Protein AF-0000000083614570 (afdb_homodimer)

Organism: NCBI:txid2304605

Radius of gyration: 22.02 Å; Cα contacts (8 Å, |Δi|>4): 978; chains: 2; bounding box: 47×62×54 Å

Nearest PDB structures (foldseek):
  5krv-assembly1_A  TM=2.072E-01  e=3.440E+00  Vibrio vulnificus CMCP6
  4p37-assembly1_B  TM=1.493E-01  e=2.025E+00  Megavirus chiliensis
  8tsl-assembly1_K  TM=1.623E-01  e=8.325E+00  Caldimonas thermodepolymerans
  5krv-assembly1_A  TM=2.072E-01  e=3.643E+00  Vibrio vulnificus CMCP6
  4p37-assembly1_B  TM=1.493E-01  e=2.713E+00  Megavirus chiliensis

Sequence (470 aa):
MANEMNKTFAEQVPGEERLKLAAVAMAENKKLHENGQAEKETNKIINADTVKEIINDWPATAKMAAENTMKFYGPPNEATQSYLVWHNNGPWKRTIAFKDGVPHDFPEPHTDVLEQFIDYHVPADKVGLVAQLEGSLVIDRTKGEVSVHCDNEGANTLSMNMMHEVVTGQRTPQEAREFIKKEIVEYMMNRPAPYAEKFQFQLLQGEHWDPDVTVVEDQELMKAVTQKQKELGLHMANEMNKTFAEQVPGEERLKLAAVAMAENKKLHENGQAEKETNKIINADTVKEIINDWPATAKMAAENTMKFYGPPNEATQSYLVWHNNGPWKRTIAFKDGVPHDFPEPHTDVLEQFIDYHVPADKVGLVAQLEGSLVIDRTKGEVSVHCDNEGANTLSMNMMHEVVTGQRTPQEAREFIKKEIVEYMMNRPAPYAEKFQFQLLQGEHWDPDVTVVEDQELMKAVTQKQKELGLH

pLDDT: mean 94.24, std 10.32, range [26.78, 98.88]

Secondary structure (DSSP, 8-state):
--SGGG--HHHHS-HHHHHHHHHHHHHHHHHHHHH------------HHHHHHHHTTS-HHHHHHHHHHHHHH-S-SEE-SSEEEEEEETTEEEEEEEEEEEEE-SSS-EEEEEEEEEE-PPPHHHHHHHHHH-TTEEEETTTTEEEEEESSHHHHHHHHHHHHHHHTTSS-HHHHHHHHHHHHHHHHTTS--HHHHS-SSPPPPS------------HHHHHHHHHHHHHHT--/--SGGG--HHHHS-HHHHHHHHHHHHHHHHHHHHH------------HHHHHHHHTTS-HHHHHHHHHHHHHH-S-SEE-SSEEEEEEETTEEEEEEEEEEEEE-SSS-EEEEEEEEEE----HHHHHHHHHH-TTEEEETTTTEEEEEESSHHHHHHHHHHHHHHHTTSS-HHHHHHHHHHHHHHHHTTS--HHHHS-SSPPP-S------------HHHHHHHHHHHHHHT--

Structure (mmCIF, N/CA/C/O backbone):
data_AF-0000000083614570-model_v1
#
loop_
_entity.id
_entity.type
_entity.pdbx_description
1 polymer 'Uncharacterized protein'
#
loop_
_atom_site.group_PDB
_atom_site.id
_atom_site.type_symbol
_atom_site.label_atom_id
_atom_site.label_alt_id
_atom_site.label_comp_id
_atom_site.label_asym_id
_atom_site.label_entity_id
_atom_site.label_seq_id
_atom_site.pdbx_PDB_ins_code
_atom_site.Cartn_x
_atom_site.Cartn_y
_atom_site.Cartn_z
_atom_site.occupancy
_atom_site.B_iso_or_equiv
_atom_site.auth_seq_id
_atom_site.auth_comp_id
_atom_site.auth_asym_id
_atom_site.auth_atom_id
_atom_site.pdbx_PDB_model_num
ATOM 1 N N . MET A 1 1 ? -14.523 23.625 -15.828 1 26.78 1 MET A N 1
ATOM 2 C CA . MET A 1 1 ? -14.844 22.328 -15.25 1 26.78 1 MET A CA 1
ATOM 3 C C . MET A 1 1 ? -13.57 21.531 -14.984 1 26.78 1 MET A C 1
ATOM 5 O O . MET A 1 1 ? -13.469 20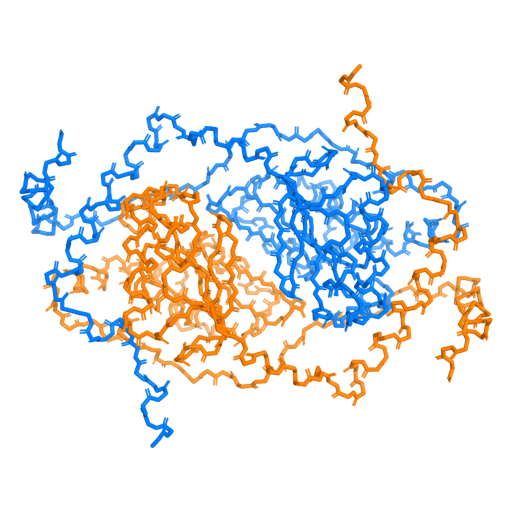.828 -13.977 1 26.78 1 MET A O 1
ATOM 9 N N . ALA A 1 2 ? -12.664 21.422 -15.922 1 38.41 2 ALA A N 1
ATOM 10 C CA . ALA A 1 2 ? -11.289 20.922 -15.945 1 38.41 2 ALA A CA 1
ATOM 11 C C . ALA A 1 2 ? -10.422 21.672 -14.938 1 38.41 2 ALA A C 1
ATOM 13 O O . ALA A 1 2 ? -9.539 21.078 -14.312 1 38.41 2 ALA A O 1
ATOM 14 N N . ASN A 1 3 ? -10.562 22.812 -14.727 1 44.44 3 ASN A N 1
ATOM 15 C CA . ASN A 1 3 ? -9.836 23.766 -13.898 1 44.44 3 ASN A CA 1
ATOM 16 C C . ASN A 1 3 ? -10.062 23.516 -12.406 1 44.44 3 ASN A C 1
ATOM 18 O O . ASN A 1 3 ? -9.203 23.828 -11.578 1 44.44 3 ASN A O 1
ATOM 22 N N . GLU A 1 4 ? -11.219 23.125 -11.984 1 48.72 4 GLU A N 1
ATOM 23 C CA . GLU A 1 4 ? -11.656 22.828 -10.625 1 48.72 4 GLU A CA 1
ATOM 24 C C . GLU A 1 4 ? -11.031 21.547 -10.109 1 48.72 4 GLU A C 1
ATOM 26 O O . GLU A 1 4 ? -10.812 21.391 -8.906 1 48.72 4 GLU A O 1
ATOM 31 N N . MET A 1 5 ? -10.648 20.641 -11.07 1 53.38 5 MET A N 1
ATOM 32 C CA . MET A 1 5 ? -10.023 19.344 -10.82 1 53.38 5 MET A CA 1
ATOM 33 C C . MET A 1 5 ? -8.594 19.516 -10.312 1 53.38 5 MET A C 1
ATOM 35 O O . MET A 1 5 ? -7.984 18.578 -9.812 1 53.38 5 MET A O 1
ATOM 39 N N . ASN A 1 6 ? -8.211 20.719 -10.312 1 63.56 6 ASN A N 1
ATOM 40 C CA . ASN A 1 6 ? -6.816 20.953 -9.961 1 63.56 6 ASN A CA 1
ATOM 41 C C . ASN A 1 6 ? -6.684 21.594 -8.586 1 63.56 6 ASN A C 1
ATOM 43 O O . ASN A 1 6 ? -5.574 21.781 -8.086 1 63.56 6 ASN A O 1
ATOM 47 N N . LYS A 1 7 ? -7.844 21.734 -8.016 1 78.75 7 LYS A N 1
ATOM 48 C CA . LYS A 1 7 ? -7.766 22.344 -6.688 1 78.75 7 LYS A CA 1
ATOM 49 C C . LYS A 1 7 ? -7.523 21.281 -5.617 1 78.75 7 LYS A C 1
ATOM 51 O O . LYS A 1 7 ? -8.102 20.188 -5.672 1 78.75 7 LYS A O 1
ATOM 56 N N . THR A 1 8 ? -6.656 21.609 -4.789 1 90.81 8 THR A N 1
ATOM 57 C CA . THR A 1 8 ? -6.348 20.688 -3.707 1 90.81 8 THR A CA 1
ATOM 58 C C . THR A 1 8 ? -6.93 21.172 -2.387 1 90.81 8 THR A C 1
ATOM 60 O O . THR A 1 8 ? -7.059 22.391 -2.172 1 90.81 8 THR A O 1
ATOM 63 N N . PHE A 1 9 ? -7.406 20.328 -1.598 1 92.88 9 PHE A N 1
ATOM 64 C CA . PHE A 1 9 ? -7.793 20.703 -0.242 1 92.88 9 PHE A CA 1
ATOM 65 C C . PHE A 1 9 ? -6.656 21.406 0.475 1 92.88 9 PHE A C 1
ATOM 67 O O . PHE A 1 9 ? -6.883 22.359 1.224 1 92.88 9 PHE A O 1
ATOM 74 N N . ALA A 1 10 ? -5.457 20.984 0.179 1 94.81 10 ALA A N 1
ATOM 75 C CA . ALA A 1 10 ? -4.266 21.531 0.827 1 94.81 10 ALA A CA 1
ATOM 76 C C . ALA A 1 10 ? -4.145 23.031 0.59 1 94.81 10 ALA A C 1
ATOM 78 O O . ALA A 1 10 ? -3.703 23.766 1.474 1 94.81 10 ALA A O 1
ATOM 79 N N . GLU A 1 11 ? -4.527 23.422 -0.529 1 93.81 11 GLU A N 1
ATOM 80 C CA . GLU A 1 11 ? -4.402 24.844 -0.893 1 93.81 11 GLU A CA 1
ATOM 81 C C . GLU A 1 11 ? -5.492 25.672 -0.234 1 93.81 11 GLU A C 1
ATOM 83 O O . GLU A 1 11 ? -5.309 26.875 -0.013 1 93.81 11 GLU A O 1
ATOM 88 N N . GLN A 1 12 ? -6.566 25.094 0.117 1 94.06 12 GLN A N 1
ATOM 89 C CA . GLN A 1 12 ? -7.746 25.875 0.464 1 94.06 12 GLN A CA 1
ATOM 90 C C . GLN A 1 12 ? -8.047 25.781 1.958 1 94.06 12 GLN A C 1
ATOM 92 O O . GLN A 1 12 ? -8.836 26.578 2.486 1 94.06 12 GLN A O 1
ATOM 97 N N . VAL A 1 13 ? -7.484 24.844 2.637 1 94.88 13 VAL A N 1
ATOM 98 C CA . VAL A 1 13 ? -7.785 24.641 4.051 1 94.88 13 VAL A CA 1
ATOM 99 C C . VAL A 1 13 ? -7.332 25.859 4.852 1 94.88 13 VAL A C 1
ATOM 101 O O . VAL A 1 13 ? -6.195 26.312 4.711 1 94.88 13 VAL A O 1
ATOM 104 N N . PRO A 1 14 ? -8.172 26.438 5.688 1 94.31 14 PRO A N 1
ATOM 105 C CA . PRO A 1 14 ? -7.805 27.594 6.508 1 94.31 14 PRO A CA 1
ATOM 106 C C . PRO A 1 14 ? -6.676 27.297 7.488 1 94.31 14 PRO A C 1
ATOM 108 O O . PRO A 1 14 ? -6.574 26.172 7.988 1 94.31 14 PRO A O 1
ATOM 111 N N . GLY A 1 15 ? -5.977 28.281 7.812 1 94.5 15 GLY A N 1
ATOM 112 C CA . GLY A 1 15 ? -4.836 28.156 8.703 1 94.5 15 GLY A CA 1
ATOM 113 C C . GLY A 1 15 ? -5.203 27.594 10.07 1 94.5 15 GLY A C 1
ATOM 114 O O . GLY A 1 15 ? -4.48 26.766 10.617 1 94.5 15 GLY A O 1
ATOM 115 N N . GLU A 1 16 ? -6.266 28.062 10.523 1 94.75 16 GLU A N 1
ATOM 116 C CA . GLU A 1 16 ? -6.715 27.594 11.836 1 94.75 16 GLU A CA 1
ATOM 117 C C . GLU A 1 16 ? -6.941 26.094 11.844 1 94.75 16 GLU A C 1
ATOM 119 O O . GLU A 1 16 ? -6.625 25.406 12.828 1 94.75 16 GLU A O 1
ATOM 124 N N . GLU A 1 17 ? -7.48 25.562 10.812 1 95.44 17 GLU A N 1
ATOM 125 C CA . GLU A 1 17 ? -7.738 24.125 10.703 1 95.44 17 GLU A CA 1
ATOM 126 C C . GLU A 1 17 ? -6.438 23.344 10.547 1 95.44 17 GLU A C 1
ATOM 128 O O . GLU A 1 17 ? -6.324 22.219 11.047 1 95.44 17 GLU A O 1
ATOM 133 N N . ARG A 1 18 ? -5.457 23.922 9.852 1 96.69 18 ARG A N 1
ATOM 134 C CA . ARG A 1 18 ? -4.137 23.312 9.734 1 96.69 18 ARG A CA 1
ATOM 135 C C . ARG A 1 18 ? -3.504 23.125 11.109 1 96.69 18 ARG A C 1
ATOM 137 O O . ARG A 1 18 ? -3.033 22.031 11.43 1 96.69 18 ARG A O 1
ATOM 144 N N . LEU A 1 19 ? -3.551 24.156 11.852 1 97.06 19 LEU A N 1
ATOM 145 C CA . LEU A 1 19 ? -2.928 24.141 13.172 1 97.06 19 LEU A CA 1
ATOM 146 C C . LEU A 1 19 ? -3.676 23.203 14.117 1 97.06 19 LEU A C 1
ATOM 148 O O . LEU A 1 19 ? -3.059 22.516 14.93 1 97.06 19 LEU A O 1
ATOM 152 N N . LYS A 1 20 ? -4.977 23.234 14.062 1 97.38 20 LYS A N 1
ATOM 153 C CA . LYS A 1 20 ? -5.785 22.359 14.898 1 97.38 20 LYS A CA 1
ATOM 154 C C . LYS A 1 20 ? -5.453 20.891 14.633 1 97.38 20 LYS A C 1
ATOM 156 O O . LYS A 1 20 ? -5.25 20.109 15.57 1 97.38 20 LYS A O 1
ATOM 161 N N . LEU A 1 21 ? -5.414 20.5 13.383 1 97.44 21 LEU A N 1
ATOM 162 C CA . LEU A 1 21 ? -5.098 19.125 13.023 1 97.44 21 LEU A CA 1
ATOM 163 C C . LEU A 1 21 ? -3.693 18.75 13.484 1 97.44 21 LEU A C 1
ATOM 165 O O . LEU A 1 21 ? -3.473 17.656 13.984 1 97.44 21 LEU A O 1
ATOM 169 N N . ALA A 1 22 ? -2.777 19.656 13.281 1 97.19 22 ALA A N 1
ATOM 170 C CA . ALA A 1 22 ? -1.406 19.422 13.719 1 97.19 22 ALA A CA 1
ATOM 171 C C . ALA A 1 22 ? -1.352 19.156 15.227 1 97.19 22 ALA A C 1
ATOM 173 O O . ALA A 1 22 ? -0.672 18.219 15.672 1 97.19 22 ALA A O 1
ATOM 174 N N . ALA A 1 23 ? -2.066 19.938 15.961 1 98.19 23 ALA A N 1
ATOM 175 C CA . ALA A 1 23 ? -2.088 19.797 17.406 1 98.19 23 ALA A CA 1
ATOM 176 C C . ALA A 1 23 ? -2.639 18.438 17.828 1 98.19 23 ALA A C 1
ATOM 178 O O . ALA A 1 23 ? -2.064 17.766 18.688 1 98.19 23 ALA A O 1
ATOM 179 N N . VAL A 1 24 ? -3.709 18.062 17.234 1 98.38 24 VAL A N 1
ATOM 180 C CA . VAL A 1 24 ? -4.363 16.812 17.562 1 98.38 24 VAL A CA 1
ATOM 181 C C . VAL A 1 24 ? -3.467 15.641 17.156 1 98.38 24 VAL A C 1
ATOM 183 O O . VAL A 1 24 ? -3.271 14.695 17.922 1 98.38 24 VAL A O 1
ATOM 186 N N . ALA A 1 25 ? -2.895 15.695 15.938 1 98.44 25 ALA A N 1
ATOM 187 C CA . ALA A 1 25 ? -2.057 14.625 15.398 1 98.44 25 ALA A CA 1
ATOM 188 C C . ALA A 1 25 ? -0.801 14.438 16.25 1 98.44 25 ALA A C 1
ATOM 190 O O . ALA A 1 25 ? -0.365 13.305 16.484 1 98.44 25 ALA A O 1
ATOM 191 N N . MET A 1 26 ? -0.225 15.531 16.688 1 97.94 26 MET A N 1
ATOM 192 C CA . MET A 1 26 ? 0.971 15.445 17.531 1 97.94 26 MET A CA 1
ATOM 193 C C . MET A 1 26 ? 0.649 14.82 18.875 1 97.94 26 MET A C 1
ATOM 195 O O . MET A 1 26 ? 1.423 14.016 19.391 1 97.94 26 MET A O 1
ATOM 199 N N . ALA A 1 27 ? -0.436 15.234 19.469 1 97.88 27 ALA A N 1
ATOM 200 C CA . ALA A 1 27 ? -0.845 14.664 20.75 1 97.88 27 ALA A CA 1
ATOM 201 C C . ALA A 1 27 ? -1.067 13.156 20.641 1 97.88 27 ALA A C 1
ATOM 203 O O . ALA A 1 27 ? -0.654 12.398 21.516 1 97.88 27 ALA A O 1
ATOM 204 N N . GLU A 1 28 ? -1.696 12.727 19.609 1 97.44 28 GLU A N 1
ATOM 205 C CA . GLU A 1 28 ? -1.976 11.312 19.422 1 97.44 28 GLU A CA 1
ATOM 206 C C . GLU A 1 28 ? -0.698 10.531 19.125 1 97.44 28 GLU A C 1
ATOM 208 O O . GLU A 1 28 ? -0.566 9.367 19.516 1 97.44 28 GLU A O 1
ATOM 213 N N . ASN A 1 29 ? 0.179 11.18 18.359 1 98.12 29 ASN A N 1
ATOM 214 C CA . ASN A 1 29 ? 1.479 10.555 18.141 1 98.12 29 ASN A CA 1
ATOM 215 C C . ASN A 1 29 ? 2.16 10.195 19.453 1 98.12 29 ASN A C 1
ATOM 217 O O . ASN A 1 29 ? 2.697 9.094 19.594 1 98.12 29 ASN A O 1
ATOM 221 N N . LYS A 1 30 ? 2.143 11.117 20.375 1 96.88 30 LYS A N 1
ATOM 222 C CA . LYS A 1 30 ? 2.732 10.883 21.688 1 96.88 30 LYS A CA 1
ATOM 223 C C . LYS A 1 30 ? 2.09 9.68 22.375 1 96.88 30 LYS A C 1
ATOM 225 O O . LYS A 1 30 ? 2.787 8.836 22.938 1 96.88 30 LYS A O 1
ATOM 230 N N . LYS A 1 31 ? 0.792 9.57 22.297 1 95.62 31 LYS A N 1
ATOM 231 C CA . LYS A 1 31 ? 0.066 8.461 22.906 1 95.62 31 LYS A CA 1
ATOM 232 C C . LYS A 1 31 ? 0.453 7.133 22.266 1 95.62 31 LYS A C 1
ATOM 234 O O . LYS A 1 31 ? 0.56 6.113 22.953 1 95.62 31 LYS A O 1
ATOM 239 N N . LEU A 1 32 ? 0.601 7.133 20.984 1 95.62 32 LEU A N 1
ATOM 240 C CA . LEU A 1 32 ? 0.98 5.914 20.281 1 95.62 32 LEU A CA 1
ATOM 241 C C . LEU A 1 32 ? 2.365 5.441 20.703 1 95.62 32 LEU A C 1
ATOM 243 O O . LEU A 1 32 ? 2.6 4.242 20.844 1 95.62 32 LEU A O 1
ATOM 247 N N . HIS A 1 33 ? 3.256 6.387 20.875 1 95.38 33 HIS A N 1
ATOM 248 C CA . HIS A 1 33 ? 4.594 6.031 21.344 1 95.38 33 HIS A CA 1
ATOM 249 C C . HIS A 1 33 ? 4.547 5.434 22.734 1 95.38 33 HIS A C 1
ATOM 251 O O . HIS A 1 33 ? 5.285 4.496 23.047 1 95.38 33 HIS A O 1
ATOM 257 N N . GLU A 1 34 ? 3.705 5.918 23.531 1 94 34 GLU A N 1
ATOM 258 C CA . GLU A 1 34 ? 3.639 5.523 24.938 1 94 34 GLU A CA 1
ATOM 259 C C . GLU A 1 34 ? 2.9 4.199 25.109 1 94 34 GLU A C 1
ATOM 261 O O . GLU A 1 34 ? 3.303 3.354 25.906 1 94 34 GLU A O 1
ATOM 266 N N . ASN A 1 35 ? 1.836 4.012 24.312 1 91.31 35 ASN A N 1
ATOM 267 C CA . ASN A 1 35 ? 0.909 2.926 24.609 1 91.31 35 ASN A CA 1
ATOM 268 C C . ASN A 1 35 ? 0.858 1.905 23.484 1 91.31 35 ASN A C 1
ATOM 270 O O . ASN A 1 35 ? 0.257 0.839 23.625 1 91.31 35 ASN A O 1
ATOM 274 N N . GLY A 1 36 ? 1.478 2.215 22.375 1 88.19 36 GLY A N 1
ATOM 275 C CA . GLY A 1 36 ? 1.296 1.379 21.203 1 88.19 36 GLY A CA 1
ATOM 276 C C . GLY A 1 36 ? -0.091 1.489 20.609 1 88.19 36 GLY A C 1
ATOM 277 O O . GLY A 1 36 ? -0.801 2.469 20.844 1 88.19 36 GLY A O 1
ATOM 278 N N . GLN A 1 37 ? -0.262 0.611 19.656 1 83.19 37 GLN A N 1
ATOM 279 C CA . GLN A 1 37 ? -1.586 0.568 19.047 1 83.19 37 GLN A CA 1
ATOM 280 C C . GLN A 1 37 ? -2.576 -0.182 19.938 1 83.19 37 GLN A C 1
ATOM 282 O O . GLN A 1 37 ? -2.287 -1.286 20.391 1 83.19 37 GLN A O 1
ATOM 287 N N . ALA A 1 38 ? -3.574 0.58 20.172 1 65.5 38 ALA A N 1
ATOM 288 C CA . ALA A 1 38 ? -4.605 -0.14 20.906 1 65.5 38 ALA A CA 1
ATOM 289 C C . ALA A 1 38 ? -5.145 -1.315 20.109 1 65.5 38 ALA A C 1
ATOM 291 O O . ALA A 1 38 ? -5.352 -1.2 18.891 1 65.5 38 ALA A O 1
ATOM 292 N N . GLU A 1 39 ? -4.977 -2.391 20.641 1 60.41 39 GLU A N 1
ATOM 293 C CA . GLU A 1 39 ? -5.477 -3.584 19.953 1 60.41 39 GLU A CA 1
ATOM 294 C C . GLU A 1 39 ? -6.973 -3.475 19.672 1 60.41 39 GLU A C 1
ATOM 296 O O . GLU A 1 39 ? -7.773 -3.312 20.594 1 60.41 39 GLU A O 1
ATOM 301 N N . LYS A 1 40 ? -7.301 -2.98 18.547 1 57.22 40 LYS A N 1
ATOM 302 C CA . LYS A 1 40 ? -8.734 -3.107 18.312 1 57.22 40 LYS A CA 1
ATOM 303 C C . LYS A 1 40 ? -9.039 -4.262 17.359 1 57.22 40 LYS A C 1
ATOM 305 O O . LYS A 1 40 ? -8.703 -4.199 16.172 1 57.22 40 LYS A O 1
ATOM 310 N N . GLU A 1 41 ? -9.055 -5.426 17.891 1 56.03 41 GLU A N 1
ATOM 311 C CA . GLU A 1 41 ? -9.453 -6.586 17.094 1 56.03 41 GLU A CA 1
ATOM 312 C C . GLU A 1 41 ? -10.867 -6.418 16.547 1 56.03 41 GLU A C 1
ATOM 314 O O . GLU A 1 41 ? -11.789 -6.07 17.281 1 56.03 41 GLU A O 1
ATOM 319 N N . THR A 1 42 ? -10.891 -6.023 15.281 1 62.88 42 THR A N 1
ATOM 320 C CA . THR A 1 42 ? -12.266 -6.137 14.797 1 62.88 42 THR A CA 1
ATOM 321 C C . THR A 1 42 ? -12.656 -7.602 14.625 1 62.88 42 THR A C 1
ATOM 323 O O . THR A 1 42 ? -11.953 -8.359 13.945 1 62.88 42 THR A O 1
ATOM 326 N N . ASN A 1 43 ? -13.453 -8.062 15.398 1 71.69 43 ASN A N 1
ATOM 327 C CA . ASN A 1 43 ? -13.984 -9.414 15.266 1 71.69 43 ASN A CA 1
ATOM 328 C C . ASN A 1 43 ? -15.148 -9.469 14.289 1 71.69 43 ASN A C 1
ATOM 330 O O . ASN A 1 43 ? -15.852 -10.484 14.211 1 71.69 43 ASN A O 1
ATOM 334 N N . LYS A 1 44 ? -15.188 -8.453 13.586 1 86.06 44 LYS A N 1
ATOM 335 C CA . LYS A 1 44 ? -16.297 -8.453 12.625 1 86.06 44 LYS A CA 1
ATOM 336 C C . LYS A 1 44 ? -15.969 -9.336 11.422 1 86.06 44 LYS A C 1
ATOM 338 O O . LYS A 1 44 ? -14.828 -9.383 10.969 1 86.06 44 LYS A O 1
ATOM 343 N N . ILE A 1 45 ? -16.969 -10.055 11.008 1 93.31 45 ILE A N 1
ATOM 344 C CA . ILE A 1 45 ? -16.875 -10.891 9.82 1 93.31 45 ILE A CA 1
ATOM 345 C C . ILE A 1 45 ? -18.016 -10.555 8.859 1 93.31 45 ILE A C 1
ATOM 347 O O . ILE A 1 45 ? -19.141 -10.297 9.297 1 93.31 45 ILE A O 1
ATOM 351 N N . ILE A 1 46 ? -17.656 -10.523 7.652 1 96 46 ILE A N 1
ATOM 352 C CA . ILE A 1 46 ? -18.656 -10.289 6.625 1 96 46 ILE A CA 1
ATOM 353 C C . ILE A 1 46 ? -19.359 -11.594 6.266 1 96 46 ILE A C 1
ATOM 355 O O . ILE A 1 46 ? -18.703 -12.625 6.082 1 96 46 ILE A O 1
ATOM 359 N N . ASN A 1 47 ? -20.625 -11.539 6.172 1 95.12 47 ASN A N 1
ATOM 360 C CA . ASN A 1 47 ? -21.406 -12.719 5.797 1 95.12 47 ASN A CA 1
ATOM 361 C C . ASN A 1 47 ? -20.953 -13.281 4.449 1 95.12 47 ASN A C 1
ATOM 363 O O . ASN A 1 47 ? -20.734 -12.523 3.502 1 95.12 47 ASN A O 1
ATOM 367 N N . ALA A 1 48 ? -20.906 -14.578 4.402 1 94.5 48 ALA A N 1
ATOM 368 C CA . ALA A 1 48 ? -20.406 -15.258 3.207 1 94.5 48 ALA A CA 1
ATOM 369 C C . ALA A 1 48 ? -21.297 -14.945 1.999 1 94.5 48 ALA A C 1
ATOM 371 O O . ALA A 1 48 ? -20.797 -14.812 0.878 1 94.5 48 ALA A O 1
ATOM 372 N N . ASP A 1 49 ? -22.531 -14.859 2.225 1 95.75 49 ASP A N 1
ATOM 373 C CA . ASP A 1 49 ? -23.453 -14.562 1.13 1 95.75 49 ASP A CA 1
ATOM 374 C C . ASP A 1 49 ? -23.203 -13.164 0.567 1 95.75 49 ASP A C 1
ATOM 376 O O . ASP A 1 49 ? -23.281 -12.953 -0.645 1 95.75 49 ASP A O 1
ATOM 380 N N . THR A 1 50 ? -22.969 -12.281 1.454 1 96.31 50 THR A N 1
ATOM 381 C CA . THR A 1 50 ? -22.641 -10.922 1.042 1 96.31 50 THR A CA 1
ATOM 382 C C . THR A 1 50 ? -21.359 -10.898 0.219 1 96.31 50 THR A C 1
ATOM 384 O O . THR A 1 50 ? -21.281 -10.203 -0.794 1 96.31 50 THR A O 1
ATOM 387 N N . VAL A 1 51 ? -20.359 -11.617 0.65 1 97.38 51 VAL A N 1
ATOM 388 C CA . VAL A 1 51 ? -19.094 -11.703 -0.068 1 97.38 51 VAL A CA 1
ATOM 389 C C . VAL A 1 51 ? -19.344 -12.266 -1.47 1 97.38 51 VAL A C 1
ATOM 391 O O . VAL A 1 51 ? -18.812 -11.734 -2.453 1 97.38 51 VAL A O 1
ATOM 394 N N . LYS A 1 52 ? -20.125 -13.289 -1.546 1 96.75 52 LYS A N 1
ATOM 395 C CA . LYS A 1 52 ? -20.422 -13.906 -2.834 1 96.75 52 LYS A CA 1
ATOM 396 C C . LYS A 1 52 ? -21.094 -12.914 -3.779 1 96.75 52 LYS A C 1
ATOM 398 O O . LYS A 1 52 ? -20.797 -12.898 -4.98 1 96.75 52 LYS A O 1
ATOM 403 N N . GLU A 1 53 ? -21.969 -12.172 -3.258 1 97.19 53 GLU A N 1
ATOM 404 C CA . GLU A 1 53 ? -22.625 -11.141 -4.059 1 97.19 53 GLU A CA 1
ATOM 405 C C . GLU A 1 53 ? -21.625 -10.117 -4.582 1 97.19 53 GLU A C 1
ATOM 407 O O . GLU A 1 53 ? -21.703 -9.695 -5.738 1 97.19 53 GLU A O 1
ATOM 412 N N . ILE A 1 54 ? -20.703 -9.758 -3.77 1 96.12 54 ILE A N 1
ATOM 413 C CA . ILE A 1 54 ? -19.719 -8.75 -4.117 1 96.12 54 ILE A CA 1
ATOM 414 C C . ILE A 1 54 ? -18.812 -9.273 -5.23 1 96.12 54 ILE A C 1
ATOM 416 O O . ILE A 1 54 ? -18.578 -8.586 -6.227 1 96.12 54 ILE A O 1
ATOM 420 N N . ILE A 1 55 ? -18.359 -10.461 -5.074 1 97.56 55 ILE A N 1
ATOM 421 C CA . ILE A 1 55 ? -17.312 -10.914 -5.973 1 97.56 55 ILE A CA 1
ATOM 422 C C . ILE A 1 55 ? -17.922 -11.5 -7.238 1 97.56 55 ILE A C 1
ATOM 424 O O . ILE A 1 55 ? -17.203 -11.883 -8.164 1 97.56 55 ILE A O 1
ATOM 428 N N . ASN A 1 56 ? -19.219 -11.586 -7.25 1 96.31 56 ASN A N 1
ATOM 429 C CA . ASN A 1 56 ? -19.906 -12.172 -8.398 1 96.31 56 ASN A CA 1
ATOM 430 C C . ASN A 1 56 ? -19.516 -11.469 -9.695 1 96.31 56 ASN A C 1
ATOM 432 O O . ASN A 1 56 ? -19.484 -12.094 -10.758 1 96.31 56 ASN A O 1
ATOM 436 N N . ASP A 1 57 ? -19.203 -10.188 -9.594 1 92 57 ASP A N 1
ATOM 437 C CA . ASP A 1 57 ? -18.891 -9.438 -10.812 1 92 57 ASP A CA 1
ATOM 438 C C . ASP A 1 57 ? -17.391 -9.188 -10.938 1 92 57 ASP A C 1
ATOM 440 O O . ASP A 1 57 ? -16.969 -8.398 -11.789 1 92 57 ASP A O 1
ATOM 444 N N . TRP A 1 58 ? -16.625 -9.766 -10.086 1 96.69 58 TRP A N 1
ATOM 445 C CA . TRP A 1 58 ? -15.18 -9.617 -10.18 1 96.69 58 TRP A CA 1
ATOM 446 C C . TRP A 1 58 ? -14.633 -10.398 -11.367 1 96.69 58 TRP A C 1
ATOM 448 O O . TRP A 1 58 ? -15.195 -11.422 -11.766 1 96.69 58 TRP A O 1
ATOM 458 N N . PRO A 1 59 ? -13.539 -9.945 -11.984 1 96.69 59 PRO A N 1
ATOM 459 C CA . PRO A 1 59 ? -12.844 -10.766 -12.977 1 96.69 59 PRO A CA 1
ATOM 460 C C . PRO A 1 59 ? -12.422 -12.125 -12.422 1 96.69 59 PRO A C 1
ATOM 462 O O . PRO A 1 59 ? -12.266 -12.273 -11.211 1 96.69 59 PRO A O 1
ATOM 465 N N . ALA A 1 60 ? -12.195 -13.055 -13.234 1 97.19 60 ALA A N 1
ATOM 466 C CA . ALA A 1 60 ? -12.07 -14.469 -12.891 1 97.19 60 ALA A CA 1
ATOM 467 C C . ALA A 1 60 ? -10.938 -14.695 -11.898 1 97.19 60 ALA A C 1
ATOM 469 O O . ALA A 1 60 ? -11.102 -15.398 -10.898 1 97.19 60 ALA A O 1
ATOM 470 N N . THR A 1 61 ? -9.758 -14.133 -12.164 1 98.06 61 THR A N 1
ATOM 471 C CA . THR A 1 61 ? -8.617 -14.359 -11.281 1 98.06 61 THR A CA 1
ATOM 472 C C . THR A 1 61 ? -8.906 -13.82 -9.883 1 98.06 61 THR A C 1
ATOM 474 O O . THR A 1 61 ? -8.625 -14.492 -8.883 1 98.06 61 THR A O 1
ATOM 477 N N . ALA A 1 62 ? -9.445 -12.602 -9.789 1 98.25 62 ALA A N 1
ATOM 478 C CA . ALA A 1 62 ? -9.781 -11.977 -8.508 1 98.25 62 ALA A CA 1
ATOM 479 C C . ALA A 1 62 ? -10.828 -12.797 -7.762 1 98.25 62 ALA A C 1
ATOM 481 O O . ALA A 1 62 ? -10.711 -13.008 -6.555 1 98.25 62 ALA A O 1
ATOM 482 N N . LYS A 1 63 ? -11.781 -13.227 -8.492 1 98.06 63 LYS A N 1
ATOM 483 C CA . LYS A 1 63 ? -12.844 -14.047 -7.898 1 98.06 63 LYS A CA 1
ATOM 484 C C . LYS A 1 63 ? -12.281 -15.336 -7.32 1 98.06 63 LYS A C 1
ATOM 486 O O . LYS A 1 63 ? -12.602 -15.711 -6.191 1 98.06 63 LYS A O 1
ATOM 491 N N . MET A 1 64 ? -11.461 -16.016 -8.047 1 97.44 64 MET A N 1
ATOM 492 C CA . MET A 1 64 ? -10.867 -17.266 -7.602 1 97.44 64 MET A CA 1
ATOM 493 C C . MET A 1 64 ? -10.008 -17.047 -6.363 1 97.44 64 MET A C 1
ATOM 495 O O . MET A 1 64 ? -10.062 -17.844 -5.414 1 97.44 64 MET A O 1
ATOM 499 N N . ALA A 1 65 ? -9.188 -15.992 -6.41 1 97.69 65 ALA A N 1
ATOM 500 C CA . ALA A 1 65 ? -8.336 -15.688 -5.262 1 97.69 65 ALA A CA 1
ATOM 501 C C . ALA A 1 65 ? -9.18 -15.445 -4.012 1 97.69 65 ALA A C 1
ATOM 503 O O . ALA A 1 65 ? -8.852 -15.938 -2.928 1 97.69 65 ALA A O 1
ATOM 504 N N . ALA A 1 66 ? -10.25 -14.695 -4.172 1 98.19 66 ALA A N 1
ATOM 505 C CA . ALA A 1 66 ? -11.148 -14.391 -3.064 1 98.19 66 ALA A CA 1
ATOM 506 C C . ALA A 1 66 ? -11.797 -15.664 -2.525 1 98.19 66 ALA A C 1
ATOM 508 O O . ALA A 1 66 ? -11.805 -15.898 -1.314 1 98.19 66 ALA A O 1
ATOM 509 N N . GLU A 1 67 ? -12.297 -16.5 -3.371 1 97.06 67 GLU A N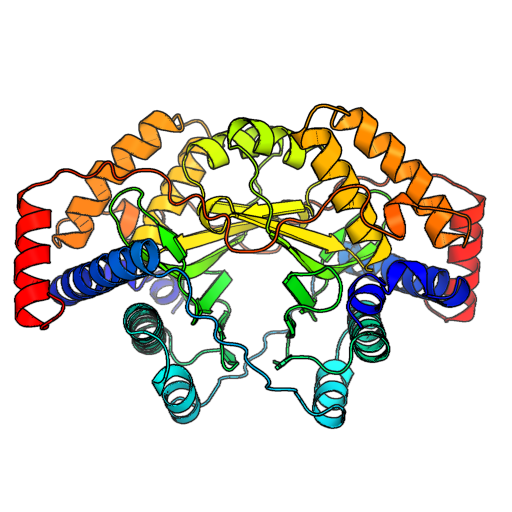 1
ATOM 510 C CA . GLU A 1 67 ? -12.969 -17.734 -2.98 1 97.06 67 GLU A CA 1
ATOM 511 C C . GLU A 1 67 ? -12.008 -18.688 -2.273 1 97.06 67 GLU A C 1
ATOM 513 O O . GLU A 1 67 ? -12.352 -19.281 -1.253 1 97.06 67 GLU A O 1
ATOM 518 N N . ASN A 1 68 ? -10.852 -18.797 -2.869 1 96.38 68 ASN A N 1
ATOM 519 C CA . ASN A 1 68 ? -9.852 -19.672 -2.268 1 96.38 68 ASN A CA 1
ATOM 520 C C . ASN A 1 68 ? -9.461 -19.203 -0.87 1 96.38 68 ASN A C 1
ATOM 522 O O . ASN A 1 68 ? -9.352 -20.016 0.054 1 96.38 68 ASN A O 1
ATOM 526 N N . THR A 1 69 ? -9.258 -17.906 -0.751 1 96.81 69 THR A N 1
ATOM 527 C CA . THR A 1 69 ? -8.891 -17.344 0.545 1 96.81 69 THR A CA 1
ATOM 528 C C . THR A 1 69 ? -10.008 -17.547 1.562 1 96.81 69 THR A C 1
ATOM 530 O O . THR A 1 69 ? -9.758 -17.938 2.703 1 96.81 69 THR A O 1
ATOM 533 N N . MET A 1 70 ? -11.203 -17.328 1.121 1 96.5 70 MET A N 1
ATOM 534 C CA . MET A 1 70 ? -12.359 -17.484 2 1 96.5 70 MET A CA 1
ATOM 535 C C . MET A 1 70 ? -12.539 -18.953 2.41 1 96.5 70 MET A C 1
ATOM 537 O O . MET A 1 70 ? -12.836 -19.234 3.568 1 96.5 70 MET A O 1
ATOM 541 N N . LYS A 1 71 ? -12.398 -19.828 1.48 1 94.44 71 LYS A N 1
ATOM 542 C CA . LYS A 1 71 ? -12.555 -21.25 1.749 1 94.44 71 LYS A CA 1
ATOM 543 C C . LYS A 1 71 ? -11.562 -21.719 2.807 1 94.44 71 LYS A C 1
ATOM 545 O O . LYS A 1 71 ? -11.906 -22.531 3.678 1 94.44 71 LYS A O 1
ATOM 550 N N . PHE A 1 72 ? -10.398 -21.234 2.756 1 95.69 72 PHE A N 1
ATOM 551 C CA . PHE A 1 72 ? -9.359 -21.734 3.641 1 95.69 72 PHE A CA 1
ATOM 552 C C . PHE A 1 72 ? -9.336 -20.953 4.949 1 95.69 72 PHE A C 1
ATOM 554 O O . PHE A 1 72 ? -9.219 -21.531 6.027 1 95.69 72 PHE A O 1
ATOM 561 N N . TYR A 1 73 ? -9.477 -19.594 4.887 1 95.19 73 TYR A N 1
ATOM 56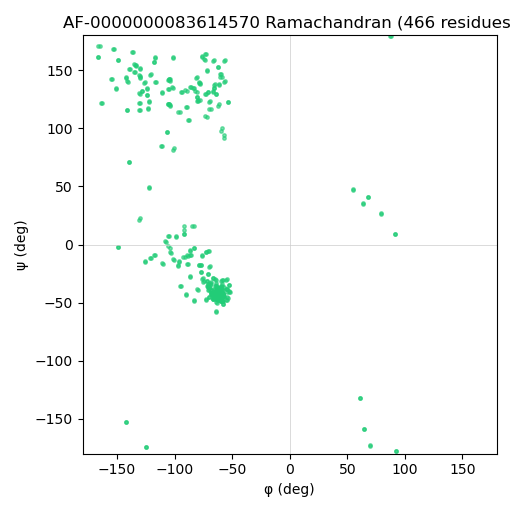2 C CA . TYR A 1 73 ? -9.273 -18.766 6.066 1 95.19 73 TYR A CA 1
ATOM 563 C C . TYR A 1 73 ? -10.609 -18.266 6.625 1 95.19 73 TYR A C 1
ATOM 565 O O . TYR A 1 73 ? -10.648 -17.609 7.664 1 95.19 73 TYR A O 1
ATOM 573 N N . GLY A 1 74 ? -11.68 -18.594 6.008 1 95.12 74 GLY A N 1
ATOM 574 C CA . GLY A 1 74 ? -12.969 -18.062 6.41 1 95.12 74 GLY A CA 1
ATOM 575 C C . GLY A 1 74 ? -13.297 -16.734 5.75 1 95.12 74 GLY A C 1
ATOM 576 O O . GLY A 1 74 ? -12.547 -16.266 4.898 1 95.12 74 GLY A O 1
ATOM 577 N N . PRO A 1 75 ? -14.461 -16.203 6.074 1 96.31 75 PRO A N 1
ATOM 578 C CA . PRO A 1 75 ? -14.883 -14.953 5.445 1 96.31 75 PRO A CA 1
ATOM 579 C C . PRO A 1 75 ? -14 -13.773 5.844 1 96.31 75 PRO A C 1
ATOM 581 O O . PRO A 1 75 ? -13.312 -13.82 6.871 1 96.31 75 PRO A O 1
ATOM 584 N N . PRO A 1 76 ? -13.984 -12.742 5.047 1 97.69 76 PRO A N 1
ATOM 585 C CA . PRO A 1 76 ? -13.172 -11.57 5.363 1 97.69 76 PRO A CA 1
ATOM 586 C C . PRO A 1 76 ? -13.75 -10.742 6.512 1 97.69 76 PRO A C 1
ATOM 588 O O . PRO A 1 76 ? -14.914 -10.922 6.879 1 97.69 76 PRO A O 1
ATOM 591 N N . ASN A 1 77 ? -12.938 -9.93 7.02 1 96.94 77 ASN A N 1
ATOM 592 C CA . ASN A 1 77 ? -13.32 -9.031 8.109 1 96.94 77 ASN A CA 1
ATOM 593 C C . ASN A 1 77 ? -13.938 -7.742 7.582 1 96.94 77 ASN A C 1
ATOM 595 O O . ASN A 1 77 ? -14.703 -7.082 8.289 1 96.94 77 ASN A O 1
ATOM 599 N N . GLU A 1 78 ? -13.555 -7.355 6.414 1 96.69 78 GLU A N 1
ATOM 600 C CA . GLU A 1 78 ? -14.07 -6.16 5.75 1 96.69 78 GLU A CA 1
ATOM 601 C C . GLU A 1 78 ? -14.305 -6.414 4.262 1 96.69 78 GLU A C 1
ATOM 603 O O . GLU A 1 78 ? -13.625 -7.242 3.654 1 96.69 78 GLU A O 1
ATOM 608 N N . ALA A 1 79 ? -15.273 -5.68 3.715 1 96.19 79 ALA A N 1
ATOM 609 C CA . ALA A 1 79 ? -15.602 -5.867 2.303 1 96.19 79 ALA A CA 1
ATOM 610 C C . ALA A 1 79 ? -16.141 -4.578 1.688 1 96.19 79 ALA A C 1
ATOM 612 O O . ALA A 1 79 ? -16.891 -3.846 2.326 1 96.19 79 ALA A O 1
ATOM 613 N N . THR A 1 80 ? -15.656 -4.281 0.587 1 95 80 THR A N 1
ATOM 614 C CA . THR A 1 80 ? -16.219 -3.281 -0.312 1 95 80 THR A CA 1
ATOM 615 C C . THR A 1 80 ? -16.484 -3.883 -1.69 1 95 80 THR A C 1
ATOM 617 O O . THR A 1 80 ? -16.297 -5.082 -1.898 1 95 80 THR A O 1
ATOM 620 N N . GLN A 1 81 ? -16.875 -3.029 -2.549 1 93.31 81 GLN A N 1
ATOM 621 C CA . GLN A 1 81 ? -17.141 -3.516 -3.898 1 93.31 81 GLN A CA 1
ATOM 622 C C . GLN A 1 81 ? -15.852 -3.916 -4.605 1 93.31 81 GLN A C 1
ATOM 624 O O . GLN A 1 81 ? -15.875 -4.711 -5.547 1 93.31 81 GLN A O 1
ATOM 629 N N . SER A 1 82 ? -14.711 -3.408 -4.062 1 95.12 82 SER A N 1
ATOM 630 C CA . SER A 1 82 ? -13.492 -3.609 -4.832 1 95.12 82 SER A CA 1
ATOM 631 C C . SER A 1 82 ? -12.453 -4.383 -4.023 1 95.12 82 SER A C 1
ATOM 633 O O . SER A 1 82 ? -11.453 -4.848 -4.574 1 95.12 82 SER A O 1
ATOM 635 N N . TYR A 1 83 ? -12.758 -4.516 -2.695 1 96.31 83 TYR A N 1
ATOM 636 C CA . TYR A 1 83 ? -11.742 -5.137 -1.853 1 96.31 83 TYR A CA 1
ATOM 637 C C . TYR A 1 83 ? -12.375 -6.043 -0.805 1 96.31 83 TYR A C 1
ATOM 639 O O . TYR A 1 83 ? -13.438 -5.727 -0.266 1 96.31 83 TYR A O 1
ATOM 647 N N . LEU A 1 84 ? -11.711 -7.086 -0.536 1 97.81 84 LEU A N 1
ATOM 648 C CA . LEU A 1 84 ? -11.914 -7.895 0.659 1 97.81 84 LEU A CA 1
ATOM 649 C C . LEU A 1 84 ? -10.672 -7.891 1.542 1 97.81 84 LEU A C 1
ATOM 651 O O . LEU A 1 84 ? -9.547 -7.953 1.04 1 97.81 84 LEU A O 1
ATOM 655 N N . VAL A 1 85 ? -10.898 -7.82 2.865 1 97.56 85 VAL A N 1
ATOM 656 C CA . VAL A 1 85 ? -9.766 -7.707 3.771 1 97.56 85 VAL A CA 1
ATOM 657 C C . VAL A 1 85 ? -9.898 -8.734 4.895 1 97.56 85 VAL A C 1
ATOM 659 O O . VAL A 1 85 ? -10.922 -8.797 5.574 1 97.56 85 VAL A O 1
ATOM 662 N N . TRP A 1 86 ? -8.898 -9.578 5.008 1 96 86 TRP A N 1
ATOM 663 C CA . TRP A 1 86 ? -8.727 -10.453 6.168 1 96 86 TRP A CA 1
ATOM 664 C C . TRP A 1 86 ? -7.652 -9.906 7.102 1 96 86 TRP A C 1
ATOM 666 O O . TRP A 1 86 ? -6.609 -9.43 6.645 1 96 86 TRP A O 1
ATOM 676 N N . HIS A 1 87 ? -7.926 -9.914 8.367 1 94.06 87 HIS A N 1
ATOM 677 C CA . HIS A 1 87 ? -6.922 -9.57 9.367 1 94.06 87 HIS A CA 1
ATOM 678 C C . HIS A 1 87 ? -6.422 -10.82 10.094 1 94.06 87 HIS A C 1
ATOM 680 O O . HIS A 1 87 ? -7.215 -11.688 10.453 1 94.06 87 HIS A O 1
ATOM 686 N N . ASN A 1 88 ? -5.094 -10.914 10.234 1 91.56 88 ASN A N 1
ATOM 687 C CA . ASN A 1 88 ? -4.441 -11.961 11.016 1 91.56 88 ASN A CA 1
ATOM 688 C C . ASN A 1 88 ? -4.871 -13.352 10.555 1 91.56 88 ASN A C 1
ATOM 690 O O . ASN A 1 88 ? -5.281 -14.18 11.367 1 91.56 88 ASN A O 1
ATOM 694 N N . ASN A 1 89 ? -4.832 -13.555 9.281 1 92.94 89 ASN A N 1
ATOM 695 C CA . ASN A 1 89 ? -5.16 -14.875 8.75 1 92.94 89 ASN A CA 1
ATOM 696 C C . ASN A 1 89 ? -3.904 -15.703 8.492 1 92.94 89 ASN A C 1
ATOM 698 O O . ASN A 1 89 ? -3.109 -15.367 7.609 1 92.94 89 ASN A O 1
ATOM 702 N N . GLY A 1 90 ? -3.781 -16.766 9.266 1 93.12 90 GLY A N 1
ATOM 703 C CA . GLY A 1 90 ? -2.547 -17.531 9.172 1 93.12 90 GLY A CA 1
ATOM 704 C C . GLY A 1 90 ? -1.317 -16.719 9.539 1 93.12 90 GLY A C 1
ATOM 705 O O . GLY A 1 90 ? -1.277 -16.078 10.586 1 93.12 90 GLY A O 1
ATOM 706 N N . PRO A 1 91 ? -0.336 -16.828 8.672 1 94.38 91 PRO A N 1
ATOM 707 C CA . PRO A 1 91 ? 0.883 -16.078 8.992 1 94.38 91 PRO A CA 1
ATOM 708 C C . PRO A 1 91 ? 0.812 -14.617 8.562 1 94.38 91 PRO A C 1
ATOM 710 O O . PRO A 1 91 ? 1.725 -13.836 8.852 1 94.38 91 PRO A O 1
ATOM 713 N N . TRP A 1 92 ? -0.251 -14.242 7.938 1 95.5 92 TRP A N 1
ATOM 714 C CA . TRP A 1 92 ? -0.345 -12.922 7.332 1 95.5 92 TRP A CA 1
ATOM 715 C C . TRP A 1 92 ? -1.006 -11.93 8.281 1 95.5 92 TRP A C 1
ATOM 717 O O . TRP A 1 92 ? -2.074 -12.211 8.836 1 95.5 92 TRP A O 1
ATOM 727 N N . LYS A 1 93 ? -0.402 -10.789 8.445 1 93.94 93 LYS A N 1
ATOM 728 C CA . LYS A 1 93 ? -0.991 -9.688 9.203 1 93.94 93 LYS A CA 1
ATOM 729 C C . LYS A 1 93 ? -2.299 -9.219 8.57 1 93.94 93 LYS A C 1
ATOM 731 O O . LYS A 1 93 ? -3.242 -8.859 9.281 1 93.94 93 LYS A O 1
ATOM 736 N N . ARG A 1 94 ? -2.25 -9.195 7.293 1 95.75 94 ARG A N 1
ATOM 737 C CA . ARG A 1 94 ? -3.373 -8.727 6.488 1 95.75 94 ARG A CA 1
ATOM 738 C C . ARG A 1 94 ? -3.338 -9.336 5.094 1 95.75 94 ARG A C 1
ATOM 740 O O . ARG A 1 94 ? -2.264 -9.523 4.516 1 95.75 94 ARG A O 1
ATOM 747 N N . THR A 1 95 ? -4.461 -9.648 4.586 1 97.81 95 THR A N 1
ATOM 748 C CA . THR A 1 95 ? -4.641 -10.078 3.203 1 97.81 95 THR A CA 1
ATOM 749 C C . THR A 1 95 ? -5.723 -9.258 2.514 1 97.81 95 THR A C 1
ATOM 751 O O . THR A 1 95 ? -6.789 -9.016 3.09 1 97.81 95 THR A O 1
ATOM 754 N N . ILE A 1 96 ? -5.418 -8.805 1.367 1 98.56 96 ILE A N 1
ATOM 755 C CA . ILE A 1 96 ? -6.387 -8.055 0.568 1 98.56 96 ILE A CA 1
ATOM 756 C C . ILE A 1 96 ? -6.562 -8.734 -0.79 1 98.56 96 ILE A C 1
ATOM 758 O O . ILE A 1 96 ? -5.602 -8.859 -1.555 1 98.56 96 ILE A O 1
ATOM 762 N N . ALA A 1 97 ? -7.727 -9.188 -1.068 1 98.69 97 ALA A N 1
ATOM 763 C CA . ALA A 1 97 ? -8.109 -9.5 -2.441 1 98.69 97 ALA A CA 1
ATOM 764 C C . ALA A 1 97 ? -8.75 -8.289 -3.121 1 98.69 97 ALA A C 1
ATOM 766 O O . ALA A 1 97 ? -9.594 -7.613 -2.531 1 98.69 97 ALA A O 1
ATOM 767 N N . PHE A 1 98 ? -8.328 -7.992 -4.305 1 97.69 98 PHE A N 1
ATOM 768 C CA . PHE A 1 98 ? -8.852 -6.789 -4.938 1 97.69 98 PHE A CA 1
ATOM 769 C C . PHE A 1 98 ? -9.344 -7.09 -6.348 1 97.69 98 PHE A C 1
ATOM 771 O O . PHE A 1 98 ? -8.797 -7.965 -7.027 1 97.69 98 PHE A O 1
ATOM 778 N N . LYS A 1 99 ? -10.266 -6.348 -6.758 1 96.5 99 LYS A N 1
ATOM 779 C CA . LYS A 1 99 ? -11.047 -6.578 -7.973 1 96.5 99 LYS A CA 1
ATOM 780 C C . LYS A 1 99 ? -10.211 -6.281 -9.219 1 96.5 99 LYS A C 1
ATOM 782 O O . LYS A 1 99 ? -10.188 -7.082 -10.156 1 96.5 99 LYS A O 1
ATOM 787 N N . ASP A 1 100 ? -9.539 -5.129 -9.195 1 94.44 100 ASP A N 1
ATOM 788 C CA . ASP A 1 100 ? -8.859 -4.645 -10.391 1 94.44 100 ASP A CA 1
ATOM 789 C C . ASP A 1 100 ? -7.441 -5.203 -10.477 1 94.44 100 ASP A C 1
ATOM 791 O O . ASP A 1 100 ? -6.531 -4.711 -9.805 1 94.44 100 ASP A O 1
ATOM 795 N N . GLY A 1 101 ? -7.266 -6.094 -11.367 1 96.56 101 GLY A N 1
ATOM 796 C CA . GLY A 1 101 ? -6 -6.793 -11.508 1 96.56 101 GLY A CA 1
ATOM 797 C C . GLY A 1 101 ? -4.914 -5.938 -12.133 1 96.56 101 GLY A C 1
ATOM 798 O O . GLY A 1 101 ? -5.207 -4.953 -12.82 1 96.56 101 GLY A O 1
ATOM 799 N N . VAL A 1 102 ? -3.676 -6.344 -11.906 1 97.31 102 VAL A N 1
ATOM 800 C CA . VAL A 1 102 ? -2.488 -5.684 -12.438 1 97.31 102 VAL A CA 1
ATOM 801 C C . VAL A 1 102 ? -1.651 -6.688 -13.227 1 97.31 102 VAL A C 1
ATOM 803 O O . VAL A 1 102 ? -1.374 -7.789 -12.75 1 97.31 102 VAL A O 1
ATOM 806 N N . PRO A 1 103 ? -1.288 -6.336 -14.445 1 97.94 103 PRO A N 1
ATOM 807 C CA . PRO A 1 103 ? -0.417 -7.262 -15.172 1 97.94 103 PRO A CA 1
ATOM 808 C C . PRO A 1 103 ? 0.962 -7.402 -14.531 1 97.94 103 PRO A C 1
ATOM 810 O O . PRO A 1 103 ? 1.558 -6.406 -14.117 1 97.94 103 PRO A O 1
ATOM 813 N N . HIS A 1 104 ? 1.457 -8.609 -14.398 1 98.62 104 HIS A N 1
ATOM 814 C CA . HIS A 1 104 ? 2.73 -8.953 -13.781 1 98.62 104 HIS A CA 1
ATOM 815 C C . HIS A 1 104 ? 3.43 -10.07 -14.539 1 98.62 104 HIS A C 1
ATOM 817 O O . HIS A 1 104 ? 2.963 -11.211 -14.539 1 98.62 104 HIS A O 1
ATOM 823 N N . ASP A 1 105 ? 4.574 -9.789 -15.109 1 98.5 105 ASP A N 1
ATOM 824 C CA . ASP A 1 105 ? 5.16 -10.734 -16.062 1 98.5 105 ASP A CA 1
ATOM 825 C C . ASP A 1 105 ? 6.309 -11.508 -15.422 1 98.5 105 ASP A C 1
ATOM 827 O O . ASP A 1 105 ? 6.828 -12.461 -16.016 1 98.5 105 ASP A O 1
ATOM 831 N N . PHE A 1 106 ? 6.695 -11.125 -14.211 1 98.44 106 PHE A N 1
ATOM 832 C CA . PHE A 1 106 ? 7.73 -11.844 -13.477 1 98.44 106 PHE A CA 1
ATOM 833 C C . PHE A 1 106 ? 7.113 -12.703 -12.383 1 98.44 106 PHE A C 1
ATOM 835 O O . PHE A 1 106 ? 6.281 -12.234 -11.602 1 98.44 106 PHE A O 1
ATOM 842 N N . PRO A 1 107 ? 7.602 -13.883 -12.164 1 98.25 107 PRO A N 1
ATOM 843 C CA . PRO A 1 107 ? 8.562 -14.57 -13.023 1 98.25 107 PRO A CA 1
ATOM 844 C C . PRO A 1 107 ? 7.926 -15.133 -14.297 1 98.25 107 PRO A C 1
ATOM 846 O O . PRO A 1 107 ? 8.617 -15.352 -15.289 1 98.25 107 PRO A O 1
ATOM 849 N N . GLU A 1 108 ? 6.691 -15.539 -14.234 1 98 108 GLU A N 1
ATOM 850 C CA . GLU A 1 108 ? 5.836 -15.867 -15.375 1 98 108 GLU A CA 1
ATOM 851 C C . GLU A 1 108 ? 4.625 -14.938 -15.438 1 98 108 GLU A C 1
ATOM 853 O O . GLU A 1 108 ? 4.227 -14.359 -14.422 1 98 108 GLU A O 1
ATOM 858 N N . PRO A 1 109 ? 4.016 -14.789 -16.672 1 98.06 109 PRO A N 1
ATOM 859 C CA . PRO A 1 109 ? 2.889 -13.859 -16.75 1 98.06 109 PRO A CA 1
ATOM 860 C C . PRO A 1 109 ? 1.724 -14.258 -15.852 1 98.06 109 PRO A C 1
ATOM 862 O O . PRO A 1 109 ? 1.368 -15.438 -15.789 1 98.06 109 PRO A O 1
ATOM 865 N N . HIS A 1 110 ? 1.123 -13.328 -15.164 1 98.56 110 HIS A N 1
ATOM 866 C CA . HIS A 1 110 ? -0.079 -13.508 -14.359 1 98.56 110 HIS A CA 1
ATOM 867 C C . HIS A 1 110 ? -0.703 -12.164 -14 1 98.56 110 HIS A C 1
ATOM 869 O O . HIS A 1 110 ? -0.118 -11.109 -14.258 1 98.56 110 HIS A O 1
ATOM 875 N N . THR A 1 111 ? -1.853 -12.18 -13.445 1 98.38 111 THR A N 1
ATOM 876 C CA . THR A 1 111 ? -2.555 -11 -12.953 1 98.38 111 THR A CA 1
ATOM 877 C C . THR A 1 111 ? -2.506 -10.938 -11.43 1 98.38 111 THR A C 1
ATOM 879 O O . THR A 1 111 ? -2.949 -11.875 -10.75 1 98.38 111 THR A O 1
ATOM 882 N N . ASP A 1 112 ? -1.935 -9.836 -10.93 1 98.69 112 ASP A N 1
ATOM 883 C CA . ASP A 1 112 ? -1.941 -9.641 -9.484 1 98.69 112 ASP A CA 1
ATOM 884 C C . ASP A 1 112 ? -3.346 -9.312 -8.977 1 98.69 112 ASP A C 1
ATOM 886 O O . ASP A 1 112 ? -3.994 -8.398 -9.484 1 98.69 112 ASP A O 1
ATOM 890 N N . VAL A 1 113 ? -3.773 -10.047 -7.891 1 98.75 113 VAL A N 1
ATOM 891 C CA . VAL A 1 113 ? -5.109 -9.773 -7.367 1 98.75 113 VAL A CA 1
ATOM 892 C C . VAL A 1 113 ? -5.137 -10.039 -5.863 1 98.75 113 VAL A C 1
ATOM 894 O O . VAL A 1 113 ? -6.176 -9.875 -5.219 1 98.75 113 VAL A O 1
ATOM 897 N N . LEU A 1 114 ? -4.059 -10.484 -5.312 1 98.88 114 LEU A N 1
ATOM 898 C CA . LEU A 1 114 ? -3.957 -10.836 -3.9 1 98.88 114 LEU A CA 1
ATOM 899 C C . LEU A 1 114 ? -2.729 -10.195 -3.266 1 98.88 114 LEU A C 1
ATOM 901 O O . LEU A 1 114 ? -1.597 -10.484 -3.66 1 98.88 114 LEU A O 1
ATOM 905 N N . GLU A 1 115 ? -2.975 -9.32 -2.338 1 98.88 115 GLU A N 1
ATOM 906 C CA . GLU A 1 115 ? -1.9 -8.656 -1.607 1 98.88 115 GLU A CA 1
ATOM 907 C C . GLU A 1 115 ? -1.848 -9.117 -0.156 1 98.88 115 GLU A C 1
ATOM 909 O O . GLU A 1 115 ? -2.871 -9.148 0.529 1 98.88 115 GLU A O 1
ATOM 914 N N . GLN A 1 116 ? -0.679 -9.469 0.305 1 98.69 116 GLN A N 1
ATOM 915 C CA . GLN A 1 116 ? -0.541 -9.953 1.675 1 98.69 116 GLN A CA 1
ATOM 916 C C . GLN A 1 116 ? 0.593 -9.234 2.4 1 98.69 116 GLN A C 1
ATOM 918 O O . GLN A 1 116 ? 1.599 -8.867 1.786 1 98.69 116 GLN A O 1
ATOM 923 N N . PHE A 1 117 ? 0.396 -9.031 3.68 1 97.44 117 PHE A N 1
ATOM 924 C CA . PHE A 1 117 ? 1.259 -8.172 4.48 1 97.44 117 PHE A CA 1
ATOM 925 C C . PHE A 1 117 ? 1.873 -8.945 5.641 1 97.44 117 PHE A C 1
ATOM 927 O O . PHE A 1 117 ? 1.21 -9.789 6.254 1 97.44 117 PHE A O 1
ATOM 934 N N . ILE A 1 118 ? 3.07 -8.594 5.98 1 96.62 118 ILE A N 1
ATOM 935 C CA . ILE A 1 118 ? 3.684 -9 7.238 1 96.62 118 ILE A CA 1
ATOM 936 C C . ILE A 1 118 ? 4.34 -7.801 7.91 1 96.62 118 ILE A C 1
ATOM 938 O O . ILE A 1 118 ? 4.637 -6.801 7.25 1 96.62 118 ILE A O 1
ATOM 942 N N . ASP A 1 119 ? 4.445 -7.875 9.227 1 95.75 119 ASP A N 1
ATOM 943 C CA . ASP A 1 119 ? 5.34 -6.949 9.914 1 95.75 119 ASP A CA 1
ATOM 944 C C . ASP A 1 119 ? 6.801 -7.27 9.602 1 95.75 119 ASP A C 1
ATOM 946 O O . ASP A 1 119 ? 7.25 -8.406 9.789 1 95.75 119 ASP A O 1
ATOM 950 N N . TYR A 1 120 ? 7.48 -6.293 9.094 1 96.19 120 TYR A N 1
ATOM 951 C CA . TYR A 1 120 ? 8.875 -6.469 8.711 1 96.19 120 TYR A CA 1
ATOM 952 C C . TYR A 1 120 ? 9.562 -5.125 8.523 1 96.19 120 TYR A C 1
ATOM 954 O O . TYR A 1 120 ? 9.125 -4.301 7.715 1 96.19 120 TYR A O 1
ATOM 962 N N . HIS A 1 121 ? 10.555 -4.91 9.234 1 95.62 121 HIS A N 1
ATOM 963 C CA . HIS A 1 121 ? 11.328 -3.678 9.078 1 95.62 121 HIS A CA 1
ATOM 964 C C . HIS A 1 121 ? 12.43 -3.846 8.047 1 95.62 121 HIS A C 1
ATOM 966 O O . HIS A 1 121 ? 13.328 -4.68 8.219 1 95.62 121 HIS A O 1
ATOM 972 N N . VAL A 1 122 ? 12.383 -3.113 7.02 1 97.44 122 VAL A N 1
ATOM 973 C CA . VAL A 1 122 ? 13.445 -3.07 6.023 1 97.44 122 VAL A CA 1
ATOM 974 C C . VAL A 1 122 ? 14.266 -1.793 6.195 1 97.44 122 VAL A C 1
ATOM 976 O O . VAL A 1 122 ? 13.734 -0.687 6.066 1 97.44 122 VAL A O 1
ATOM 979 N N . PRO A 1 123 ? 15.539 -1.921 6.453 1 97 123 PRO A N 1
ATOM 980 C CA . PRO A 1 123 ? 16.359 -0.715 6.52 1 97 123 PRO A CA 1
ATOM 981 C C . PRO A 1 123 ? 16.375 0.065 5.207 1 97 123 PRO A C 1
ATOM 983 O O . PRO A 1 123 ? 16.344 -0.533 4.129 1 97 123 PRO A O 1
ATOM 986 N N . ALA A 1 124 ? 16.469 1.364 5.336 1 96.88 124 ALA A N 1
ATOM 987 C CA . ALA A 1 124 ? 16.375 2.252 4.18 1 96.88 124 ALA A CA 1
ATOM 988 C C . ALA A 1 124 ? 17.391 1.869 3.111 1 96.88 124 ALA A C 1
ATOM 990 O O . ALA A 1 124 ? 17.109 1.942 1.915 1 96.88 124 ALA A O 1
ATOM 991 N N . ASP A 1 125 ? 18.562 1.471 3.506 1 96.62 125 ASP A N 1
ATOM 992 C CA . ASP A 1 125 ? 19.641 1.202 2.559 1 96.62 125 ASP A CA 1
ATOM 993 C C . ASP A 1 125 ? 19.422 -0.131 1.846 1 96.62 125 ASP A C 1
ATOM 995 O O . ASP A 1 125 ? 20.141 -0.453 0.892 1 96.62 125 ASP A O 1
ATOM 999 N N . LYS A 1 126 ? 18.484 -0.918 2.275 1 98.44 126 LYS A N 1
ATOM 1000 C CA . LYS A 1 126 ? 18.203 -2.213 1.659 1 98.44 126 LYS A CA 1
ATOM 1001 C C . LYS A 1 126 ? 17 -2.133 0.734 1 98.44 126 LYS A C 1
ATOM 1003 O O . LYS A 1 126 ? 16.766 -3.041 -0.067 1 98.44 126 LYS A O 1
ATOM 1008 N N . VAL A 1 127 ? 16.266 -1.064 0.822 1 98.69 127 VAL A N 1
ATOM 1009 C CA . VAL A 1 127 ? 15.023 -0.932 0.071 1 98.69 127 VAL A CA 1
ATOM 1010 C C . VAL A 1 127 ? 15.305 -1.026 -1.426 1 98.69 127 VAL A C 1
ATOM 1012 O O . VAL A 1 127 ? 14.547 -1.645 -2.174 1 98.69 127 VAL A O 1
ATOM 1015 N N . GLY A 1 128 ? 16.312 -0.414 -1.851 1 98.44 128 GLY A N 1
ATOM 1016 C CA . GLY A 1 128 ? 16.672 -0.461 -3.26 1 98.44 128 GLY A CA 1
ATOM 1017 C C . GLY A 1 128 ? 16.953 -1.867 -3.756 1 98.44 128 GLY A C 1
ATOM 1018 O O . GLY A 1 128 ? 16.641 -2.201 -4.898 1 98.44 128 GLY A O 1
ATOM 1019 N N . LEU A 1 129 ? 17.578 -2.729 -2.936 1 98.62 129 LEU A N 1
ATOM 1020 C CA . LEU A 1 129 ? 17.844 -4.117 -3.299 1 98.62 129 LEU A CA 1
ATOM 1021 C C . LEU A 1 129 ? 16.547 -4.887 -3.512 1 98.62 129 LEU A C 1
ATOM 1023 O O . LEU A 1 129 ? 16.438 -5.672 -4.457 1 98.62 129 LEU A O 1
ATOM 1027 N N . VAL A 1 130 ? 15.625 -4.625 -2.656 1 98.81 130 VAL A N 1
ATOM 1028 C CA . VAL A 1 130 ? 14.336 -5.297 -2.779 1 98.81 130 VAL A CA 1
ATOM 1029 C C . VAL A 1 130 ? 13.641 -4.855 -4.066 1 98.81 130 VAL A C 1
ATOM 1031 O O . VAL A 1 130 ? 13.023 -5.668 -4.758 1 98.81 130 VAL A O 1
ATOM 1034 N N . ALA A 1 131 ? 13.773 -3.592 -4.371 1 98.44 131 ALA A N 1
ATOM 1035 C CA . ALA A 1 131 ? 13.172 -3.059 -5.59 1 98.44 131 ALA A CA 1
ATOM 1036 C C . ALA A 1 131 ? 13.797 -3.695 -6.832 1 98.44 131 ALA A C 1
ATOM 1038 O O . ALA A 1 131 ? 13.133 -3.832 -7.863 1 98.44 131 ALA A O 1
ATOM 1039 N N . GLN A 1 132 ? 15.016 -4.055 -6.75 1 98.12 132 GLN A N 1
ATOM 1040 C CA . GLN A 1 132 ? 15.695 -4.727 -7.852 1 98.12 132 GLN A CA 1
ATOM 1041 C C . GLN A 1 132 ? 15.266 -6.188 -7.961 1 98.12 132 GLN A C 1
ATOM 1043 O O . GLN A 1 132 ? 15.289 -6.77 -9.047 1 98.12 132 GLN A O 1
ATOM 1048 N N . LEU A 1 133 ? 14.922 -6.727 -6.887 1 98.56 133 LEU A N 1
ATOM 1049 C CA . LEU A 1 133 ? 14.422 -8.102 -6.875 1 98.56 133 LEU A CA 1
ATOM 1050 C C . LEU A 1 133 ? 13.117 -8.211 -7.656 1 98.56 133 LEU A C 1
ATOM 1052 O O . LEU A 1 133 ? 13.039 -8.953 -8.641 1 98.56 133 LEU A O 1
ATOM 1056 N N . GLU A 1 134 ? 12.141 -7.426 -7.238 1 97.06 134 GLU A N 1
ATOM 1057 C CA . GLU A 1 134 ? 10.883 -7.402 -7.988 1 97.06 134 GLU A CA 1
ATOM 1058 C C . GLU A 1 134 ? 10.008 -6.23 -7.566 1 97.06 134 GLU A C 1
ATOM 1060 O O . GLU A 1 134 ? 10.172 -5.688 -6.469 1 97.06 134 GLU A O 1
ATOM 1065 N N . GLY A 1 135 ? 9.109 -5.918 -8.391 1 97.75 135 GLY A N 1
ATOM 1066 C CA . GLY A 1 135 ? 8.32 -4.703 -8.219 1 97.75 135 GLY A CA 1
ATOM 1067 C C . GLY A 1 135 ? 7.09 -4.902 -7.363 1 97.75 135 GLY A C 1
ATOM 1068 O O . GLY A 1 135 ? 6.496 -3.934 -6.887 1 97.75 135 GLY A O 1
ATOM 1069 N N . SER A 1 136 ? 6.645 -6.117 -7.137 1 98.38 136 SER A N 1
ATOM 1070 C CA . SER A 1 136 ? 5.398 -6.391 -6.426 1 98.38 136 SER A CA 1
ATOM 1071 C C . SER A 1 136 ? 5.629 -6.445 -4.918 1 98.38 136 SER A C 1
ATOM 1073 O O . SER A 1 136 ? 4.676 -6.582 -4.145 1 98.38 136 SER A O 1
ATOM 1075 N N . LEU A 1 137 ? 6.879 -6.434 -4.523 1 98.88 137 LEU A N 1
ATOM 1076 C CA . LEU A 1 137 ? 7.207 -6.223 -3.117 1 98.88 137 LEU A CA 1
ATOM 1077 C C . LEU A 1 137 ? 7.148 -4.742 -2.758 1 98.88 137 LEU A C 1
ATOM 1079 O O . LEU A 1 137 ? 7.832 -3.924 -3.375 1 98.88 137 LEU A O 1
ATOM 1083 N N . VAL A 1 138 ? 6.355 -4.414 -1.792 1 98.81 138 VAL A N 1
ATOM 1084 C CA . VAL A 1 138 ? 6.094 -3.025 -1.428 1 98.81 138 VAL A CA 1
ATOM 1085 C C . VAL A 1 138 ? 6.469 -2.795 0.034 1 98.81 138 VAL A C 1
ATOM 1087 O O . VAL A 1 138 ? 5.949 -3.467 0.929 1 98.81 138 VAL A O 1
ATOM 1090 N N . ILE A 1 139 ? 7.352 -1.846 0.231 1 98.69 139 ILE A N 1
ATOM 1091 C CA . ILE A 1 139 ? 7.887 -1.594 1.565 1 98.69 139 ILE A CA 1
ATOM 1092 C C . ILE A 1 139 ? 7.277 -0.313 2.131 1 98.69 139 ILE A C 1
ATOM 1094 O O . ILE A 1 139 ? 7.344 0.745 1.503 1 98.69 139 ILE A O 1
ATOM 1098 N N . ASP A 1 140 ? 6.648 -0.383 3.195 1 98.5 140 ASP A N 1
ATOM 1099 C CA . ASP A 1 140 ? 6.242 0.76 4.008 1 98.5 140 ASP A CA 1
ATOM 1100 C C . ASP A 1 140 ? 7.098 0.863 5.27 1 98.5 140 ASP A C 1
ATOM 1102 O O . ASP A 1 140 ? 6.805 0.214 6.277 1 98.5 140 ASP A O 1
ATOM 1106 N N . ARG A 1 141 ? 8.086 1.661 5.238 1 98.06 141 ARG A N 1
ATOM 1107 C CA . ARG A 1 141 ? 9.047 1.718 6.336 1 98.06 141 ARG A CA 1
ATOM 1108 C C . ARG A 1 141 ? 8.406 2.289 7.598 1 98.06 141 ARG A C 1
ATOM 1110 O O . ARG A 1 141 ? 8.633 1.786 8.695 1 98.06 141 ARG A O 1
ATOM 1117 N N . THR A 1 142 ? 7.633 3.295 7.414 1 98.19 142 THR A N 1
ATOM 1118 C CA . THR A 1 142 ? 7.035 3.957 8.57 1 98.19 142 THR A CA 1
ATOM 1119 C C . THR A 1 142 ? 6.125 2.998 9.328 1 98.19 142 THR A C 1
ATOM 1121 O O . THR A 1 142 ? 6.176 2.928 10.562 1 98.19 142 THR A O 1
ATOM 1124 N N . LYS A 1 143 ? 5.375 2.199 8.602 1 96.56 143 LYS A N 1
ATOM 1125 C CA . LYS A 1 143 ? 4.488 1.227 9.234 1 96.56 143 LYS A CA 1
ATOM 1126 C C . LYS A 1 143 ? 5.262 -0 9.703 1 96.56 143 LYS A C 1
ATOM 1128 O O . LYS A 1 143 ? 4.75 -0.802 10.492 1 96.56 143 LYS A O 1
ATOM 1133 N N . GLY A 1 144 ? 6.461 -0.162 9.156 1 96.5 144 GLY A N 1
ATOM 1134 C CA . GLY A 1 144 ? 7.215 -1.369 9.453 1 96.5 144 GLY A CA 1
ATOM 1135 C C . GLY A 1 144 ? 6.59 -2.623 8.875 1 96.5 144 GLY A C 1
ATOM 1136 O O . GLY A 1 144 ? 6.531 -3.66 9.539 1 96.5 144 GLY A O 1
ATOM 1137 N N . GLU A 1 145 ? 6.113 -2.5 7.676 1 96.75 145 GLU A N 1
ATOM 1138 C CA . GLU A 1 145 ? 5.488 -3.65 7.035 1 96.75 145 GLU A CA 1
ATOM 1139 C C . GLU A 1 145 ? 5.961 -3.803 5.59 1 96.75 145 GLU A C 1
ATOM 1141 O O . GLU A 1 145 ? 6.422 -2.84 4.977 1 96.75 145 GLU A O 1
ATOM 1146 N N . VAL A 1 146 ? 5.891 -4.977 5.121 1 98.06 146 VAL A N 1
ATOM 1147 C CA . VAL A 1 146 ? 6.102 -5.309 3.717 1 98.06 146 VAL A CA 1
ATOM 1148 C C . VAL A 1 146 ? 4.883 -6.051 3.172 1 98.06 146 VAL A C 1
ATOM 1150 O O . VAL A 1 146 ? 4.305 -6.895 3.857 1 98.06 146 VAL A O 1
ATOM 1153 N N . SER A 1 147 ? 4.461 -5.637 2.025 1 98.75 147 SER A N 1
ATOM 1154 C CA . SER A 1 147 ? 3.439 -6.398 1.315 1 98.75 147 SER A CA 1
ATOM 1155 C C . SER A 1 147 ? 3.971 -6.938 -0.008 1 98.75 147 SER A C 1
ATOM 1157 O O . SER A 1 147 ? 5.023 -6.508 -0.484 1 98.75 147 SER A O 1
ATOM 1159 N N . VAL A 1 148 ? 3.281 -7.902 -0.497 1 98.88 148 VAL A N 1
ATOM 1160 C CA . VAL A 1 148 ? 3.529 -8.477 -1.816 1 98.88 148 VAL A CA 1
ATOM 1161 C C . VAL A 1 148 ? 2.203 -8.812 -2.49 1 98.88 148 VAL A C 1
ATOM 1163 O O . VAL A 1 148 ? 1.242 -9.203 -1.82 1 98.88 148 VAL A O 1
ATOM 1166 N N . HIS A 1 149 ? 2.143 -8.57 -3.746 1 98.88 149 HIS A N 1
ATOM 1167 C CA . HIS A 1 149 ? 0.916 -8.938 -4.441 1 98.88 149 HIS A CA 1
ATOM 1168 C C . HIS A 1 149 ? 1.219 -9.734 -5.707 1 98.88 149 HIS A C 1
ATOM 1170 O O . HIS A 1 149 ? 2.074 -9.344 -6.504 1 98.88 149 HIS A O 1
ATOM 1176 N N . CYS A 1 150 ? 0.577 -10.82 -5.887 1 98.62 150 CYS A N 1
ATOM 1177 C CA . CYS A 1 150 ? 0.581 -11.727 -7.031 1 98.62 150 CYS A CA 1
ATOM 1178 C C . CYS A 1 150 ? -0.812 -12.289 -7.285 1 98.62 150 CYS A C 1
ATOM 1180 O O . CYS A 1 150 ? -1.812 -11.594 -7.098 1 98.62 150 CYS A O 1
ATOM 1182 N N . ASP A 1 151 ? -0.822 -13.484 -7.871 1 98.31 151 ASP A N 1
ATOM 1183 C CA . ASP A 1 151 ? -2.117 -14.102 -8.148 1 98.31 151 ASP A CA 1
ATOM 1184 C C . ASP A 1 151 ? -2.504 -15.094 -7.059 1 98.31 151 ASP A C 1
ATOM 1186 O O . ASP A 1 151 ? -3.674 -15.461 -6.938 1 98.31 151 ASP A O 1
ATOM 1190 N N . ASN A 1 152 ? -1.512 -15.531 -6.242 1 97.88 152 ASN A N 1
ATOM 1191 C CA . ASN A 1 152 ? -1.81 -16.547 -5.242 1 97.88 152 ASN A CA 1
ATOM 1192 C C . ASN A 1 152 ? -0.858 -16.469 -4.055 1 97.88 152 ASN A C 1
ATOM 1194 O O . ASN A 1 152 ? 0.19 -15.82 -4.137 1 97.88 152 ASN A O 1
ATOM 1198 N N . GLU A 1 153 ? -1.186 -17.188 -2.984 1 98.38 153 GLU A N 1
ATOM 1199 C CA . GLU A 1 153 ? -0.457 -17.109 -1.722 1 98.38 153 GLU A CA 1
ATOM 1200 C C . GLU A 1 153 ? 0.919 -17.766 -1.843 1 98.38 153 GLU A C 1
ATOM 1202 O O . GLU A 1 153 ? 1.877 -17.328 -1.202 1 98.38 153 GLU A O 1
ATOM 1207 N N . GLY A 1 154 ? 1.011 -18.828 -2.598 1 98.44 154 GLY A N 1
ATOM 1208 C CA . GLY A 1 154 ? 2.299 -19.469 -2.783 1 98.44 154 GLY A CA 1
ATOM 1209 C C . GLY A 1 154 ? 3.346 -18.562 -3.396 1 98.44 154 GLY A C 1
ATOM 1210 O O . GLY A 1 154 ? 4.48 -18.516 -2.92 1 98.44 154 GLY A O 1
ATOM 1211 N N . ALA A 1 155 ? 2.947 -17.906 -4.469 1 98.69 155 ALA A N 1
ATOM 1212 C CA . ALA A 1 155 ? 3.84 -16.938 -5.098 1 98.69 155 ALA A CA 1
ATOM 1213 C C . ALA A 1 155 ? 4.234 -15.836 -4.113 1 98.69 155 ALA A C 1
ATOM 1215 O O . ALA A 1 155 ? 5.398 -15.43 -4.055 1 98.69 155 ALA A O 1
ATOM 1216 N N . ASN A 1 156 ? 3.275 -15.344 -3.338 1 98.81 156 ASN A N 1
ATOM 1217 C CA . ASN A 1 156 ? 3.547 -14.32 -2.338 1 98.81 156 ASN A CA 1
ATOM 1218 C C . ASN A 1 156 ? 4.531 -14.812 -1.281 1 98.81 156 ASN A C 1
ATOM 1220 O O . ASN A 1 156 ? 5.453 -14.094 -0.9 1 98.81 156 ASN A O 1
ATOM 1224 N N . THR A 1 157 ? 4.324 -16.016 -0.841 1 98.69 157 THR A N 1
ATOM 1225 C CA . THR A 1 157 ? 5.211 -16.609 0.155 1 98.69 157 THR A CA 1
ATOM 1226 C C . THR A 1 157 ? 6.637 -16.719 -0.381 1 98.69 157 THR A C 1
ATOM 1228 O O . THR A 1 157 ? 7.594 -16.359 0.315 1 98.69 157 THR A O 1
ATOM 1231 N N . LEU A 1 158 ? 6.723 -17.172 -1.56 1 98.88 158 LEU A N 1
ATOM 1232 C CA . LEU A 1 158 ? 8.023 -17.297 -2.213 1 98.88 158 LEU A CA 1
ATOM 1233 C C . LEU A 1 158 ? 8.734 -15.953 -2.285 1 98.88 158 LEU A C 1
ATOM 1235 O O . LEU A 1 158 ? 9.906 -15.844 -1.902 1 98.88 158 LEU A O 1
ATOM 1239 N N . SER A 1 159 ? 8.055 -14.969 -2.768 1 98.88 159 SER A N 1
ATOM 1240 C CA . SER A 1 159 ? 8.633 -13.641 -2.9 1 98.88 159 SER A CA 1
ATOM 1241 C C . SER A 1 159 ? 9.062 -13.086 -1.545 1 98.88 159 SER A C 1
ATOM 1243 O O . SER A 1 159 ? 10.125 -12.461 -1.429 1 98.88 159 SER A O 1
ATOM 1245 N N . MET A 1 160 ? 8.281 -13.297 -0.531 1 98.75 160 MET A N 1
ATOM 1246 C CA . MET A 1 160 ? 8.609 -12.828 0.812 1 98.75 160 MET A CA 1
ATOM 1247 C C . MET A 1 160 ? 9.875 -13.5 1.331 1 98.75 160 MET A C 1
ATOM 1249 O O . MET A 1 160 ? 10.727 -12.844 1.93 1 98.75 160 MET A O 1
ATOM 1253 N N . ASN A 1 161 ? 9.906 -14.773 1.132 1 98.81 161 ASN A N 1
ATOM 1254 C CA . ASN A 1 161 ? 11.109 -15.484 1.54 1 98.81 161 ASN A CA 1
ATOM 1255 C C . ASN A 1 161 ? 12.352 -14.93 0.845 1 98.81 161 ASN A C 1
ATOM 1257 O O . ASN A 1 161 ? 13.398 -14.758 1.475 1 98.81 161 ASN A O 1
ATOM 1261 N N . MET A 1 162 ? 12.258 -14.664 -0.42 1 98.88 162 MET A N 1
ATOM 1262 C CA . MET A 1 162 ? 13.398 -14.133 -1.164 1 98.88 162 MET A CA 1
ATOM 1263 C C . MET A 1 162 ? 13.727 -12.711 -0.711 1 98.88 162 MET A C 1
ATOM 1265 O O . MET A 1 162 ? 14.898 -12.336 -0.638 1 98.88 162 MET A O 1
ATOM 1269 N N . MET A 1 163 ? 12.695 -11.93 -0.448 1 98.88 163 MET A N 1
ATOM 1270 C CA . MET A 1 163 ? 12.922 -10.602 0.105 1 98.88 163 MET A CA 1
ATOM 1271 C C . MET A 1 163 ? 13.75 -10.68 1.383 1 98.88 163 MET A C 1
ATOM 1273 O O . MET A 1 163 ? 14.727 -9.945 1.538 1 98.88 163 MET A O 1
ATOM 1277 N N . HIS A 1 164 ? 13.398 -11.547 2.275 1 98.75 164 HIS A N 1
ATOM 1278 C CA . HIS A 1 164 ? 14.125 -11.711 3.527 1 98.75 164 HIS A CA 1
ATOM 1279 C C . HIS A 1 164 ? 15.594 -12.031 3.271 1 98.75 164 HIS A C 1
ATOM 1281 O O . HIS A 1 164 ? 16.484 -11.453 3.902 1 98.75 164 HIS A O 1
ATOM 1287 N N . GLU A 1 165 ? 15.797 -12.945 2.34 1 98.88 165 GLU A N 1
ATOM 1288 C CA . GLU A 1 165 ? 17.172 -13.359 2.07 1 98.88 165 GLU A CA 1
ATOM 1289 C C . GLU A 1 165 ? 17.969 -12.234 1.416 1 98.88 165 GLU A C 1
ATOM 1291 O O . GLU A 1 165 ? 19.172 -12.117 1.64 1 98.88 165 GLU A O 1
ATOM 1296 N N . VAL A 1 166 ? 17.328 -11.414 0.627 1 98.88 166 VAL A N 1
ATOM 1297 C CA . VAL A 1 166 ? 18 -10.273 0.023 1 98.88 166 VAL A CA 1
ATOM 1298 C C . VAL A 1 166 ? 18.312 -9.234 1.096 1 98.88 166 VAL A C 1
ATOM 1300 O O . VAL A 1 166 ? 19.438 -8.727 1.17 1 98.88 166 VAL A O 1
ATOM 1303 N N . VAL A 1 167 ? 17.391 -8.914 1.974 1 98.75 167 VAL A N 1
ATOM 1304 C CA . VAL A 1 167 ? 17.547 -7.902 3.008 1 98.75 167 VAL A CA 1
ATOM 1305 C C . VAL A 1 167 ? 18.656 -8.32 3.986 1 98.75 167 VAL A C 1
ATOM 1307 O O . VAL A 1 167 ? 19.422 -7.488 4.457 1 98.75 167 VAL A O 1
ATOM 1310 N N . THR A 1 168 ? 18.734 -9.609 4.234 1 98.5 168 THR A N 1
ATOM 1311 C CA . THR A 1 168 ? 19.703 -10.117 5.211 1 98.5 168 THR A CA 1
ATOM 1312 C C . THR A 1 168 ? 21.047 -10.414 4.543 1 98.5 168 THR A C 1
ATOM 1314 O O . THR A 1 168 ? 22 -10.805 5.215 1 98.5 168 THR A O 1
ATOM 1317 N N . GLY A 1 169 ? 21.094 -10.375 3.26 1 98.38 169 GLY A N 1
ATOM 1318 C CA . GLY A 1 169 ? 22.344 -10.523 2.537 1 98.38 169 GLY A CA 1
ATOM 1319 C C . GLY A 1 169 ? 22.656 -11.961 2.166 1 98.38 169 GLY A C 1
ATOM 1320 O O . GLY A 1 169 ? 23.766 -12.258 1.701 1 98.38 169 GLY A O 1
ATOM 1321 N N . GLN A 1 170 ? 21.766 -12.836 2.346 1 98.62 170 GLN A N 1
ATOM 1322 C CA . GLN A 1 170 ? 21.984 -14.234 1.996 1 98.62 170 GLN A CA 1
ATOM 1323 C C . GLN A 1 170 ? 22 -14.43 0.483 1 98.62 170 GLN A C 1
ATOM 1325 O O . GLN A 1 170 ? 22.641 -15.344 -0.024 1 98.62 170 GLN A O 1
ATOM 1330 N N . ARG A 1 171 ? 21.234 -13.602 -0.274 1 98.69 171 ARG A N 1
ATOM 1331 C CA . ARG A 1 171 ? 21.203 -13.594 -1.733 1 98.69 171 ARG A CA 1
ATOM 1332 C C . ARG A 1 171 ? 21.25 -12.172 -2.275 1 98.69 171 ARG A C 1
ATOM 1334 O O . ARG A 1 171 ? 20.75 -11.242 -1.633 1 98.69 171 ARG A O 1
ATOM 1341 N N . THR A 1 172 ? 21.844 -12.078 -3.396 1 98.69 172 THR A N 1
ATOM 1342 C CA . THR A 1 172 ? 21.672 -10.859 -4.168 1 98.69 172 THR A CA 1
ATOM 1343 C C . THR A 1 172 ? 20.297 -10.844 -4.848 1 98.69 172 THR A C 1
ATOM 1345 O O . THR A 1 172 ? 19.641 -11.875 -4.961 1 98.69 172 THR A O 1
ATOM 1348 N N . PRO A 1 173 ? 19.859 -9.695 -5.242 1 98.75 173 PRO A N 1
ATOM 1349 C CA . PRO A 1 173 ? 18.609 -9.656 -5.996 1 98.75 173 PRO A CA 1
ATOM 1350 C C . PRO A 1 173 ? 18.609 -10.594 -7.199 1 98.75 173 PRO A C 1
ATOM 1352 O O . PRO A 1 173 ? 17.625 -11.297 -7.441 1 98.75 173 PRO A O 1
ATOM 1355 N N . GLN A 1 174 ? 19.688 -10.664 -7.914 1 98.44 174 GLN A N 1
ATOM 1356 C CA . GLN A 1 174 ? 19.766 -11.5 -9.102 1 98.44 174 GLN A CA 1
ATOM 1357 C C . GLN A 1 174 ? 19.688 -12.984 -8.734 1 98.44 174 GLN A C 1
ATOM 1359 O O . GLN A 1 174 ? 19 -13.758 -9.406 1 98.44 174 GLN A O 1
ATOM 1364 N N . GLU A 1 175 ? 20.391 -13.352 -7.676 1 98.81 175 GLU A N 1
ATOM 1365 C CA . GLU A 1 175 ? 20.312 -14.734 -7.211 1 98.81 175 GLU A CA 1
ATOM 1366 C C . GLU A 1 175 ? 18.891 -15.102 -6.781 1 98.81 175 GLU A C 1
ATOM 1368 O O . GLU A 1 175 ? 18.438 -16.219 -7.031 1 98.81 175 GLU A O 1
ATOM 1373 N N . ALA A 1 176 ? 18.25 -14.219 -6.125 1 98.88 176 ALA A N 1
ATOM 1374 C CA . ALA A 1 176 ? 16.875 -14.43 -5.676 1 98.88 176 ALA A CA 1
ATOM 1375 C C . ALA A 1 176 ? 15.938 -14.594 -6.859 1 98.88 176 ALA A C 1
ATOM 1377 O O . ALA A 1 176 ? 15.055 -15.461 -6.84 1 98.88 176 ALA A O 1
ATOM 1378 N N . ARG A 1 177 ? 16.109 -13.797 -7.867 1 98.75 177 ARG A N 1
ATOM 1379 C CA . ARG A 1 177 ? 15.289 -13.906 -9.07 1 98.75 177 ARG A CA 1
ATOM 1380 C C . ARG A 1 177 ? 15.453 -15.273 -9.727 1 98.75 177 ARG A C 1
ATOM 1382 O O . ARG A 1 177 ? 14.469 -15.875 -10.172 1 98.75 177 ARG A O 1
ATOM 1389 N N . GLU A 1 178 ? 16.656 -15.75 -9.797 1 98.62 178 GLU A N 1
ATOM 1390 C CA . GLU A 1 178 ? 16.906 -17.062 -10.367 1 98.62 178 GLU A CA 1
ATOM 1391 C C . GLU A 1 178 ? 16.25 -18.172 -9.539 1 98.62 178 GLU A C 1
ATOM 1393 O O . GLU A 1 178 ? 15.734 -19.141 -10.094 1 98.62 178 GLU A O 1
ATOM 1398 N N . PHE A 1 179 ? 16.359 -17.969 -8.273 1 98.81 179 PHE A N 1
ATOM 1399 C CA . PHE A 1 179 ? 15.727 -18.953 -7.398 1 98.81 179 PHE A CA 1
ATOM 1400 C C . PHE A 1 179 ? 14.219 -18.969 -7.598 1 98.81 179 PHE A C 1
ATOM 1402 O O . PHE A 1 179 ? 13.609 -20.031 -7.688 1 98.81 179 PHE A O 1
ATOM 1409 N N . ILE A 1 180 ? 13.586 -17.797 -7.68 1 98.81 180 ILE A N 1
ATOM 1410 C CA . ILE A 1 180 ? 12.141 -17.672 -7.867 1 98.81 180 ILE A CA 1
ATOM 1411 C C . ILE A 1 180 ? 11.727 -18.344 -9.172 1 98.81 180 ILE A C 1
ATOM 1413 O O . ILE A 1 180 ? 10.727 -19.062 -9.211 1 98.81 180 ILE A O 1
ATOM 1417 N N . LYS A 1 181 ? 12.5 -18.109 -10.18 1 98.38 181 LYS A N 1
ATOM 1418 C CA . LYS A 1 181 ? 12.25 -18.672 -11.5 1 98.38 181 LYS A CA 1
ATOM 1419 C C . LYS A 1 181 ? 12.086 -20.188 -11.422 1 98.38 181 LYS A C 1
ATOM 1421 O O . LYS A 1 181 ? 11.195 -20.766 -12.047 1 98.38 181 LYS A O 1
ATOM 1426 N N . LYS A 1 182 ? 12.875 -20.797 -10.633 1 98.31 182 LYS A N 1
ATOM 1427 C CA . LYS A 1 182 ? 12.867 -22.266 -10.531 1 98.31 182 LYS A CA 1
ATOM 1428 C C . LYS A 1 182 ? 11.773 -22.734 -9.578 1 98.31 182 LYS A C 1
ATOM 1430 O O . LYS A 1 182 ? 11.023 -23.656 -9.898 1 98.31 182 LYS A O 1
ATOM 1435 N N . GLU A 1 183 ? 11.711 -22.141 -8.422 1 98.69 183 GLU A N 1
ATOM 1436 C CA . GLU A 1 183 ? 10.82 -22.594 -7.352 1 98.69 183 GLU A CA 1
ATOM 1437 C C . GLU A 1 183 ? 9.359 -22.453 -7.758 1 98.69 183 GLU A C 1
ATOM 1439 O O . GLU A 1 183 ? 8.523 -23.281 -7.375 1 98.69 183 GLU A O 1
ATOM 1444 N N . ILE A 1 184 ? 9.008 -21.469 -8.531 1 98.62 184 ILE A N 1
ATOM 1445 C CA . ILE A 1 184 ? 7.617 -21.234 -8.891 1 98.62 184 ILE A CA 1
ATOM 1446 C C . ILE A 1 184 ? 7.129 -22.359 -9.812 1 98.62 184 ILE A C 1
ATOM 1448 O O . ILE A 1 184 ? 5.965 -22.75 -9.758 1 98.62 184 ILE A O 1
ATOM 1452 N N . VAL A 1 185 ? 7.988 -22.844 -10.641 1 98.38 185 VAL A N 1
ATOM 1453 C CA . VAL A 1 185 ? 7.652 -23.953 -11.531 1 98.38 185 VAL A CA 1
ATOM 1454 C C . VAL A 1 185 ? 7.324 -25.188 -10.703 1 98.38 185 VAL A C 1
ATOM 1456 O O . VAL A 1 185 ? 6.305 -25.844 -10.938 1 98.38 185 VAL A O 1
ATOM 1459 N N . GLU A 1 186 ? 8.195 -25.438 -9.727 1 98.31 186 GLU A N 1
ATOM 1460 C CA . GLU A 1 186 ? 7.953 -26.578 -8.852 1 98.31 186 GLU A CA 1
ATOM 1461 C C . GLU A 1 186 ? 6.605 -26.469 -8.148 1 98.31 186 GLU A C 1
ATOM 1463 O O . GLU A 1 186 ? 5.848 -27.438 -8.086 1 98.31 186 GLU A O 1
ATOM 1468 N N . TYR A 1 187 ? 6.262 -25.359 -7.676 1 98.25 187 TYR A N 1
ATOM 1469 C CA . TYR A 1 187 ? 5.02 -25.125 -6.949 1 98.25 187 TYR A CA 1
ATOM 1470 C C . TYR A 1 187 ? 3.811 -25.344 -7.852 1 98.25 187 TYR A C 1
ATOM 1472 O O . TYR A 1 187 ? 2.887 -26.078 -7.488 1 98.25 187 TYR A O 1
ATOM 1480 N N . MET A 1 188 ? 3.838 -24.734 -9.047 1 97.19 188 MET A N 1
ATOM 1481 C CA . MET A 1 188 ? 2.701 -24.797 -9.961 1 97.19 188 MET A CA 1
ATOM 1482 C C . MET A 1 188 ? 2.492 -26.219 -10.469 1 97.19 188 MET A C 1
ATOM 1484 O O . MET A 1 188 ? 1.36 -26.641 -10.727 1 97.19 188 MET A O 1
ATOM 1488 N N . MET A 1 189 ? 3.605 -26.969 -10.531 1 96.56 189 MET A N 1
ATOM 1489 C CA . MET A 1 189 ? 3.543 -28.344 -11.047 1 96.56 189 MET A CA 1
ATOM 1490 C C . MET A 1 189 ? 3.316 -29.344 -9.914 1 96.56 189 MET A C 1
ATOM 1492 O O . MET A 1 189 ? 3.475 -30.547 -10.109 1 96.56 189 MET A O 1
ATOM 1496 N N . ASN A 1 190 ? 3.041 -28.812 -8.75 1 96.25 190 ASN A N 1
ATOM 1497 C CA . ASN A 1 190 ? 2.719 -29.625 -7.582 1 96.25 190 ASN A CA 1
ATOM 1498 C C . ASN A 1 190 ? 3.895 -30.5 -7.164 1 96.25 190 ASN A C 1
ATOM 1500 O O . ASN A 1 190 ? 3.707 -31.672 -6.793 1 96.25 190 ASN A O 1
ATOM 1504 N N . ARG A 1 191 ? 5.023 -30.031 -7.305 1 97.19 191 ARG A N 1
ATOM 1505 C CA . ARG A 1 191 ? 6.242 -30.625 -6.77 1 97.19 191 ARG A CA 1
ATOM 1506 C C . ARG A 1 191 ? 6.691 -29.906 -5.504 1 97.19 191 ARG A C 1
ATOM 1508 O O . ARG A 1 191 ? 6.195 -28.828 -5.191 1 97.19 191 ARG A O 1
ATOM 1515 N N . PRO A 1 192 ? 7.527 -30.578 -4.715 1 97 192 PRO A N 1
ATOM 1516 C CA . PRO A 1 192 ? 7.973 -29.906 -3.49 1 97 192 PRO A CA 1
ATOM 1517 C C . PRO A 1 192 ? 8.57 -28.531 -3.752 1 97 192 PRO A C 1
ATOM 1519 O O . PRO A 1 192 ? 9.492 -28.406 -4.559 1 97 192 PRO A O 1
ATOM 1522 N N . ALA A 1 193 ? 8.016 -27.547 -3.145 1 98.06 193 ALA A N 1
ATOM 1523 C CA . ALA A 1 193 ? 8.445 -26.156 -3.252 1 98.06 193 ALA A CA 1
ATOM 1524 C C . ALA A 1 193 ? 8.383 -25.453 -1.897 1 98.06 193 ALA A C 1
ATOM 1526 O O . ALA A 1 193 ? 7.559 -24.562 -1.692 1 98.06 193 ALA A O 1
ATOM 1527 N N . PRO A 1 194 ? 9.258 -25.781 -0.962 1 98.12 194 PRO A N 1
ATOM 1528 C CA . PRO A 1 194 ? 9.148 -25.328 0.428 1 98.12 194 PRO A CA 1
ATOM 1529 C C . PRO A 1 194 ? 9.125 -23.812 0.557 1 98.12 194 PRO A C 1
ATOM 1531 O O . PRO A 1 194 ? 8.469 -23.281 1.459 1 98.12 194 PRO A O 1
ATOM 1534 N N . TYR A 1 195 ? 9.773 -23.047 -0.316 1 98.56 195 TYR A N 1
ATOM 1535 C CA . TYR A 1 195 ? 9.844 -21.594 -0.212 1 98.56 195 TYR A CA 1
ATOM 1536 C C . TYR A 1 195 ? 8.539 -20.953 -0.667 1 98.56 195 TYR A C 1
ATOM 1538 O O . TYR A 1 195 ? 8.289 -19.781 -0.387 1 98.56 195 TYR A O 1
ATOM 1546 N N . ALA A 1 196 ? 7.711 -21.688 -1.401 1 98.56 196 ALA A N 1
ATOM 1547 C CA . ALA A 1 196 ? 6.398 -21.188 -1.802 1 98.56 196 ALA A CA 1
ATOM 1548 C C . ALA A 1 196 ? 5.312 -21.672 -0.844 1 98.56 196 ALA A C 1
ATOM 1550 O O . ALA A 1 196 ? 4.199 -21.141 -0.84 1 98.56 196 ALA A O 1
ATOM 1551 N N . GLU A 1 197 ? 5.652 -22.641 -0.054 1 97.62 197 GLU A N 1
ATOM 1552 C CA . GLU A 1 197 ? 4.645 -23.312 0.76 1 97.62 197 GLU A CA 1
ATOM 1553 C C . GLU A 1 197 ? 4.574 -22.703 2.162 1 97.62 197 GLU A C 1
ATOM 1555 O O . GLU A 1 197 ? 3.51 -22.688 2.781 1 97.62 197 GLU A O 1
ATOM 1560 N N . LYS A 1 198 ? 5.781 -22.312 2.648 1 96.62 198 LYS A N 1
ATOM 1561 C CA . LYS A 1 198 ? 5.844 -21.734 3.992 1 96.62 198 LYS A CA 1
ATOM 1562 C C . LYS A 1 198 ? 6.965 -20.719 4.105 1 96.62 198 LYS A C 1
ATOM 1564 O O . LYS A 1 198 ? 7.898 -20.719 3.297 1 96.62 198 LYS A O 1
ATOM 1569 N N . PHE A 1 199 ? 6.82 -19.875 5.09 1 97.69 199 PHE A N 1
ATOM 1570 C CA . PHE A 1 199 ? 7.902 -18.938 5.387 1 97.69 199 PHE A CA 1
ATOM 1571 C C . PHE A 1 199 ? 9.141 -19.688 5.867 1 97.69 199 PHE A C 1
ATOM 1573 O O . PHE A 1 199 ? 9.039 -20.625 6.656 1 97.69 199 PHE A O 1
ATOM 1580 N N . GLN A 1 200 ? 10.289 -19.297 5.402 1 97.62 200 GLN A N 1
ATOM 1581 C CA . GLN A 1 200 ? 11.547 -19.922 5.762 1 97.62 200 GLN A CA 1
ATOM 1582 C C . GLN A 1 200 ? 12.273 -19.125 6.844 1 97.62 200 GLN A C 1
ATOM 1584 O O . GLN A 1 200 ? 13.461 -19.359 7.105 1 97.62 200 GLN A O 1
ATOM 1589 N N . PHE A 1 201 ? 11.641 -18.125 7.387 1 97.19 201 PHE A N 1
ATOM 1590 C CA . PHE A 1 201 ? 12.156 -17.297 8.477 1 97.19 201 PHE A CA 1
ATOM 1591 C C . PHE A 1 201 ? 11.062 -17.031 9.508 1 97.19 201 PHE A C 1
ATOM 1593 O O . PHE A 1 201 ? 9.883 -17.266 9.25 1 97.19 201 PHE A O 1
ATOM 1600 N N . GLN A 1 202 ? 11.492 -16.562 10.641 1 94.12 202 GLN A N 1
ATOM 1601 C CA . GLN A 1 202 ? 10.555 -16.297 11.719 1 94.12 202 GLN A CA 1
ATOM 1602 C C . GLN A 1 202 ? 9.852 -14.953 11.508 1 94.12 202 GLN A C 1
ATOM 1604 O O . GLN A 1 202 ? 10.508 -13.93 11.305 1 94.12 202 GLN A O 1
ATOM 1609 N N . LEU A 1 203 ? 8.594 -15.008 11.547 1 93.38 203 LEU A N 1
ATOM 1610 C CA . LEU A 1 203 ? 7.801 -13.789 11.422 1 93.38 203 LEU A CA 1
ATOM 1611 C C . LEU A 1 203 ? 7.773 -13.023 12.742 1 93.38 203 LEU A C 1
ATOM 1613 O O . LEU A 1 203 ? 7.695 -13.633 13.812 1 93.38 203 LEU A O 1
ATOM 1617 N N . LEU A 1 204 ? 7.891 -11.758 12.594 1 83.88 204 LEU A N 1
ATOM 1618 C CA . LEU A 1 204 ? 7.863 -10.898 13.781 1 83.88 204 LEU A CA 1
ATOM 1619 C C . LEU A 1 204 ? 6.426 -10.633 14.227 1 83.88 204 LEU A C 1
ATOM 1621 O O . LEU A 1 204 ? 5.508 -10.641 13.398 1 83.88 204 LEU A O 1
ATOM 1625 N N . GLN A 1 205 ? 6.332 -10.594 15.539 1 77.88 205 GLN A N 1
ATOM 1626 C CA . GLN A 1 205 ? 5.039 -10.234 16.109 1 77.88 205 GLN A CA 1
ATOM 1627 C C . GLN A 1 205 ? 5.043 -8.797 16.625 1 77.88 205 GLN A C 1
ATOM 1629 O O . GLN A 1 205 ? 6.066 -8.305 17.109 1 77.88 205 GLN A O 1
ATOM 1634 N N . GLY A 1 206 ? 4.012 -8.141 16.469 1 78.38 206 GLY A N 1
ATOM 1635 C CA . GLY A 1 206 ? 3.848 -6.805 17 1 78.38 206 GLY A CA 1
ATOM 1636 C C . GLY A 1 206 ? 4.25 -5.715 16.031 1 78.38 206 GLY A C 1
ATOM 1637 O O . GLY A 1 206 ? 4.602 -5.996 14.883 1 78.38 206 GLY A O 1
ATOM 1638 N N . GLU A 1 207 ? 4.148 -4.477 16.547 1 80.56 207 GLU A N 1
ATOM 1639 C CA . GLU A 1 207 ? 4.426 -3.32 15.695 1 80.56 207 GLU A CA 1
ATOM 1640 C C . GLU A 1 207 ? 5.926 -3.051 15.602 1 80.56 207 GLU A C 1
ATOM 1642 O O . GLU A 1 207 ? 6.637 -3.129 16.609 1 80.56 207 GLU A O 1
ATOM 1647 N N . HIS A 1 208 ? 6.43 -2.857 14.43 1 87.25 208 HIS A N 1
ATOM 1648 C CA . HIS A 1 208 ? 7.824 -2.541 14.141 1 87.25 208 HIS A CA 1
ATOM 1649 C C . HIS A 1 208 ? 7.945 -1.23 13.375 1 87.25 208 HIS A C 1
ATOM 1651 O O . HIS A 1 208 ? 8.648 -1.162 12.359 1 87.25 208 HIS A O 1
ATOM 1657 N N . TRP A 1 209 ? 7.254 -0.247 13.922 1 93.56 209 TRP A N 1
ATOM 1658 C CA . TRP A 1 209 ? 7.215 1.051 13.258 1 93.56 209 TRP A CA 1
ATOM 1659 C C . TRP A 1 209 ? 8.617 1.629 13.102 1 93.56 209 TRP A C 1
ATOM 1661 O O . TRP A 1 209 ? 9.492 1.385 13.938 1 93.56 209 TRP A O 1
ATOM 1671 N N . ASP A 1 210 ? 8.859 2.289 12.062 1 96.62 210 ASP A N 1
ATOM 1672 C CA . ASP A 1 210 ? 9.992 3.193 11.867 1 96.62 210 ASP A CA 1
ATOM 1673 C C . ASP A 1 210 ? 9.523 4.645 11.773 1 96.62 210 ASP A C 1
ATOM 1675 O O . ASP A 1 210 ? 9.344 5.172 10.68 1 96.62 210 ASP A O 1
ATOM 1679 N N . PRO A 1 211 ? 9.344 5.289 12.875 1 97.31 211 PRO A N 1
ATOM 1680 C CA . PRO A 1 211 ? 8.742 6.625 12.875 1 97.31 211 PRO A CA 1
ATOM 1681 C C . PRO A 1 211 ? 9.68 7.699 12.344 1 97.31 211 PRO A C 1
ATOM 1683 O O . PRO A 1 211 ? 9.266 8.836 12.117 1 97.31 211 PRO A O 1
ATOM 1686 N N . ASP A 1 212 ? 10.961 7.312 12.07 1 97.62 212 ASP A N 1
ATOM 1687 C CA . ASP A 1 212 ? 11.977 8.289 11.68 1 97.62 212 ASP A CA 1
ATOM 1688 C C . ASP A 1 212 ? 12.25 9.273 12.82 1 97.62 212 ASP A C 1
ATOM 1690 O O . ASP A 1 212 ? 12.125 8.922 13.992 1 97.62 212 ASP A O 1
ATOM 1694 N N . VAL A 1 213 ? 12.82 10.484 12.523 1 97.19 213 VAL A N 1
ATOM 1695 C CA . VAL A 1 213 ? 13.219 11.383 13.602 1 97.19 213 VAL A CA 1
ATOM 1696 C C . VAL A 1 213 ? 12.664 12.781 13.336 1 97.19 213 VAL A C 1
ATOM 1698 O O . VAL A 1 213 ? 12.555 13.203 12.188 1 97.19 213 VAL A O 1
ATOM 1701 N N . THR A 1 214 ? 12.289 13.445 14.398 1 97.88 214 THR A N 1
ATOM 1702 C CA . THR A 1 214 ? 11.852 14.836 14.336 1 97.88 214 THR A CA 1
ATOM 1703 C C . THR A 1 214 ? 13.008 15.75 13.938 1 97.88 214 THR A C 1
ATOM 1705 O O . THR A 1 214 ? 14.078 15.703 14.547 1 97.88 214 THR A O 1
ATOM 1708 N N . VAL A 1 215 ? 12.742 16.641 12.938 1 97.44 215 VAL A N 1
ATOM 1709 C CA . VAL A 1 215 ? 13.812 17.531 12.523 1 97.44 215 VAL A CA 1
ATOM 1710 C C . VAL A 1 215 ? 13.336 18.984 12.594 1 97.44 215 VAL A C 1
ATOM 1712 O O . VAL A 1 215 ? 14.141 19.922 12.492 1 97.44 215 VAL A O 1
ATOM 1715 N N . VAL A 1 216 ? 12.047 19.219 12.703 1 97.12 216 VAL A N 1
ATOM 1716 C CA . VAL A 1 216 ? 11.5 20.562 12.883 1 97.12 216 VAL A CA 1
ATOM 1717 C C . VAL A 1 216 ? 11.789 21.047 14.297 1 97.12 216 VAL A C 1
ATOM 1719 O O . VAL A 1 216 ? 11.43 20.391 15.273 1 97.12 216 VAL A O 1
ATOM 1722 N N . GLU A 1 217 ? 12.352 22.25 14.406 1 93.62 217 GLU A N 1
ATOM 1723 C CA . GLU A 1 217 ? 12.648 22.875 15.688 1 93.62 217 GLU A CA 1
ATOM 1724 C C . GLU A 1 217 ? 12.125 24.312 15.75 1 93.62 217 GLU A C 1
ATOM 1726 O O . GLU A 1 217 ? 12.617 25.125 16.531 1 93.62 217 GLU A O 1
ATOM 1731 N N . ASP A 1 218 ? 11.234 24.609 15.023 1 96.5 218 ASP A N 1
ATOM 1732 C CA . ASP A 1 218 ? 10.695 25.969 14.953 1 96.5 218 ASP A CA 1
ATOM 1733 C C . ASP A 1 218 ? 9.93 26.312 16.234 1 96.5 218 ASP A C 1
ATOM 1735 O O . ASP A 1 218 ? 8.852 25.781 16.484 1 96.5 218 ASP A O 1
ATOM 1739 N N . GLN A 1 219 ? 10.391 27.25 16.922 1 96.81 219 GLN A N 1
ATOM 1740 C CA . GLN A 1 219 ? 9.852 27.578 18.234 1 96.81 219 GLN A CA 1
ATOM 1741 C C . GLN A 1 219 ? 8.453 28.203 18.109 1 96.81 219 GLN A C 1
ATOM 1743 O O . GLN A 1 219 ? 7.59 27.953 18.953 1 96.81 219 GLN A O 1
ATOM 1748 N N . GLU A 1 220 ? 8.328 29 17.141 1 96.94 220 GLU A N 1
ATOM 1749 C CA . GLU A 1 220 ? 7.023 29.625 16.938 1 96.94 220 GLU A CA 1
ATOM 1750 C C . GLU A 1 220 ? 5.941 28.578 16.672 1 96.94 220 GLU A C 1
ATOM 1752 O O . GLU A 1 220 ? 4.852 28.656 17.234 1 96.94 220 GLU A O 1
ATOM 1757 N N . LEU A 1 221 ? 6.25 27.656 15.828 1 96.81 221 LEU A N 1
ATOM 1758 C CA . LEU A 1 221 ? 5.305 26.594 15.531 1 96.81 221 LEU A CA 1
ATOM 1759 C C . LEU A 1 221 ? 5 25.766 16.781 1 96.81 221 LEU A C 1
ATOM 1761 O O . LEU A 1 221 ? 3.84 25.469 17.062 1 96.81 221 LEU A O 1
ATOM 1765 N N . MET A 1 222 ? 6.027 25.391 17.5 1 96.5 222 MET A N 1
ATOM 1766 C CA . MET A 1 222 ? 5.836 24.547 18.688 1 96.5 222 MET A CA 1
ATOM 1767 C C . MET A 1 222 ? 4.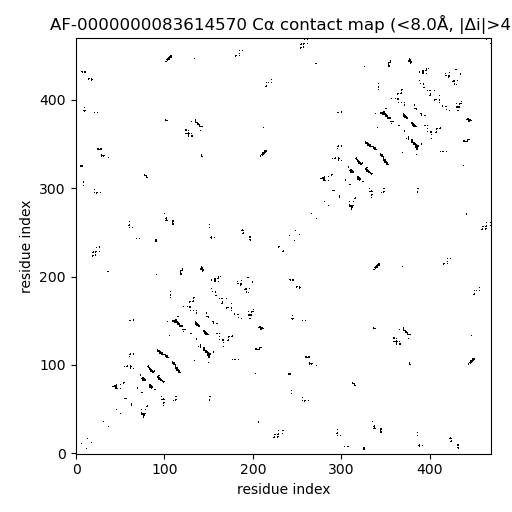992 25.266 19.734 1 96.5 222 MET A C 1
ATOM 1769 O O . MET A 1 222 ? 4.168 24.656 20.406 1 96.5 222 MET A O 1
ATOM 1773 N N . LYS A 1 223 ? 5.207 26.547 19.859 1 97.56 223 LYS A N 1
ATOM 1774 C CA . LYS A 1 223 ? 4.398 27.344 20.766 1 97.56 223 LYS A CA 1
ATOM 1775 C C . LYS A 1 223 ? 2.938 27.375 20.328 1 97.56 223 LYS A C 1
ATOM 1777 O O . LYS A 1 223 ? 2.033 27.234 21.156 1 97.56 223 LYS A O 1
ATOM 1782 N N . ALA A 1 224 ? 2.732 27.609 19.078 1 97.62 224 ALA A N 1
ATOM 1783 C CA . ALA A 1 224 ? 1.377 27.656 18.531 1 97.62 224 ALA A CA 1
ATOM 1784 C C . ALA A 1 224 ? 0.658 26.328 18.75 1 97.62 224 ALA A C 1
ATOM 1786 O O . ALA A 1 224 ? -0.519 26.297 19.109 1 97.62 224 ALA A O 1
ATOM 1787 N N . VAL A 1 225 ? 1.345 25.219 18.547 1 97.38 225 VAL A N 1
ATOM 1788 C CA . VAL A 1 225 ? 0.778 23.891 18.703 1 97.38 225 VAL A CA 1
ATOM 1789 C C . VAL A 1 225 ? 0.43 23.641 20.156 1 97.38 225 VAL A C 1
ATOM 1791 O O . VAL A 1 225 ? -0.656 23.141 20.469 1 97.38 225 VAL A O 1
ATOM 1794 N N . THR A 1 226 ? 1.337 23.984 21.016 1 97 226 THR A N 1
ATOM 1795 C CA . THR A 1 226 ? 1.116 23.781 22.438 1 97 226 THR A CA 1
ATOM 1796 C C . THR A 1 226 ? -0.102 24.578 22.922 1 97 226 THR A C 1
ATOM 1798 O O . THR A 1 226 ? -0.923 24.062 23.672 1 97 226 THR A O 1
ATOM 1801 N N . GLN A 1 227 ? -0.147 25.812 22.516 1 97.62 227 GLN A N 1
ATOM 1802 C CA . GLN A 1 227 ? -1.289 26.641 22.875 1 97.62 227 GLN A CA 1
ATOM 1803 C C . GLN A 1 227 ? -2.594 26.047 22.359 1 97.62 227 GLN A C 1
ATOM 1805 O O . GLN A 1 227 ? -3.6 26.031 23.078 1 97.62 227 GLN A O 1
ATOM 1810 N N . LYS A 1 228 ? -2.596 25.594 21.141 1 97.81 228 LYS A N 1
ATOM 1811 C CA . LYS A 1 228 ? -3.793 24.984 20.562 1 97.81 228 LYS A CA 1
ATOM 1812 C C . LYS A 1 228 ? -4.184 23.719 21.312 1 97.81 228 LYS A C 1
ATOM 1814 O O . LYS A 1 228 ? -5.371 23.453 21.516 1 97.81 228 LYS A O 1
ATOM 1819 N N . GLN A 1 229 ? -3.229 22.891 21.734 1 97.69 229 GLN A N 1
ATOM 1820 C CA . GLN A 1 229 ? -3.492 21.688 22.5 1 97.69 229 GLN A CA 1
ATOM 1821 C C . GLN A 1 229 ? -4.156 22.016 23.844 1 97.69 229 GLN A C 1
ATOM 1823 O O . GLN A 1 229 ? -5.062 21.312 24.281 1 97.69 229 GLN A O 1
ATOM 1828 N N . LYS A 1 230 ? -3.676 23.062 24.422 1 97.5 230 LYS A N 1
ATOM 1829 C CA . LYS A 1 230 ? -4.289 23.516 25.672 1 97.5 230 LYS A CA 1
ATOM 1830 C C . LYS A 1 230 ? -5.742 23.922 25.453 1 97.5 230 LYS A C 1
ATOM 1832 O O . LYS A 1 230 ? -6.617 23.562 26.234 1 97.5 230 LYS A O 1
ATOM 1837 N N . GLU A 1 231 ? -5.957 24.656 24.422 1 97.56 231 GLU A N 1
ATOM 1838 C CA . GLU A 1 231 ? -7.309 25.094 24.094 1 97.56 231 GLU A CA 1
ATOM 1839 C C . GLU A 1 231 ? -8.242 23.922 23.859 1 97.56 231 GLU A C 1
ATOM 1841 O O . GLU A 1 231 ? -9.438 23.984 24.141 1 97.56 231 GLU A O 1
ATOM 1846 N N . LEU A 1 232 ? -7.66 22.797 23.328 1 96.75 232 LEU A N 1
ATOM 1847 C CA . LEU A 1 232 ? -8.453 21.625 22.953 1 96.75 232 LEU A CA 1
ATOM 1848 C C . LEU A 1 232 ? -8.523 20.625 24.109 1 96.75 232 LEU A C 1
ATOM 1850 O O . LEU A 1 232 ? -9.172 19.578 23.984 1 96.75 232 LEU A O 1
ATOM 1854 N N . GLY A 1 233 ? -7.727 20.812 25.141 1 95.94 233 GLY A N 1
ATOM 1855 C CA . GLY A 1 233 ? -7.711 19.922 26.281 1 95.94 233 GLY A CA 1
ATOM 1856 C C . GLY A 1 233 ? -6.922 18.641 26.047 1 95.94 233 GLY A C 1
ATOM 1857 O O . GLY A 1 233 ? -7.273 17.578 26.562 1 95.94 233 GLY A O 1
ATOM 1858 N N . LEU A 1 234 ? -5.965 18.656 25.172 1 92.25 234 LEU A N 1
ATOM 1859 C CA . LEU A 1 234 ? -5.203 17.469 24.781 1 92.25 234 LEU A CA 1
ATOM 1860 C C . LEU A 1 234 ? -3.957 17.328 25.656 1 92.25 234 LEU A C 1
ATOM 1862 O O . LEU A 1 234 ? -3.133 16.438 25.406 1 92.25 234 LEU A O 1
ATOM 1866 N N . HIS A 1 235 ? -3.764 18.062 26.828 1 76 235 HIS A N 1
ATOM 1867 C CA . HIS A 1 235 ? -2.586 17.969 27.672 1 76 235 HIS A CA 1
ATOM 1868 C C . HIS A 1 235 ? -2.805 16.969 28.812 1 76 235 HIS A C 1
ATOM 1870 O O . HIS A 1 235 ? -3.938 16.766 29.25 1 76 235 HIS A O 1
ATOM 1876 N N . MET B 1 1 ? -3.605 -25.812 18.938 1 27.03 1 MET B N 1
ATOM 1877 C CA . MET B 1 1 ? -4.352 -24.609 18.531 1 27.03 1 MET B CA 1
ATOM 1878 C C . MET B 1 1 ? -3.428 -23.594 17.875 1 27.03 1 MET B C 1
ATOM 1880 O O . MET B 1 1 ? -3.816 -22.922 16.922 1 27.03 1 MET B O 1
ATOM 1884 N N . ALA B 1 2 ? -2.295 -23.25 18.469 1 37.91 2 ALA B N 1
ATOM 1885 C CA . ALA B 1 2 ? -1.126 -22.5 18.031 1 37.91 2 ALA B CA 1
ATOM 1886 C C . ALA B 1 2 ? -0.523 -23.078 16.766 1 37.91 2 ALA B C 1
ATOM 1888 O O . ALA B 1 2 ? -0.05 -22.344 15.898 1 37.91 2 ALA B O 1
ATOM 1889 N N . ASN B 1 3 ? -0.482 -24.25 16.594 1 44.25 3 ASN B N 1
ATOM 1890 C CA . ASN B 1 3 ? 0.107 -25.062 15.523 1 44.25 3 ASN B CA 1
ATOM 1891 C C . ASN B 1 3 ? -0.664 -24.906 14.211 1 44.25 3 ASN B C 1
ATOM 1893 O O . ASN B 1 3 ? -0.088 -25.031 13.133 1 44.25 3 ASN B O 1
ATOM 1897 N N . GLU B 1 4 ? -1.937 -24.781 14.203 1 49.03 4 GLU B N 1
ATOM 1898 C CA . GLU B 1 4 ? -2.857 -24.625 13.078 1 49.03 4 GLU B CA 1
ATOM 1899 C C . GLU B 1 4 ? -2.725 -23.25 12.43 1 49.03 4 GLU B C 1
ATOM 1901 O O . GLU B 1 4 ? -2.943 -23.094 11.227 1 49.03 4 GLU B O 1
ATOM 1906 N N . MET B 1 5 ? -2.254 -22.281 13.242 1 54.19 5 MET B N 1
ATOM 1907 C CA . MET B 1 5 ? -2.029 -20.891 12.836 1 54.19 5 MET B CA 1
ATOM 1908 C C . MET B 1 5 ? -0.837 -20.781 11.898 1 54.19 5 MET B C 1
ATOM 1910 O O . MET B 1 5 ? -0.646 -19.75 11.25 1 54.19 5 MET B O 1
ATOM 1914 N N . ASN B 1 6 ? -0.237 -21.875 11.758 1 63.22 6 ASN B N 1
ATOM 1915 C CA . ASN B 1 6 ? 0.984 -21.828 10.961 1 63.22 6 ASN B CA 1
ATOM 1916 C C . ASN B 1 6 ? 0.795 -22.484 9.594 1 63.22 6 ASN B C 1
ATOM 1918 O O . ASN B 1 6 ? 1.7 -22.469 8.758 1 63.22 6 ASN B O 1
ATOM 1922 N N . LYS B 1 7 ? -0.432 -22.891 9.445 1 79.06 7 LYS B N 1
ATOM 1923 C CA . LYS B 1 7 ? -0.656 -23.5 8.148 1 79.06 7 LYS B CA 1
ATOM 1924 C C . LYS B 1 7 ? -1.005 -22.469 7.09 1 79.06 7 LYS B C 1
ATOM 1926 O O . LYS B 1 7 ? -1.75 -21.516 7.363 1 79.06 7 LYS B O 1
ATOM 1931 N N . THR B 1 8 ? -0.401 -22.641 6 1 90.75 8 THR B N 1
ATOM 1932 C CA . THR B 1 8 ? -0.661 -21.703 4.906 1 90.75 8 THR B CA 1
ATOM 1933 C C . THR B 1 8 ? -1.547 -22.344 3.846 1 90.75 8 THR B C 1
ATOM 1935 O O . THR B 1 8 ? -1.504 -23.562 3.65 1 90.75 8 THR B O 1
ATOM 1938 N N . PHE B 1 9 ? -2.41 -21.625 3.293 1 93.19 9 PHE B N 1
ATOM 1939 C CA . PHE B 1 9 ? -3.154 -22.109 2.137 1 93.19 9 PHE B CA 1
ATOM 1940 C C . PHE B 1 9 ? -2.205 -22.609 1.054 1 93.19 9 PHE B C 1
ATOM 1942 O O . PHE B 1 9 ? -2.482 -23.609 0.393 1 93.19 9 PHE B O 1
ATOM 1949 N N . ALA B 1 10 ? -1.087 -21.953 0.938 1 94.88 10 ALA B N 1
ATOM 1950 C CA . ALA B 1 10 ? -0.099 -22.281 -0.087 1 94.88 10 ALA B CA 1
ATOM 1951 C C . ALA B 1 10 ? 0.379 -23.719 0.044 1 94.88 10 ALA B C 1
ATOM 1953 O O . ALA B 1 10 ? 0.626 -24.391 -0.959 1 94.88 10 ALA B O 1
ATOM 1954 N N . GLU B 1 11 ? 0.477 -24.141 1.218 1 93.88 11 GLU B N 1
ATOM 1955 C CA . GLU B 1 11 ? 0.983 -25.5 1.471 1 93.88 11 GLU B CA 1
ATOM 1956 C C . GLU B 1 11 ? -0.086 -26.547 1.19 1 93.88 11 GLU B C 1
ATOM 1958 O O . GLU B 1 11 ? 0.234 -27.688 0.876 1 93.88 11 GLU B O 1
ATOM 1963 N N . GLN B 1 12 ? -1.307 -26.188 1.242 1 94 12 GLN B N 1
ATOM 1964 C CA . GLN B 1 12 ? -2.365 -27.188 1.289 1 94 12 GLN B CA 1
ATOM 1965 C C . GLN B 1 12 ? -3.158 -27.219 -0.015 1 94 12 GLN B C 1
ATOM 1967 O O . GLN B 1 12 ? -3.916 -28.156 -0.27 1 94 12 GLN B O 1
ATOM 1972 N N . VAL B 1 13 ? -3.045 -26.203 -0.81 1 94.75 13 VAL B N 1
ATOM 1973 C CA . VAL B 1 13 ? -3.836 -26.125 -2.033 1 94.75 13 VAL B CA 1
ATOM 1974 C C . VAL B 1 13 ? -3.455 -27.25 -2.977 1 94.75 13 VAL B C 1
ATOM 1976 O O . VAL B 1 13 ? -2.273 -27.484 -3.238 1 94.75 13 VAL B O 1
ATOM 1979 N N . PRO B 1 14 ? -4.398 -28.016 -3.508 1 94.25 14 PRO B N 1
ATOM 1980 C CA . PRO B 1 14 ? -4.117 -29.109 -4.438 1 94.25 14 PRO B CA 1
ATOM 1981 C C . PRO B 1 14 ? -3.461 -28.625 -5.73 1 94.25 14 PRO B C 1
ATOM 1983 O O . PRO B 1 14 ? -3.75 -27.531 -6.203 1 94.25 14 PRO B O 1
ATOM 1986 N N . GLY B 1 15 ? -2.736 -29.469 -6.305 1 94.31 15 GLY B N 1
ATOM 1987 C CA . GLY B 1 15 ? -2.01 -29.172 -7.527 1 94.31 15 GLY B CA 1
ATOM 1988 C C . GLY B 1 15 ? -2.912 -28.734 -8.664 1 94.31 15 GLY B C 1
ATOM 1989 O O . GLY B 1 15 ? -2.588 -27.797 -9.398 1 94.31 15 GLY B O 1
ATOM 1990 N N . GLU B 1 16 ? -3.957 -29.406 -8.75 1 94.62 16 GLU B N 1
ATOM 1991 C CA . GLU B 1 16 ? -4.898 -29.094 -9.82 1 94.62 16 GLU B CA 1
ATOM 1992 C C . GLU B 1 16 ? -5.395 -27.656 -9.703 1 94.62 16 GLU B C 1
ATOM 1994 O O . GLU B 1 16 ? -5.562 -26.969 -10.711 1 94.62 16 GLU B O 1
ATOM 1999 N N . GLU B 1 17 ? -5.641 -27.203 -8.523 1 95.38 17 GLU B N 1
ATOM 2000 C CA . GLU B 1 17 ? -6.113 -25.844 -8.297 1 95.38 17 GLU B CA 1
ATOM 2001 C C . GLU B 1 17 ? -5.012 -24.812 -8.562 1 95.38 17 GLU B C 1
ATOM 2003 O O . GLU B 1 17 ? -5.285 -23.719 -9.031 1 95.38 17 GLU B O 1
ATOM 2008 N N . ARG B 1 18 ? -3.76 -25.172 -8.258 1 96.62 18 ARG B N 1
ATOM 2009 C CA . ARG B 1 18 ? -2.621 -24.328 -8.578 1 96.62 18 ARG B CA 1
ATOM 2010 C C . ARG B 1 18 ? -2.535 -24.062 -10.078 1 96.62 18 ARG B C 1
ATOM 2012 O O . ARG B 1 18 ? -2.418 -22.906 -10.5 1 96.62 18 ARG B O 1
ATOM 2019 N N . LEU B 1 19 ? -2.633 -25.109 -10.789 1 97 19 LEU B N 1
ATOM 2020 C CA . LEU B 1 19 ? -2.502 -25.031 -12.242 1 97 19 LEU B CA 1
ATOM 2021 C C . LEU B 1 19 ? -3.688 -24.281 -12.852 1 97 19 LEU B C 1
ATOM 2023 O O . LEU B 1 19 ? -3.523 -23.516 -13.805 1 97 19 LEU B O 1
ATOM 2027 N N . LYS B 1 20 ? -4.863 -24.562 -12.367 1 97.31 20 LYS B N 1
ATOM 2028 C CA . LYS B 1 20 ? -6.059 -23.875 -12.852 1 97.31 20 LYS B CA 1
ATOM 2029 C C . LYS B 1 20 ? -5.945 -22.375 -12.672 1 97.31 20 LYS B C 1
ATOM 2031 O O . LYS B 1 20 ? -6.219 -21.609 -13.602 1 97.31 20 LYS B O 1
ATOM 2036 N N . LEU B 1 21 ? -5.562 -21.953 -11.492 1 97.38 21 LEU B N 1
ATOM 2037 C CA . LEU B 1 21 ? -5.414 -20.531 -11.219 1 97.38 21 LEU B CA 1
ATOM 2038 C C . LEU B 1 21 ? -4.344 -19.906 -12.102 1 97.38 21 LEU B C 1
ATOM 2040 O O . LEU B 1 21 ? -4.52 -18.797 -12.617 1 97.38 21 LEU B O 1
ATOM 2044 N N . ALA B 1 22 ? -3.258 -20.609 -12.25 1 97.19 22 ALA B N 1
ATOM 2045 C CA . ALA B 1 22 ? -2.188 -20.125 -13.117 1 97.19 22 ALA B CA 1
ATOM 2046 C C . ALA B 1 22 ? -2.691 -19.906 -14.539 1 97.19 22 ALA B C 1
ATOM 2048 O O . ALA B 1 22 ? -2.393 -18.875 -15.156 1 97.19 22 ALA B O 1
ATOM 2049 N N . ALA B 1 23 ? -3.443 -20.828 -15.016 1 98.12 23 ALA B N 1
ATOM 2050 C CA . ALA B 1 23 ? -3.979 -20.75 -16.375 1 98.12 23 ALA B CA 1
ATOM 2051 C C . ALA B 1 23 ? -4.883 -19.531 -16.531 1 98.12 23 ALA B C 1
ATOM 2053 O O . ALA B 1 23 ? -4.77 -18.797 -17.5 1 98.12 23 ALA B O 1
ATOM 2054 N N . VAL B 1 24 ? -5.754 -19.344 -15.609 1 98.38 24 VAL B N 1
ATOM 2055 C CA . VAL B 1 24 ? -6.707 -18.25 -15.656 1 98.38 24 VAL B CA 1
ATOM 2056 C C . VAL B 1 24 ? -5.965 -16.922 -15.531 1 98.38 24 VAL B C 1
ATOM 2058 O O . VAL B 1 24 ? -6.223 -15.984 -16.297 1 98.38 24 VAL B O 1
ATOM 2061 N N . ALA B 1 25 ? -5.008 -16.828 -14.578 1 98.44 25 ALA B N 1
ATOM 2062 C CA . ALA B 1 25 ? -4.262 -15.602 -14.32 1 98.44 25 ALA B CA 1
ATOM 2063 C C . ALA B 1 25 ? -3.42 -15.203 -15.531 1 98.44 25 ALA B C 1
ATOM 2065 O O . ALA B 1 25 ? -3.309 -14.023 -15.859 1 98.44 25 ALA B O 1
ATOM 2066 N N . MET B 1 26 ? -2.828 -16.172 -16.188 1 98 26 MET B N 1
ATOM 2067 C CA . MET B 1 26 ? -2.018 -15.891 -17.359 1 98 26 MET B CA 1
ATOM 2068 C C . MET B 1 26 ? -2.885 -15.383 -18.516 1 98 26 MET B C 1
ATOM 2070 O O . MET B 1 26 ? -2.496 -14.453 -19.219 1 98 26 MET B O 1
ATOM 2074 N N . ALA B 1 27 ? -4.004 -16.016 -18.719 1 97.88 27 ALA B N 1
ATOM 2075 C CA . ALA B 1 27 ? -4.918 -15.578 -19.766 1 97.88 27 ALA B CA 1
ATOM 2076 C C . ALA B 1 27 ? -5.375 -14.141 -19.531 1 97.88 27 ALA B C 1
ATOM 2078 O O . ALA B 1 27 ? -5.43 -13.344 -20.484 1 97.88 27 ALA B O 1
ATOM 2079 N N . GLU B 1 28 ? -5.699 -13.82 -18.344 1 97.44 28 GLU B N 1
ATOM 2080 C CA . GLU B 1 28 ? -6.164 -12.469 -18.016 1 97.44 28 GLU B CA 1
ATOM 2081 C C . GLU B 1 28 ? -5.035 -11.453 -18.141 1 97.44 28 GLU B C 1
ATOM 2083 O O . GLU B 1 28 ? -5.266 -10.305 -18.531 1 97.44 28 GLU B O 1
ATOM 2088 N N . ASN B 1 29 ? -3.842 -11.891 -17.75 1 98.19 29 ASN B N 1
ATOM 2089 C CA . ASN B 1 29 ? -2.688 -11.023 -17.953 1 98.19 29 ASN B CA 1
ATOM 2090 C C . ASN B 1 29 ? -2.562 -10.586 -19.406 1 98.19 29 ASN B C 1
ATOM 2092 O O . ASN B 1 29 ? -2.324 -9.414 -19.688 1 98.19 29 ASN B O 1
ATOM 2096 N N . LYS B 1 30 ? -2.713 -11.523 -20.297 1 96.88 30 LYS B N 1
ATOM 2097 C CA . LYS B 1 30 ? -2.652 -11.227 -21.719 1 96.88 30 LYS B CA 1
ATOM 2098 C C . LYS B 1 30 ? -3.703 -10.188 -22.109 1 96.88 30 LYS B C 1
ATOM 2100 O O . LYS B 1 30 ? -3.408 -9.25 -22.859 1 96.88 30 LYS B O 1
ATOM 2105 N N . LYS B 1 31 ? -4.898 -10.336 -21.625 1 95.69 31 LYS B N 1
ATOM 2106 C CA . LYS B 1 31 ? -5.98 -9.406 -21.922 1 95.69 31 LYS B CA 1
ATOM 2107 C C . LYS B 1 31 ? -5.664 -8.008 -21.391 1 95.69 31 LYS B C 1
ATOM 2109 O O . LYS B 1 31 ? -5.988 -7.012 -22.047 1 95.69 31 LYS B O 1
ATOM 2114 N N . LEU B 1 32 ? -5.102 -7.93 -20.234 1 95.62 32 LEU B N 1
ATOM 2115 C CA . LEU B 1 32 ? -4.746 -6.641 -19.656 1 95.62 32 LEU B CA 1
ATOM 2116 C C . LEU B 1 32 ? -3.703 -5.93 -20.516 1 95.62 32 LEU B C 1
ATOM 2118 O O . LEU B 1 32 ? -3.756 -4.711 -20.688 1 95.62 32 LEU B O 1
ATOM 2122 N N . HIS B 1 33 ? -2.756 -6.688 -21 1 95.38 33 HIS B N 1
ATOM 2123 C CA . HIS B 1 33 ? -1.745 -6.102 -21.875 1 95.38 33 HIS B CA 1
ATOM 2124 C C . HIS B 1 33 ? -2.371 -5.578 -23.156 1 95.38 33 HIS B C 1
ATOM 2126 O O . HIS B 1 33 ? -1.966 -4.527 -23.672 1 95.38 33 HIS B O 1
ATOM 2132 N N . GLU B 1 34 ? -3.32 -6.238 -23.641 1 94 34 GLU B N 1
ATOM 2133 C CA . GLU B 1 34 ? -3.928 -5.914 -24.922 1 94 34 GLU B CA 1
ATOM 2134 C C . GLU B 1 34 ? -4.914 -4.758 -24.797 1 94 34 GLU B C 1
ATOM 2136 O O . GLU B 1 34 ? -4.973 -3.881 -25.656 1 94 34 GLU B O 1
ATOM 2141 N N . ASN B 1 35 ? -5.672 -4.742 -23.688 1 91.38 35 ASN B N 1
ATOM 2142 C CA . ASN B 1 35 ? -6.828 -3.855 -23.609 1 91.38 35 ASN B CA 1
ATOM 2143 C C . ASN B 1 35 ? -6.684 -2.822 -22.5 1 91.38 35 ASN B C 1
ATOM 2145 O O . ASN B 1 35 ? -7.484 -1.89 -22.406 1 91.38 35 ASN B O 1
ATOM 2149 N N . GLY B 1 36 ? -5.684 -2.979 -21.688 1 88.25 36 GLY B N 1
ATOM 2150 C CA . GLY B 1 36 ? -5.609 -2.152 -20.5 1 88.25 36 GLY B CA 1
ATOM 2151 C C . GLY B 1 36 ? -6.672 -2.498 -19.469 1 88.25 36 GLY B C 1
ATOM 2152 O O . GLY B 1 36 ? -7.23 -3.596 -19.5 1 88.25 36 GLY B O 1
ATOM 2153 N N . GLN B 1 37 ? -6.664 -1.654 -18.5 1 83.31 37 GLN B N 1
ATOM 2154 C CA . GLN B 1 37 ? -7.695 -1.831 -17.484 1 83.31 37 GLN B CA 1
ATOM 2155 C C . GLN B 1 37 ? -9.031 -1.25 -17.953 1 83.31 37 GLN B C 1
ATOM 2157 O O . GLN B 1 37 ? -9.086 -0.111 -18.422 1 83.31 37 GLN B O 1
ATOM 2162 N N . ALA B 1 38 ? -9.945 -2.16 -17.891 1 66.38 38 ALA B N 1
ATOM 2163 C CA . ALA B 1 38 ? -11.266 -1.625 -18.203 1 66.38 38 ALA B CA 1
ATOM 2164 C C . ALA B 1 38 ? -11.672 -0.542 -17.219 1 66.38 38 ALA B C 1
ATOM 2166 O O . ALA B 1 38 ? -11.445 -0.677 -16.016 1 66.38 38 ALA B O 1
ATOM 2167 N N . GLU B 1 39 ? -11.906 0.545 -17.75 1 60.44 39 GLU B N 1
ATOM 2168 C CA . GLU B 1 39 ? -12.344 1.636 -16.875 1 60.44 39 GLU B CA 1
ATOM 2169 C C . GLU B 1 39 ? -13.602 1.254 -16.109 1 60.44 39 GLU B C 1
ATOM 2171 O O . GLU B 1 39 ? -14.625 0.912 -16.703 1 60.44 39 GLU B O 1
ATOM 2176 N N . LYS B 1 40 ? -13.406 0.766 -14.938 1 57.59 40 LYS B N 1
ATOM 2177 C CA . LYS B 1 40 ? -14.664 0.593 -14.227 1 57.59 40 LYS B CA 1
ATOM 2178 C C . LYS B 1 40 ? -14.891 1.724 -13.227 1 57.59 40 LYS B C 1
ATOM 2180 O O . LYS B 1 40 ? -14.172 1.827 -12.227 1 57.59 40 LYS B O 1
ATOM 2185 N N . GLU B 1 41 ? -15.383 2.783 -13.711 1 56.44 41 GLU B N 1
ATOM 2186 C CA . GLU B 1 41 ? -15.758 3.893 -12.836 1 56.44 41 GLU B CA 1
ATOM 2187 C C . GLU B 1 41 ? -16.812 3.463 -11.828 1 56.44 41 GLU B C 1
ATOM 2189 O O . GLU B 1 41 ? -17.828 2.869 -12.195 1 56.44 41 GLU B O 1
ATOM 2194 N N . THR B 1 42 ? -16.297 3.152 -10.625 1 63.59 42 THR B N 1
ATOM 2195 C CA . THR B 1 42 ? -17.406 3.006 -9.695 1 63.59 42 THR B CA 1
ATOM 2196 C C . THR B 1 42 ? -18 4.367 -9.328 1 63.59 42 THR B C 1
ATOM 2198 O O . THR B 1 42 ? -17.266 5.266 -8.906 1 63.59 42 THR B O 1
ATOM 2201 N N . ASN B 1 43 ? -19.094 4.625 -9.742 1 71.62 43 ASN B N 1
ATOM 2202 C CA . ASN B 1 43 ? -19.797 5.852 -9.383 1 71.62 43 ASN B CA 1
ATOM 2203 C C . ASN B 1 43 ? -20.547 5.695 -8.062 1 71.62 43 ASN B C 1
ATOM 2205 O O . ASN B 1 43 ? -21.359 6.547 -7.703 1 71.62 43 ASN B O 1
ATOM 2209 N N . LYS B 1 44 ? -20.141 4.707 -7.465 1 86.31 44 LYS B N 1
ATOM 2210 C CA . LYS B 1 44 ? -20.828 4.512 -6.195 1 86.31 44 LYS B CA 1
ATOM 2211 C C . LYS B 1 44 ? -20.297 5.465 -5.129 1 86.31 44 LYS B C 1
ATOM 2213 O O . LYS B 1 44 ? -19.109 5.75 -5.082 1 86.31 44 LYS B O 1
ATOM 2218 N N . ILE B 1 45 ? -21.219 5.996 -4.387 1 93.38 45 ILE B N 1
ATOM 2219 C CA . ILE B 1 45 ? -20.891 6.867 -3.264 1 93.38 45 ILE B CA 1
ATOM 2220 C C . ILE B 1 45 ? -21.562 6.348 -1.993 1 93.38 45 ILE B C 1
ATOM 2222 O O . ILE B 1 45 ? -22.688 5.863 -2.035 1 93.38 45 ILE B O 1
ATOM 2226 N N . ILE B 1 46 ? -20.812 6.43 -0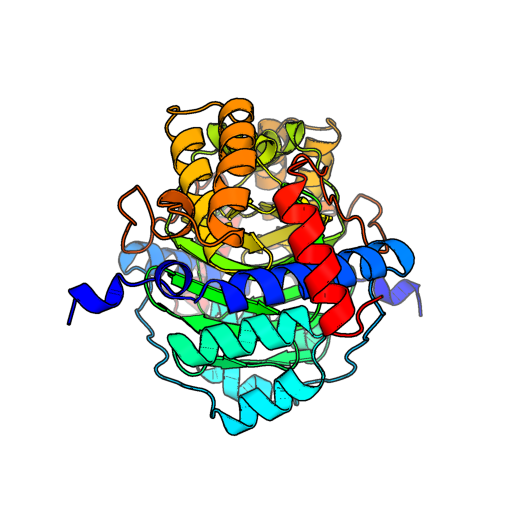.973 1 95.94 46 ILE B N 1
ATOM 2227 C CA . ILE B 1 46 ? -21.359 6.031 0.324 1 95.94 46 ILE B CA 1
ATOM 2228 C C . ILE B 1 46 ? -22.125 7.191 0.941 1 95.94 46 ILE B C 1
ATOM 2230 O O . ILE B 1 46 ? -21.656 8.336 0.937 1 95.94 46 ILE B O 1
ATOM 2234 N N . ASN B 1 47 ? -23.266 6.895 1.441 1 95.19 47 ASN B N 1
ATOM 2235 C CA . ASN B 1 47 ? -24.078 7.91 2.096 1 95.19 47 ASN B CA 1
ATOM 2236 C C . ASN B 1 47 ? -23.312 8.586 3.238 1 95.19 47 ASN B C 1
ATOM 2238 O O . ASN B 1 47 ? -22.641 7.914 4.023 1 95.19 47 ASN B O 1
ATOM 2242 N N . ALA B 1 48 ? -23.516 9.859 3.322 1 94.56 48 ALA B N 1
ATOM 2243 C CA . ALA B 1 48 ? -22.797 10.656 4.312 1 94.56 48 ALA B CA 1
ATOM 2244 C C . ALA B 1 48 ? -23.141 10.219 5.73 1 94.56 48 ALA B C 1
ATOM 2246 O O . ALA B 1 48 ? -22.266 10.219 6.613 1 94.56 48 ALA B O 1
ATOM 2247 N N . ASP B 1 49 ? -24.344 9.883 5.934 1 95.75 49 ASP B N 1
ATOM 2248 C CA . ASP B 1 49 ? -24.766 9.438 7.262 1 95.75 49 ASP B CA 1
ATOM 2249 C C . ASP B 1 49 ? -24.062 8.133 7.652 1 95.75 49 ASP B C 1
ATOM 2251 O O . ASP B 1 49 ? -23.688 7.949 8.812 1 95.75 49 ASP B O 1
ATOM 2255 N N . THR B 1 50 ? -23.984 7.297 6.703 1 96.31 50 THR B N 1
ATOM 2256 C CA . THR B 1 50 ? -23.281 6.039 6.93 1 96.31 50 THR B CA 1
ATOM 2257 C C . THR B 1 50 ? -21.812 6.297 7.273 1 96.31 50 THR B C 1
ATOM 2259 O O . THR B 1 50 ? -21.266 5.66 8.172 1 96.31 50 THR B O 1
ATOM 2262 N N . VAL B 1 51 ? -21.188 7.18 6.555 1 97.38 51 VAL B N 1
ATOM 2263 C CA . VAL B 1 51 ? -19.797 7.535 6.809 1 97.38 51 VAL B CA 1
ATOM 2264 C C . VAL B 1 51 ? -19.641 8.078 8.227 1 97.38 51 VAL B C 1
ATOM 2266 O O . VAL B 1 51 ? -18.734 7.691 8.961 1 97.38 51 VAL B O 1
ATOM 2269 N N . LYS B 1 52 ? -20.547 8.945 8.602 1 96.75 52 LYS B N 1
ATOM 2270 C CA . LYS B 1 52 ? -20.5 9.539 9.938 1 96.75 52 LYS B CA 1
ATOM 2271 C C . LYS B 1 52 ? -20.609 8.461 11.016 1 96.75 52 LYS B C 1
ATOM 2273 O O . LYS B 1 52 ? -19.938 8.539 12.047 1 96.75 52 LYS B O 1
ATOM 2278 N N . GLU B 1 53 ? -21.453 7.543 10.789 1 97.19 53 GLU B N 1
ATOM 2279 C CA . GLU B 1 53 ? -21.594 6.434 11.734 1 97.19 53 GLU B CA 1
ATOM 2280 C C . GLU B 1 53 ? -20.297 5.641 11.852 1 97.19 53 GLU B C 1
ATOM 2282 O O . GLU B 1 53 ? -19.906 5.246 12.945 1 97.19 53 GLU B O 1
ATOM 2287 N N . ILE B 1 54 ? -19.656 5.438 10.781 1 96.06 54 ILE B N 1
ATOM 2288 C CA . ILE B 1 54 ? -18.438 4.648 10.742 1 96.06 54 ILE B CA 1
ATOM 2289 C C . ILE B 1 54 ? -17.328 5.371 11.5 1 96.06 54 ILE B C 1
ATOM 2291 O O . ILE B 1 54 ? -16.641 4.777 12.336 1 96.06 54 ILE B O 1
ATOM 2295 N N . ILE B 1 55 ? -17.188 6.621 11.234 1 97.56 55 ILE B N 1
ATOM 2296 C CA . ILE B 1 55 ? -16 7.297 11.734 1 97.56 55 ILE B CA 1
ATOM 2297 C C . ILE B 1 55 ? -16.25 7.801 13.156 1 97.56 55 ILE B C 1
ATOM 2299 O O . ILE B 1 55 ? -15.352 8.336 13.805 1 97.56 55 ILE B O 1
ATOM 2303 N N . ASN B 1 56 ? -17.453 7.652 13.609 1 96.31 56 ASN B N 1
ATOM 2304 C CA . ASN B 1 56 ? -17.812 8.125 14.938 1 96.31 56 ASN B CA 1
ATOM 2305 C C . ASN B 1 56 ? -16.891 7.547 16.016 1 96.31 56 ASN B C 1
ATOM 2307 O O . ASN B 1 56 ? -16.609 8.203 17.016 1 96.31 56 ASN B O 1
ATOM 2311 N N . ASP B 1 57 ? -16.391 6.352 15.766 1 91.88 57 ASP B N 1
ATOM 2312 C CA . ASP B 1 57 ? -15.57 5.703 16.781 1 91.88 57 ASP B CA 1
ATOM 2313 C C . ASP B 1 57 ? -14.094 5.742 16.391 1 91.88 57 ASP B C 1
ATOM 2315 O O . ASP B 1 57 ? -13.266 5.082 17.031 1 91.88 57 ASP B O 1
ATOM 2319 N N . TRP B 1 58 ? -13.773 6.426 15.359 1 96.56 58 TRP B N 1
ATOM 2320 C CA . TRP B 1 58 ? -12.375 6.551 14.961 1 96.56 58 TRP B CA 1
ATOM 2321 C C . TRP B 1 58 ? -11.617 7.457 15.922 1 96.56 58 TRP B C 1
ATOM 2323 O O . TRP B 1 58 ? -12.195 8.367 16.516 1 96.56 58 TRP B O 1
ATOM 2333 N N . PRO B 1 59 ? -10.32 7.25 16.125 1 96.62 59 PRO B N 1
ATOM 2334 C CA . PRO B 1 59 ? -9.508 8.219 16.859 1 96.62 59 PRO B CA 1
ATOM 2335 C C . PRO B 1 59 ? -9.555 9.617 16.234 1 96.62 59 PRO B C 1
ATOM 2337 O O . PRO B 1 59 ? -9.852 9.758 15.047 1 96.62 59 PRO B O 1
ATOM 2340 N N . ALA B 1 60 ? -9.266 10.602 16.953 1 97.19 60 ALA B N 1
ATOM 2341 C CA . ALA B 1 60 ? -9.531 12 16.625 1 97.19 60 ALA B CA 1
ATOM 2342 C C . ALA B 1 60 ? -8.859 12.406 15.32 1 97.19 60 ALA B C 1
ATOM 2344 O O . ALA B 1 60 ? -9.484 13.031 14.469 1 97.19 60 ALA B O 1
ATOM 2345 N N . THR B 1 61 ? -7.574 12.086 15.164 1 98.06 61 THR B N 1
ATOM 2346 C CA . THR B 1 61 ? -6.863 12.492 13.953 1 98.06 61 THR B CA 1
ATOM 2347 C C . THR B 1 61 ? -7.496 11.859 12.719 1 98.06 61 THR B C 1
ATOM 2349 O O . THR B 1 61 ? -7.699 12.539 11.703 1 98.06 61 THR B O 1
ATOM 2352 N N . ALA B 1 62 ? -7.789 10.555 12.781 1 98.25 62 ALA B N 1
ATOM 2353 C CA . ALA B 1 62 ? -8.406 9.844 11.664 1 98.25 62 ALA B CA 1
ATOM 2354 C C . ALA B 1 62 ? -9.781 10.422 11.336 1 98.25 62 ALA B C 1
ATOM 2356 O O . ALA B 1 62 ? -10.117 10.609 10.164 1 98.25 62 ALA B O 1
ATOM 2357 N N . LYS B 1 63 ? -10.508 10.688 12.352 1 98.06 63 LYS B N 1
ATOM 2358 C CA . LYS B 1 63 ? -11.836 11.266 12.172 1 98.06 63 LYS B CA 1
ATOM 2359 C C . LYS B 1 63 ? -11.758 12.625 11.484 1 98.06 63 LYS B C 1
ATOM 2361 O O . LYS B 1 63 ? -12.5 12.891 10.539 1 98.06 63 LYS B O 1
ATOM 2366 N N . MET B 1 64 ? -10.891 13.461 11.93 1 97.5 64 MET B N 1
ATOM 2367 C CA . MET B 1 64 ? -10.727 14.789 11.352 1 97.5 64 MET B CA 1
ATOM 2368 C C . MET B 1 64 ? -10.305 14.703 9.891 1 97.5 64 MET B C 1
ATOM 2370 O O . MET B 1 64 ? -10.828 15.43 9.039 1 97.5 64 MET B O 1
ATOM 2374 N N . ALA B 1 65 ? -9.336 13.812 9.625 1 97.75 65 ALA B N 1
ATOM 2375 C CA . ALA B 1 65 ? -8.875 13.648 8.242 1 97.75 65 ALA B CA 1
ATOM 2376 C C . ALA B 1 65 ? -10.023 13.203 7.34 1 97.75 65 ALA B C 1
ATOM 2378 O O . ALA B 1 65 ? -10.172 13.711 6.227 1 97.75 65 ALA B O 1
ATOM 2379 N N . ALA B 1 66 ? -10.805 12.273 7.82 1 98.19 66 ALA B N 1
ATOM 2380 C CA . ALA B 1 66 ? -11.953 11.773 7.066 1 98.19 66 ALA B CA 1
ATOM 2381 C C . ALA B 1 66 ? -12.969 12.883 6.816 1 98.19 66 ALA B C 1
ATOM 2383 O O . ALA B 1 66 ? -13.43 13.07 5.688 1 98.19 66 ALA B O 1
ATOM 2384 N N . GLU B 1 67 ? -13.305 13.625 7.812 1 97.12 67 GLU B N 1
ATOM 2385 C CA . GLU B 1 67 ? -14.289 14.703 7.711 1 97.12 67 GLU B CA 1
ATOM 2386 C C . GLU B 1 67 ? -13.812 15.797 6.754 1 97.12 67 GLU B C 1
ATOM 2388 O O . GLU B 1 67 ? -14.586 16.281 5.93 1 97.12 67 GLU B O 1
ATOM 2393 N N . ASN B 1 68 ? -12.578 16.156 6.938 1 96.38 68 ASN B N 1
ATOM 2394 C CA . ASN B 1 68 ? -12.016 17.172 6.066 1 96.38 68 ASN B CA 1
ATOM 2395 C C . ASN B 1 68 ? -12.031 16.75 4.602 1 96.38 68 ASN B C 1
ATOM 2397 O O . ASN B 1 68 ? -12.383 17.531 3.723 1 96.38 68 ASN B O 1
ATOM 2401 N N . THR B 1 69 ? -11.648 15.492 4.379 1 96.88 69 THR B N 1
ATOM 2402 C CA . THR B 1 69 ? -11.641 14.977 3.018 1 96.88 69 THR B CA 1
ATOM 2403 C C . THR B 1 69 ? -13.055 14.93 2.441 1 96.88 69 THR B C 1
ATOM 2405 O O . THR B 1 69 ? -13.273 15.328 1.296 1 96.88 69 THR B O 1
ATOM 2408 N N . MET B 1 70 ? -13.961 14.508 3.238 1 96.56 70 MET B N 1
ATOM 2409 C CA . MET B 1 70 ? -15.352 14.414 2.803 1 96.56 70 MET B CA 1
ATOM 2410 C C . MET B 1 70 ? -15.93 15.805 2.531 1 96.56 70 MET B C 1
ATOM 2412 O O . MET B 1 70 ? -16.656 15.992 1.553 1 96.56 70 MET B O 1
ATOM 2416 N N . LYS B 1 71 ? -15.664 16.719 3.389 1 94.5 71 LYS B N 1
ATOM 2417 C CA . LYS B 1 71 ? -16.156 18.078 3.238 1 94.5 71 LYS B CA 1
ATOM 2418 C C . LYS B 1 71 ? -15.688 18.688 1.927 1 94.5 71 LYS B C 1
ATOM 2420 O O . LYS B 1 71 ? -16.453 19.391 1.252 1 94.5 71 LYS B O 1
ATOM 2425 N N . PHE B 1 72 ? -14.508 18.422 1.569 1 95.75 72 PHE B N 1
ATOM 2426 C CA . PHE B 1 72 ? -13.938 19.078 0.405 1 95.75 72 PHE B CA 1
ATOM 2427 C C . PHE B 1 72 ? -14.211 18.281 -0.864 1 95.75 72 PHE B C 1
ATOM 2429 O O . PHE B 1 72 ? -14.57 18.859 -1.897 1 95.75 72 PHE B O 1
ATOM 2436 N N . TYR B 1 73 ? -14.055 16.953 -0.802 1 95.31 73 TYR B N 1
ATOM 2437 C CA . TYR B 1 73 ? -14.102 16.125 -2.01 1 95.31 73 TYR B CA 1
ATOM 2438 C C . TYR B 1 73 ? -15.43 15.383 -2.109 1 95.31 73 TYR B C 1
ATOM 2440 O O . TYR B 1 73 ? -15.688 14.703 -3.102 1 95.31 73 TYR B O 1
ATOM 2448 N N . GLY B 1 74 ? -16.266 15.516 -1.165 1 95.12 74 GLY B N 1
ATOM 2449 C CA . GLY B 1 74 ? -17.5 14.734 -1.135 1 95.12 74 GLY B CA 1
ATOM 2450 C C . GLY B 1 74 ? -17.328 13.391 -0.446 1 95.12 74 GLY B C 1
ATOM 2451 O O . GLY B 1 74 ? -16.266 13.086 0.087 1 95.12 74 GLY B O 1
ATOM 2452 N N . PRO B 1 75 ? -18.406 12.648 -0.385 1 96.25 75 PRO B N 1
ATOM 2453 C CA . PRO B 1 75 ? -18.344 11.352 0.303 1 96.25 75 PRO B CA 1
ATOM 2454 C C . PRO B 1 75 ? -17.438 10.352 -0.402 1 96.25 75 PRO B C 1
ATOM 2456 O O . PRO B 1 75 ? -17.156 10.5 -1.594 1 96.25 75 PRO B O 1
ATOM 2459 N N . PRO B 1 76 ? -16.984 9.367 0.31 1 97.69 76 PRO B N 1
ATOM 2460 C CA . PRO B 1 76 ? -16.109 8.352 -0.3 1 97.69 76 PRO B CA 1
ATOM 2461 C C . PRO B 1 76 ? -16.875 7.398 -1.213 1 97.69 76 PRO B C 1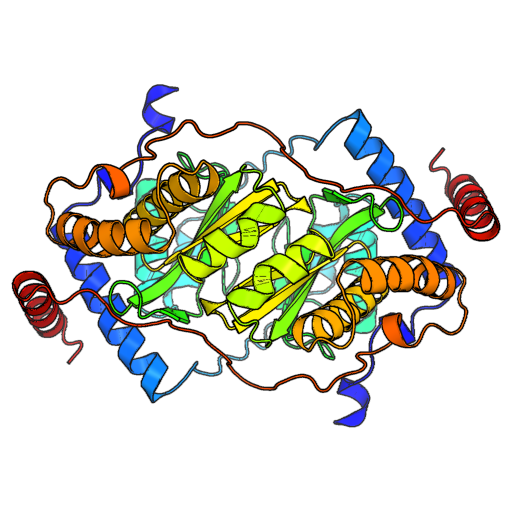
ATOM 2463 O O . PRO B 1 76 ? -18.109 7.348 -1.167 1 97.69 76 PRO B O 1
ATOM 2466 N N . ASN B 1 77 ? -16.141 6.742 -1.988 1 96.94 77 ASN B N 1
ATOM 2467 C CA . ASN B 1 77 ? -16.688 5.762 -2.918 1 96.94 77 ASN B CA 1
ATOM 2468 C C . ASN B 1 77 ? -16.828 4.391 -2.266 1 96.94 77 ASN B C 1
ATOM 2470 O O . ASN B 1 77 ? -17.656 3.578 -2.695 1 96.94 77 ASN B O 1
ATOM 2474 N N . GLU B 1 78 ? -16.016 4.125 -1.306 1 96.75 78 GLU B N 1
ATOM 2475 C CA . GLU B 1 78 ? -16.047 2.875 -0.551 1 96.75 78 GLU B CA 1
ATOM 2476 C C . GLU B 1 78 ? -15.812 3.125 0.936 1 96.75 78 GLU B C 1
ATOM 2478 O O . GLU B 1 78 ? -15.133 4.086 1.31 1 96.75 78 GLU B O 1
ATOM 2483 N N . ALA B 1 79 ? -16.391 2.229 1.743 1 96.19 79 ALA B N 1
ATOM 2484 C CA . ALA B 1 79 ? -16.25 2.396 3.188 1 96.19 79 ALA B CA 1
ATOM 2485 C C . ALA B 1 79 ? -16.297 1.049 3.902 1 96.19 79 ALA B C 1
ATOM 2487 O O . ALA B 1 79 ? -17.062 0.161 3.525 1 96.19 79 ALA B O 1
ATOM 2488 N N . THR B 1 80 ? -15.438 0.886 4.77 1 95 80 THR B N 1
ATOM 2489 C CA . THR B 1 80 ? -15.469 -0.172 5.773 1 95 80 THR B CA 1
ATOM 2490 C C . THR B 1 80 ? -15.367 0.413 7.18 1 95 80 THR B C 1
ATOM 2492 O O . THR B 1 80 ? -15.352 1.634 7.352 1 95 80 THR B O 1
ATOM 2495 N N . GLN B 1 81 ? -15.266 -0.462 8.094 1 93.31 81 GLN B N 1
ATOM 2496 C CA . GLN B 1 81 ? -15.156 0.008 9.469 1 93.31 81 GLN B CA 1
ATOM 2497 C C . GLN B 1 81 ? -13.805 0.671 9.711 1 93.31 81 GLN B C 1
ATOM 2499 O O . GLN B 1 81 ? -13.664 1.486 10.625 1 93.31 81 GLN B O 1
ATOM 2504 N N . SER B 1 82 ? -12.836 0.359 8.82 1 95 82 SER B N 1
ATOM 2505 C CA . SER B 1 82 ? -11.484 0.816 9.141 1 95 82 SER B CA 1
ATOM 2506 C C . SER B 1 82 ? -10.945 1.743 8.055 1 95 82 SER B C 1
ATOM 2508 O O . SER B 1 82 ? -9.922 2.408 8.25 1 95 82 SER B O 1
ATOM 2510 N N . TYR B 1 83 ? -11.688 1.77 6.91 1 96.31 83 TYR B N 1
ATOM 2511 C CA . TYR B 1 83 ? -11.148 2.541 5.797 1 96.31 83 TYR B CA 1
ATOM 2512 C C . TYR B 1 83 ? -12.258 3.271 5.051 1 96.31 83 TYR B C 1
ATOM 2514 O O . TYR B 1 83 ? -13.359 2.738 4.883 1 96.31 83 TYR B O 1
ATOM 2522 N N . LEU B 1 84 ? -11.938 4.422 4.621 1 97.81 84 LEU B N 1
ATOM 2523 C CA . LEU B 1 84 ? -12.68 5.141 3.592 1 97.81 84 LEU B CA 1
ATOM 2524 C C . LEU B 1 84 ? -11.828 5.344 2.346 1 97.81 84 LEU B C 1
ATOM 2526 O O . LEU B 1 84 ? -10.633 5.641 2.447 1 97.81 84 LEU B O 1
ATOM 2530 N N . VAL B 1 85 ? -12.477 5.176 1.169 1 97.56 85 VAL B N 1
ATOM 2531 C CA . VAL B 1 85 ? -11.711 5.254 -0.069 1 97.56 85 VAL B CA 1
ATOM 2532 C C . VAL B 1 85 ? -12.398 6.203 -1.048 1 97.56 85 VAL B C 1
ATOM 2534 O O . VAL B 1 85 ? -13.586 6.043 -1.343 1 97.56 85 VAL B O 1
ATOM 2537 N N . TRP B 1 86 ? -11.68 7.227 -1.458 1 96.12 86 TRP B N 1
ATOM 2538 C CA . TRP B 1 86 ? -12.07 8.078 -2.576 1 96.12 86 TRP B CA 1
ATOM 2539 C C . TRP B 1 86 ? -11.289 7.715 -3.836 1 96.12 86 TRP B C 1
ATOM 2541 O O . TRP B 1 86 ? -10.086 7.457 -3.775 1 96.12 86 TRP B O 1
ATOM 2551 N N . HIS B 1 87 ? -11.977 7.625 -4.934 1 94.19 87 HIS B N 1
ATOM 2552 C CA . HIS B 1 87 ? -11.32 7.453 -6.223 1 94.19 87 HIS B CA 1
ATOM 2553 C C . HIS B 1 87 ? -11.336 8.742 -7.031 1 94.19 87 HIS B C 1
ATOM 2555 O O . HIS B 1 87 ? -12.359 9.438 -7.074 1 94.19 87 HIS B O 1
ATOM 2561 N N . ASN B 1 88 ? -10.18 9.094 -7.602 1 91.69 88 ASN B N 1
ATOM 2562 C CA . ASN B 1 88 ? -10.031 10.219 -8.516 1 91.69 88 ASN B CA 1
ATOM 2563 C C . ASN B 1 88 ? -10.531 11.516 -7.891 1 91.69 88 ASN B C 1
ATOM 2565 O O . ASN B 1 88 ? -11.336 12.234 -8.492 1 91.69 88 ASN B O 1
ATOM 2569 N N . ASN B 1 89 ? -10.125 11.758 -6.676 1 93.06 89 ASN B N 1
ATOM 2570 C CA . ASN B 1 89 ? -10.492 13.008 -6.027 1 93.06 89 ASN B CA 1
ATOM 2571 C C . ASN B 1 89 ? -9.398 14.062 -6.184 1 93.06 89 ASN B C 1
ATOM 2573 O O . ASN B 1 89 ? -8.305 13.906 -5.645 1 93.06 89 ASN B O 1
ATOM 2577 N N . GLY B 1 90 ? -9.742 15.102 -6.922 1 93.19 90 GLY B N 1
ATOM 2578 C CA . GLY B 1 90 ? -8.719 16.078 -7.227 1 93.19 90 GLY B CA 1
ATOM 2579 C C . GLY B 1 90 ? -7.559 15.508 -8.016 1 93.19 90 GLY B C 1
ATOM 2580 O O . GLY B 1 90 ? -7.758 14.859 -9.039 1 93.19 90 GLY B O 1
ATOM 2581 N N . PRO B 1 91 ? -6.371 15.828 -7.527 1 94.44 91 PRO B N 1
ATOM 2582 C CA . PRO B 1 91 ? -5.219 15.32 -8.273 1 94.44 91 PRO B CA 1
ATOM 2583 C C . PRO B 1 91 ? -4.867 13.883 -7.898 1 94.44 91 PRO B C 1
ATOM 2585 O O . PRO B 1 91 ? -3.979 13.281 -8.508 1 94.44 91 PRO B O 1
ATOM 2588 N N . TRP B 1 92 ? -5.566 13.344 -6.961 1 95.62 92 TRP B N 1
ATOM 2589 C CA . TRP B 1 92 ? -5.199 12.047 -6.402 1 95.62 92 TRP B CA 1
ATOM 2590 C C . TRP B 1 92 ? -5.938 10.914 -7.113 1 95.62 92 TRP B C 1
ATOM 2592 O O . TRP B 1 92 ? -7.164 10.969 -7.266 1 95.62 92 TRP B O 1
ATOM 2602 N N . LYS B 1 93 ? -5.215 9.914 -7.5 1 94 93 LYS B N 1
ATOM 2603 C CA . LYS B 1 93 ? -5.801 8.695 -8.055 1 94 93 LYS B CA 1
ATOM 2604 C C . LYS B 1 93 ? -6.707 8.008 -7.035 1 94 93 LYS B C 1
ATOM 2606 O O . LYS B 1 93 ? -7.742 7.445 -7.398 1 94 93 LYS B O 1
ATOM 2611 N N . ARG B 1 94 ? -6.223 8.031 -5.848 1 95.88 94 ARG B N 1
ATOM 2612 C CA . ARG B 1 94 ? -6.902 7.383 -4.73 1 95.88 94 ARG B CA 1
ATOM 2613 C C . ARG B 1 94 ? -6.516 8.039 -3.406 1 95.88 94 ARG B C 1
ATOM 2615 O O . ARG B 1 94 ? -5.367 8.438 -3.219 1 95.88 94 ARG B O 1
ATOM 2622 N N . THR B 1 95 ? -7.445 8.148 -2.539 1 97.88 95 THR B N 1
ATOM 2623 C CA . THR B 1 95 ? -7.23 8.586 -1.164 1 97.88 95 THR B CA 1
ATOM 2624 C C . THR B 1 95 ? -7.844 7.594 -0.181 1 97.88 95 THR B C 1
ATOM 2626 O O . THR B 1 95 ? -8.977 7.141 -0.375 1 97.88 95 THR B O 1
ATOM 2629 N N . ILE B 1 96 ? -7.102 7.242 0.783 1 98.56 96 ILE B N 1
ATOM 2630 C CA . ILE B 1 96 ? -7.59 6.352 1.833 1 98.56 96 ILE B CA 1
ATOM 2631 C C . ILE B 1 96 ? -7.426 7.023 3.195 1 98.56 96 ILE B C 1
ATOM 2633 O O . ILE B 1 96 ? -6.309 7.355 3.6 1 98.56 96 ILE B O 1
ATOM 2637 N N . ALA B 1 97 ? -8.484 7.277 3.863 1 98.69 97 ALA B N 1
ATOM 2638 C CA . ALA B 1 97 ? -8.445 7.551 5.297 1 98.69 97 ALA B CA 1
ATOM 2639 C C . ALA B 1 97 ? -8.57 6.262 6.105 1 98.69 97 ALA B C 1
ATOM 2641 O O . ALA B 1 97 ? -9.422 5.418 5.809 1 98.69 97 ALA B O 1
ATOM 2642 N N . PHE B 1 98 ? -7.734 6.082 7.062 1 97.62 98 PHE B N 1
ATOM 2643 C CA . PHE B 1 98 ? -7.773 4.82 7.793 1 97.62 98 PHE B CA 1
ATOM 2644 C C . PHE B 1 98 ? -7.805 5.07 9.297 1 97.62 98 PHE B C 1
ATOM 2646 O O . PHE B 1 98 ? -7.242 6.051 9.781 1 97.62 98 PHE B O 1
ATOM 2653 N N . LYS B 1 99 ? -8.383 4.176 9.969 1 96.44 99 LYS B N 1
ATOM 2654 C CA . LYS B 1 99 ? -8.727 4.293 11.383 1 96.44 99 LYS B CA 1
ATOM 2655 C C . LYS B 1 99 ? -7.488 4.199 12.266 1 96.44 99 LYS B C 1
ATOM 2657 O O . LYS B 1 99 ? -7.301 5.016 13.172 1 96.44 99 LYS B O 1
ATOM 2662 N N . ASP B 1 100 ? -6.645 3.197 11.969 1 94.31 100 ASP B N 1
ATOM 2663 C CA . ASP B 1 100 ? -5.523 2.885 12.852 1 94.31 100 ASP B CA 1
ATOM 2664 C C . ASP B 1 100 ? -4.293 3.711 12.484 1 94.31 100 ASP B C 1
ATOM 2666 O O . ASP B 1 100 ? -3.574 3.375 11.539 1 94.31 100 ASP B O 1
ATOM 2670 N N . GLY B 1 101 ? -4.016 4.645 13.289 1 96.5 101 GLY B N 1
ATOM 2671 C CA . GLY B 1 101 ? -2.932 5.578 13.031 1 96.5 101 GLY B CA 1
ATOM 2672 C C . GLY B 1 101 ? -1.558 4.969 13.227 1 96.5 101 GLY B C 1
ATOM 2673 O O . GLY B 1 101 ? -1.411 3.973 13.938 1 96.5 101 GLY B O 1
ATOM 2674 N N . VAL B 1 102 ? -0.57 5.594 12.617 1 97.25 102 VAL B N 1
ATOM 2675 C CA . VAL B 1 102 ? 0.829 5.191 12.695 1 97.25 102 VAL B CA 1
ATOM 2676 C C . VAL B 1 102 ? 1.677 6.355 13.195 1 97.25 102 VAL B C 1
ATOM 2678 O O . VAL B 1 102 ? 1.566 7.477 12.695 1 97.25 102 VAL B O 1
ATOM 2681 N N . PRO B 1 103 ? 2.482 6.117 14.211 1 97.94 103 PRO B N 1
ATOM 2682 C CA . PRO B 1 103 ? 3.357 7.215 14.633 1 97.94 103 PRO B CA 1
ATOM 2683 C C . PRO B 1 103 ? 4.391 7.59 13.578 1 97.94 103 PRO B C 1
ATOM 2685 O O . PRO B 1 103 ? 4.992 6.711 12.953 1 97.94 103 PRO B O 1
ATOM 2688 N N . HIS B 1 104 ? 4.574 8.852 13.328 1 98.62 104 HIS B N 1
ATOM 2689 C CA . HIS B 1 104 ? 5.477 9.406 12.32 1 98.62 104 HIS B CA 1
ATOM 2690 C C . HIS B 1 104 ? 6.164 10.672 12.836 1 98.62 104 HIS B C 1
ATOM 2692 O O . HIS B 1 104 ? 5.52 11.703 13.031 1 98.62 104 HIS B O 1
ATOM 2698 N N . ASP B 1 105 ? 7.461 10.641 12.984 1 98.5 105 ASP B N 1
ATOM 2699 C CA . ASP B 1 105 ? 8.141 11.703 13.711 1 98.5 105 ASP B CA 1
ATOM 2700 C C . ASP B 1 105 ? 8.852 12.664 12.758 1 98.5 105 ASP B C 1
ATOM 2702 O O . ASP B 1 105 ? 9.367 13.703 13.172 1 98.5 105 ASP B O 1
ATOM 2706 N N . PHE B 1 106 ? 8.867 12.328 11.484 1 98.44 106 PHE B N 1
ATOM 2707 C CA . PHE B 1 106 ? 9.445 13.203 10.469 1 98.44 106 PHE B CA 1
ATOM 2708 C C . PHE B 1 106 ? 8.344 13.891 9.672 1 98.44 106 PHE B C 1
ATOM 2710 O O . PHE B 1 106 ? 7.41 13.242 9.195 1 98.44 106 PHE B O 1
ATOM 2717 N N . PRO B 1 107 ? 8.5 15.133 9.32 1 98.25 107 PRO B N 1
ATOM 2718 C CA . PRO B 1 107 ? 9.547 16.016 9.836 1 98.25 107 PRO B CA 1
ATOM 2719 C C . PRO B 1 107 ? 9.273 16.484 11.266 1 98.25 107 PRO B C 1
ATOM 2721 O O . PRO B 1 107 ? 10.203 16.859 11.977 1 98.25 107 PRO B O 1
ATOM 2724 N N . GLU B 1 108 ? 8.039 16.641 11.648 1 98 108 GLU B N 1
ATOM 2725 C CA . GLU B 1 108 ? 7.57 16.828 13.023 1 98 108 GLU B CA 1
ATOM 2726 C C . GLU B 1 108 ? 6.652 15.688 13.453 1 98 108 GLU B C 1
ATOM 2728 O O . GLU B 1 108 ? 6.059 15.016 12.609 1 98 108 GLU B O 1
ATOM 2733 N N . PRO B 1 109 ? 6.527 15.469 14.805 1 98.06 109 PRO B N 1
ATOM 2734 C CA . PRO B 1 109 ? 5.688 14.344 15.227 1 98.06 109 PRO B CA 1
ATOM 2735 C C . PRO B 1 109 ? 4.234 14.5 14.781 1 98.06 109 PRO B C 1
ATOM 2737 O O . PRO B 1 109 ? 3.666 15.594 14.875 1 98.06 109 PRO B O 1
ATOM 2740 N N . HIS B 1 110 ? 3.613 13.445 14.312 1 98.56 110 HIS B N 1
ATOM 2741 C CA . HIS B 1 110 ? 2.201 13.367 13.969 1 98.56 110 HIS B CA 1
ATOM 2742 C C . HIS B 1 110 ? 1.754 11.922 13.781 1 98.56 110 HIS B C 1
ATOM 2744 O O . HIS B 1 110 ? 2.58 11.008 13.797 1 98.56 110 HIS B O 1
ATOM 2750 N N . THR B 1 111 ? 0.517 11.695 13.648 1 98.31 111 THR B N 1
ATOM 2751 C CA . THR B 1 111 ? -0.075 10.391 13.375 1 98.31 111 THR B CA 1
ATOM 2752 C C . THR B 1 111 ? -0.528 10.297 11.922 1 98.31 111 THR B C 1
ATOM 2754 O O . THR B 1 111 ? -1.342 11.102 11.469 1 98.31 111 THR B O 1
ATOM 2757 N N . ASP B 1 112 ? 0.041 9.312 11.227 1 98.69 112 ASP B N 1
ATOM 2758 C CA . ASP B 1 112 ? -0.413 9.07 9.859 1 98.69 112 ASP B CA 1
ATOM 2759 C C . ASP B 1 112 ? -1.816 8.469 9.844 1 98.69 112 ASP B C 1
ATOM 2761 O O . ASP B 1 112 ? -2.074 7.465 10.508 1 98.69 112 ASP B O 1
ATOM 2765 N N . VAL B 1 113 ? -2.705 9.078 8.992 1 98.69 113 VAL B N 1
ATOM 2766 C CA . VAL B 1 113 ? -4.062 8.539 8.938 1 98.69 113 VAL B CA 1
ATOM 2767 C C . VAL B 1 113 ? -4.645 8.75 7.539 1 98.69 113 VAL B C 1
ATOM 2769 O O . VAL B 1 113 ? -5.793 8.375 7.277 1 98.69 113 VAL B O 1
ATOM 2772 N N . LEU B 1 114 ? -3.928 9.375 6.668 1 98.88 114 LEU B N 1
ATOM 2773 C CA . LEU B 1 114 ? -4.375 9.695 5.316 1 98.88 114 LEU B CA 1
ATOM 2774 C C . LEU B 1 114 ? -3.334 9.266 4.285 1 98.88 114 LEU B C 1
ATOM 2776 O O . LEU B 1 114 ? -2.209 9.773 4.289 1 98.88 114 LEU B O 1
ATOM 2780 N N . GLU B 1 115 ? -3.711 8.328 3.459 1 98.88 115 GLU B N 1
ATOM 2781 C CA . GLU B 1 115 ? -2.838 7.855 2.389 1 98.88 115 GLU B CA 1
ATOM 2782 C C . GLU B 1 115 ? -3.361 8.273 1.02 1 98.88 115 GLU B C 1
ATOM 2784 O O . GLU B 1 115 ? -4.543 8.086 0.715 1 98.88 115 GLU B O 1
ATOM 2789 N N . GLN B 1 116 ? -2.502 8.836 0.217 1 98.69 116 GLN B N 1
ATOM 2790 C CA . GLN B 1 116 ? -2.924 9.289 -1.104 1 98.69 116 GLN B CA 1
ATOM 2791 C C . GLN B 1 116 ? -1.985 8.773 -2.189 1 98.69 116 GLN B C 1
ATOM 2793 O O . GLN B 1 116 ? -0.782 8.633 -1.962 1 98.69 116 GLN B O 1
ATOM 2798 N N . PHE B 1 117 ? -2.561 8.484 -3.338 1 97.56 117 PHE B N 1
ATOM 2799 C CA . PHE B 1 117 ? -1.869 7.781 -4.41 1 97.56 117 PHE B CA 1
ATOM 2800 C C . PHE B 1 117 ? -1.835 8.625 -5.68 1 97.56 117 PHE B C 1
ATOM 2802 O O . PHE B 1 117 ? -2.809 9.305 -6.004 1 97.56 117 PHE B O 1
ATOM 2809 N N . ILE B 1 118 ? -0.772 8.484 -6.41 1 96.75 118 ILE B N 1
ATOM 2810 C CA . ILE B 1 118 ? -0.705 8.969 -7.789 1 96.75 118 ILE B CA 1
ATOM 2811 C C . ILE B 1 118 ? -0.099 7.887 -8.68 1 96.75 118 ILE B C 1
ATOM 2813 O O . ILE B 1 118 ? 0.579 6.977 -8.195 1 96.75 118 ILE B O 1
ATOM 2817 N N . ASP B 1 119 ? -0.452 7.945 -9.953 1 95.81 119 ASP B N 1
ATOM 2818 C CA . ASP B 1 119 ? 0.319 7.188 -10.93 1 95.81 119 ASP B CA 1
ATOM 2819 C C . ASP B 1 119 ? 1.711 7.785 -11.117 1 95.81 119 ASP B C 1
ATOM 2821 O O . ASP B 1 119 ? 1.847 8.977 -11.406 1 95.81 119 ASP B O 1
ATOM 2825 N N . TYR B 1 120 ? 2.688 6.969 -10.891 1 96.25 120 TYR B N 1
ATOM 2826 C CA . TYR B 1 120 ? 4.074 7.414 -10.992 1 96.25 120 TYR B CA 1
ATOM 2827 C C . TYR B 1 120 ? 5.023 6.23 -11.094 1 96.25 120 TYR B C 1
ATOM 2829 O O . TYR B 1 120 ? 5.043 5.367 -10.211 1 96.25 120 TYR B O 1
ATOM 2837 N N . HIS B 1 121 ? 5.746 6.176 -12.102 1 95.62 121 HIS B N 1
ATOM 2838 C CA . HIS B 1 121 ? 6.734 5.117 -12.25 1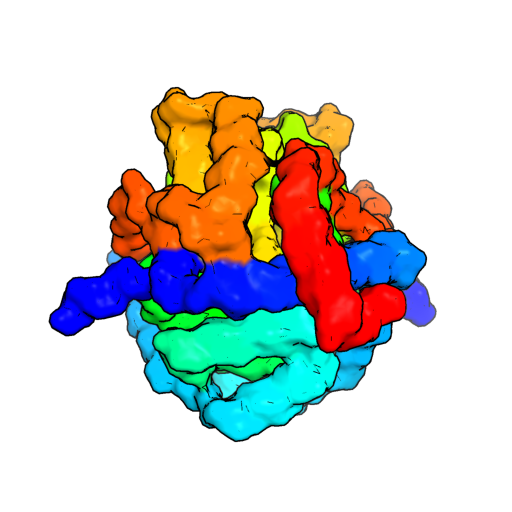 95.62 121 HIS B CA 1
ATOM 2839 C C . HIS B 1 121 ? 8.078 5.531 -11.648 1 95.62 121 HIS B C 1
ATOM 2841 O O . HIS B 1 121 ? 8.68 6.508 -12.086 1 95.62 121 HIS B O 1
ATOM 2847 N N . VAL B 1 122 ? 8.508 4.828 -10.695 1 97.44 122 VAL B N 1
ATOM 2848 C CA . VAL B 1 122 ? 9.836 5.02 -10.117 1 97.44 122 VAL B CA 1
ATOM 2849 C C . VAL B 1 122 ? 10.773 3.916 -10.594 1 97.44 122 VAL B C 1
ATOM 2851 O O . VAL B 1 122 ? 10.531 2.734 -10.328 1 97.44 122 VAL B O 1
ATOM 2854 N N . PRO B 1 123 ? 11.828 4.277 -11.266 1 97 123 PRO B N 1
ATOM 2855 C CA . PRO B 1 123 ? 12.805 3.246 -11.641 1 97 123 PRO B CA 1
ATOM 2856 C C . PRO B 1 123 ? 13.398 2.527 -10.438 1 97 123 PRO B C 1
ATOM 2858 O O . PRO B 1 123 ? 13.625 3.145 -9.391 1 97 123 PRO B O 1
ATOM 2861 N N . ALA B 1 124 ? 13.695 1.269 -10.633 1 96.94 124 ALA B N 1
ATOM 2862 C CA . ALA B 1 124 ? 14.164 0.419 -9.539 1 96.94 124 ALA B CA 1
ATOM 2863 C C . ALA B 1 124 ? 15.383 1.023 -8.859 1 96.94 124 ALA B C 1
ATOM 2865 O O . ALA B 1 124 ? 15.531 0.942 -7.637 1 96.94 124 ALA B O 1
ATOM 2866 N N . ASP B 1 125 ? 16.266 1.622 -9.609 1 96.62 125 ASP B N 1
ATOM 2867 C CA . ASP B 1 125 ? 17.516 2.119 -9.07 1 96.62 125 ASP B CA 1
ATOM 2868 C C . ASP B 1 125 ? 17.312 3.414 -8.289 1 96.62 125 ASP B C 1
ATOM 2870 O O . ASP B 1 125 ? 18.234 3.898 -7.625 1 96.62 125 ASP B O 1
ATOM 2874 N N . LYS B 1 126 ? 16.141 3.992 -8.352 1 98.5 126 LYS B N 1
ATOM 2875 C CA . LYS B 1 126 ? 15.852 5.23 -7.637 1 98.5 126 LYS B CA 1
ATOM 2876 C C . LYS B 1 126 ? 15.062 4.961 -6.363 1 98.5 126 LYS B C 1
ATOM 2878 O O . LYS B 1 126 ? 14.938 5.836 -5.5 1 98.5 126 LYS B O 1
ATOM 2883 N N . VAL B 1 127 ? 14.555 3.77 -6.219 1 98.69 127 VAL B N 1
ATOM 2884 C CA . VAL B 1 127 ? 13.688 3.434 -5.098 1 98.69 127 VAL B CA 1
ATOM 2885 C C . VAL B 1 127 ? 14.438 3.631 -3.785 1 98.69 127 VAL B C 1
ATOM 2887 O O . VAL B 1 127 ? 13.867 4.121 -2.805 1 98.69 127 VAL B O 1
ATOM 2890 N N . GLY B 1 128 ? 15.633 3.242 -3.752 1 98.44 128 GLY B N 1
ATOM 2891 C CA . GLY B 1 128 ? 16.438 3.404 -2.547 1 98.44 128 GLY B CA 1
ATOM 2892 C C . GLY B 1 128 ? 16.594 4.852 -2.127 1 98.44 128 GLY B C 1
ATOM 2893 O O . GLY B 1 128 ? 16.625 5.156 -0.932 1 98.44 128 GLY B O 1
ATOM 2894 N N . LEU B 1 129 ? 16.719 5.781 -3.074 1 98.62 129 LEU B N 1
ATOM 2895 C CA . LEU B 1 129 ? 16.828 7.203 -2.781 1 98.62 129 LEU B CA 1
ATOM 2896 C C . LEU B 1 129 ? 15.562 7.727 -2.117 1 98.62 129 LEU B C 1
ATOM 2898 O O . LEU B 1 129 ? 15.625 8.508 -1.165 1 98.62 129 LEU B O 1
ATOM 2902 N N . VAL B 1 130 ? 14.461 7.266 -2.625 1 98.81 130 VAL B N 1
ATOM 2903 C CA . VAL B 1 130 ? 13.188 7.684 -2.051 1 98.81 130 VAL B CA 1
ATOM 2904 C C . VAL B 1 130 ? 13.07 7.16 -0.622 1 98.81 130 VAL B C 1
ATOM 2906 O O . VAL B 1 130 ? 12.578 7.863 0.264 1 98.81 130 VAL B O 1
ATOM 2909 N N . ALA B 1 131 ? 13.539 5.957 -0.418 1 98.44 131 ALA B N 1
ATOM 2910 C CA . ALA B 1 131 ? 13.492 5.359 0.913 1 98.44 131 ALA B CA 1
ATOM 2911 C C . ALA B 1 131 ? 14.367 6.137 1.894 1 98.44 131 ALA B C 1
ATOM 2913 O O . ALA B 1 131 ? 14.078 6.172 3.094 1 98.44 131 ALA B O 1
ATOM 2914 N N . GLN B 1 132 ? 15.383 6.727 1.422 1 98.12 132 GLN B N 1
ATOM 2915 C CA . GLN B 1 132 ? 16.266 7.551 2.252 1 98.12 132 GLN B CA 1
ATOM 2916 C C . GLN B 1 132 ? 15.617 8.906 2.549 1 98.12 132 GLN B C 1
ATOM 2918 O O . GLN B 1 132 ? 15.898 9.516 3.582 1 98.12 132 GLN B O 1
ATOM 2923 N N . LEU B 1 133 ? 14.836 9.328 1.672 1 98.56 133 LEU B N 1
ATOM 2924 C CA . LEU B 1 133 ? 14.117 10.578 1.874 1 98.56 133 LEU B CA 1
ATOM 2925 C C . LEU B 1 133 ? 13.156 10.469 3.049 1 98.56 133 LEU B C 1
ATOM 2927 O O . LEU B 1 133 ? 13.273 11.211 4.027 1 98.56 133 LEU B O 1
ATOM 2931 N N . GLU B 1 134 ? 12.258 9.508 2.949 1 97 134 GLU B N 1
ATOM 2932 C CA . GLU B 1 134 ? 11.352 9.273 4.074 1 97 134 GLU B CA 1
ATOM 2933 C C . GLU B 1 134 ? 10.625 7.938 3.928 1 97 134 GLU B C 1
ATOM 2935 O O . GLU B 1 134 ? 10.523 7.395 2.824 1 97 134 GLU B O 1
ATOM 2940 N N . GLY B 1 135 ? 10.117 7.488 4.996 1 97.69 135 GLY B N 1
ATOM 2941 C CA . GLY B 1 135 ? 9.57 6.141 5.055 1 97.69 135 GLY B CA 1
ATOM 2942 C C . GLY B 1 135 ? 8.102 6.078 4.672 1 97.69 135 GLY B C 1
ATOM 2943 O O . GLY B 1 135 ? 7.578 5 4.387 1 97.69 135 GLY B O 1
ATOM 2944 N N . SER B 1 136 ? 7.387 7.176 4.656 1 98.38 136 SER B N 1
ATOM 2945 C CA . SER B 1 136 ? 5.949 7.184 4.41 1 98.38 136 SER B CA 1
ATOM 2946 C C . SER B 1 136 ? 5.645 7.227 2.918 1 98.38 136 SER B C 1
ATOM 2948 O O . SER B 1 136 ? 4.48 7.152 2.516 1 98.38 136 SER B O 1
ATOM 2950 N N . LEU B 1 137 ? 6.672 7.441 2.131 1 98.88 137 LEU B N 1
ATOM 2951 C CA . LEU B 1 137 ? 6.539 7.246 0.69 1 98.88 137 LEU B CA 1
ATOM 2952 C C . LEU B 1 137 ? 6.648 5.77 0.329 1 98.88 137 LEU B C 1
ATOM 2954 O O . LEU B 1 137 ? 7.633 5.109 0.666 1 98.88 137 LEU B O 1
ATOM 2958 N N . VAL B 1 138 ? 5.648 5.266 -0.333 1 98.81 138 VAL B N 1
ATOM 2959 C CA . VAL B 1 138 ? 5.555 3.842 -0.635 1 98.81 138 VAL B CA 1
ATOM 2960 C C . VAL B 1 138 ? 5.453 3.637 -2.145 1 98.81 138 VAL B C 1
ATOM 2962 O O . VAL B 1 138 ? 4.551 4.172 -2.791 1 98.81 138 VAL B O 1
ATOM 2965 N N . ILE B 1 139 ? 6.387 2.863 -2.65 1 98.69 139 ILE B N 1
ATOM 2966 C CA . ILE B 1 139 ? 6.477 2.672 -4.094 1 98.69 139 ILE B CA 1
ATOM 2967 C C . ILE B 1 139 ? 5.969 1.281 -4.465 1 98.69 139 ILE B C 1
ATOM 2969 O O . ILE B 1 139 ? 6.445 0.277 -3.93 1 98.69 139 ILE B O 1
ATOM 2973 N N . ASP B 1 140 ? 5.012 1.195 -5.258 1 98.5 140 ASP B N 1
ATOM 2974 C CA . ASP B 1 140 ? 4.586 -0.03 -5.926 1 98.5 140 ASP B CA 1
ATOM 2975 C C . ASP B 1 140 ? 4.965 -0.009 -7.406 1 98.5 140 ASP B C 1
ATOM 2977 O O . ASP B 1 140 ? 4.227 0.532 -8.234 1 98.5 140 ASP B O 1
ATOM 2981 N N . ARG B 1 141 ? 6.043 -0.596 -7.738 1 98.12 141 ARG B N 1
ATOM 2982 C CA . ARG B 1 141 ? 6.57 -0.502 -9.094 1 98.12 141 ARG B CA 1
ATOM 2983 C C . ARG B 1 141 ? 5.664 -1.23 -10.086 1 98.12 141 ARG B C 1
ATOM 2985 O O . ARG B 1 141 ? 5.406 -0.732 -11.18 1 98.12 141 ARG B O 1
ATOM 2992 N N . THR B 1 142 ? 5.215 -2.355 -9.688 1 98.19 142 THR B N 1
ATOM 2993 C CA . THR B 1 142 ? 4.398 -3.158 -10.594 1 98.19 142 THR B CA 1
ATOM 2994 C C . THR B 1 142 ? 3.119 -2.416 -10.969 1 98.19 142 THR B C 1
ATOM 2996 O O . THR B 1 142 ? 2.736 -2.381 -12.133 1 98.19 142 THR B O 1
ATOM 2999 N N . LYS B 1 143 ? 2.514 -1.751 -10.008 1 96.69 143 LYS B N 1
ATOM 3000 C CA . LYS B 1 143 ? 1.299 -0.987 -10.273 1 96.69 143 LYS B CA 1
ATOM 3001 C C . LYS B 1 143 ? 1.623 0.35 -10.938 1 96.69 143 LYS B C 1
ATOM 3003 O O . LYS B 1 143 ? 0.734 1.015 -11.477 1 96.69 143 LYS B O 1
ATOM 3008 N N . GLY B 1 144 ? 2.889 0.749 -10.82 1 96.56 144 GLY B N 1
ATOM 3009 C CA . GLY B 1 144 ? 3.254 2.064 -11.32 1 96.56 144 GLY B CA 1
ATOM 3010 C C . GLY B 1 144 ? 2.637 3.197 -10.523 1 96.56 144 GLY B C 1
ATOM 3011 O O . GLY B 1 144 ? 2.166 4.184 -11.094 1 96.56 144 GLY B O 1
ATOM 3012 N N . GLU B 1 145 ? 2.625 3.021 -9.227 1 96.81 145 GLU B N 1
ATOM 3013 C CA . GLU B 1 145 ? 2.041 4.047 -8.375 1 96.81 145 GLU B CA 1
ATOM 3014 C C . GLU B 1 145 ? 2.936 4.34 -7.168 1 96.81 145 GLU B C 1
ATOM 3016 O O . GLU B 1 145 ? 3.758 3.504 -6.785 1 96.81 145 GLU B O 1
ATOM 3021 N N . VAL B 1 146 ? 2.803 5.496 -6.668 1 98.12 146 VAL B N 1
ATOM 3022 C CA . VAL B 1 146 ? 3.404 5.91 -5.406 1 98.12 146 VAL B CA 1
ATOM 3023 C C . VAL B 1 146 ? 2.32 6.422 -4.461 1 98.12 146 VAL B C 1
ATOM 3025 O O . VAL B 1 146 ? 1.395 7.117 -4.883 1 98.12 146 VAL B O 1
ATOM 3028 N N . SER B 1 147 ? 2.398 5.977 -3.25 1 98.75 147 SER B N 1
ATOM 3029 C CA . SER B 1 147 ? 1.548 6.555 -2.217 1 98.75 147 SER B CA 1
ATOM 3030 C C . SER B 1 147 ? 2.379 7.227 -1.13 1 98.75 147 SER B C 1
ATOM 3032 O O . SER B 1 147 ? 3.592 7.016 -1.047 1 98.75 147 SER B O 1
ATOM 3034 N N . VAL B 1 148 ? 1.734 8.07 -0.418 1 98.88 148 VAL B N 1
ATOM 3035 C CA . VAL B 1 148 ? 2.299 8.719 0.762 1 98.88 148 VAL B CA 1
ATOM 3036 C C . VAL B 1 148 ? 1.233 8.828 1.851 1 98.88 148 VAL B C 1
ATOM 3038 O O . VAL B 1 148 ? 0.05 9.008 1.555 1 98.88 148 VAL B O 1
ATOM 3041 N N . HIS B 1 149 ? 1.643 8.602 3.057 1 98.88 149 HIS B N 1
ATOM 3042 C CA . HIS B 1 149 ? 0.674 8.75 4.137 1 98.88 149 HIS B CA 1
ATOM 3043 C C . HIS B 1 149 ? 1.227 9.625 5.254 1 98.88 149 HIS B C 1
ATOM 3045 O O . HIS B 1 149 ? 2.355 9.422 5.707 1 98.88 149 HIS B O 1
ATOM 3051 N N . CYS B 1 150 ? 0.494 10.594 5.672 1 98.62 150 CYS B N 1
ATOM 3052 C CA . CYS B 1 150 ? 0.708 11.516 6.781 1 98.62 150 CYS B CA 1
ATOM 3053 C C . CYS B 1 150 ? -0.601 11.82 7.5 1 98.62 150 CYS B C 1
ATOM 3055 O O . CYS B 1 150 ? -1.46 10.945 7.629 1 98.62 150 CYS B O 1
ATOM 3057 N N . ASP B 1 151 ? -0.641 13 8.094 1 98.31 151 ASP B N 1
ATOM 3058 C CA . ASP B 1 151 ? -1.859 13.367 8.812 1 98.31 151 ASP B CA 1
ATOM 3059 C C . ASP B 1 151 ? -2.77 14.234 7.945 1 98.31 151 ASP B C 1
ATOM 3061 O O . ASP B 1 151 ? -3.961 14.375 8.227 1 98.31 151 ASP B O 1
ATOM 3065 N N . ASN B 1 152 ? -2.203 14.836 6.867 1 97.88 152 ASN B N 1
ATOM 3066 C CA . ASN B 1 152 ? -3.004 15.75 6.062 1 97.88 152 ASN B CA 1
ATOM 3067 C C . ASN B 1 152 ? -2.51 15.805 4.617 1 97.88 152 ASN B C 1
ATOM 3069 O O . ASN B 1 152 ? -1.395 15.375 4.324 1 97.88 152 ASN B O 1
ATOM 3073 N N . GLU B 1 153 ? -3.303 16.406 3.744 1 98.38 153 GLU B N 1
ATOM 3074 C CA . GLU B 1 153 ? -3.043 16.438 2.307 1 98.38 153 GLU B CA 1
ATOM 3075 C C . GLU B 1 153 ? -1.857 17.344 1.981 1 98.38 153 GLU B C 1
ATOM 3077 O O . GLU B 1 153 ? -1.107 17.078 1.04 1 98.38 153 GLU B O 1
ATOM 3082 N N . GLY B 1 154 ? -1.726 18.422 2.703 1 98.44 154 GLY B N 1
ATOM 3083 C CA . GLY B 1 154 ? -0.6 19.312 2.467 1 98.44 154 GLY B CA 1
ATOM 3084 C C . GLY B 1 154 ? 0.745 18.641 2.658 1 98.44 154 GLY B C 1
ATOM 3085 O O . GLY B 1 154 ? 1.642 18.781 1.825 1 98.44 154 GLY B O 1
ATOM 3086 N N . ALA B 1 155 ? 0.871 17.938 3.781 1 98.69 155 ALA B N 1
ATOM 3087 C CA . ALA B 1 155 ? 2.088 17.172 4.039 1 98.69 155 ALA B CA 1
ATOM 3088 C C . ALA B 1 155 ? 2.328 16.141 2.941 1 98.69 155 ALA B C 1
ATOM 3090 O O . ALA B 1 155 ? 3.457 15.969 2.48 1 98.69 155 ALA B O 1
ATOM 3091 N N . ASN B 1 156 ? 1.272 15.461 2.516 1 98.81 156 ASN B N 1
ATOM 3092 C CA . ASN B 1 156 ? 1.38 14.469 1.449 1 98.81 156 ASN B CA 1
ATOM 3093 C C . ASN B 1 156 ? 1.839 15.102 0.14 1 98.81 156 ASN B C 1
ATOM 3095 O O . ASN B 1 156 ? 2.699 14.555 -0.552 1 98.81 156 ASN B O 1
ATOM 3099 N N . THR B 1 157 ? 1.276 16.234 -0.175 1 98.69 157 THR B N 1
ATOM 3100 C CA . THR B 1 157 ? 1.647 16.953 -1.391 1 98.69 157 THR B CA 1
ATOM 3101 C C . THR B 1 157 ? 3.123 17.344 -1.361 1 98.69 157 THR B C 1
ATOM 3103 O O . THR B 1 157 ? 3.838 17.156 -2.352 1 98.69 157 THR B O 1
ATOM 3106 N N . LEU B 1 158 ? 3.512 17.844 -0.256 1 98.88 158 LEU B N 1
ATOM 3107 C CA . LEU B 1 158 ? 4.902 18.234 -0.073 1 98.88 158 LEU B CA 1
ATOM 3108 C C . LEU B 1 158 ? 5.84 17.062 -0.29 1 98.88 158 LEU B C 1
ATOM 3110 O O . LEU B 1 158 ? 6.812 17.156 -1.042 1 98.88 158 LEU B O 1
ATOM 3114 N N . SER B 1 159 ? 5.562 15.969 0.365 1 98.88 159 SER B N 1
ATOM 3115 C CA . SER B 1 159 ? 6.391 14.773 0.248 1 98.88 159 SER B CA 1
ATOM 3116 C C . SER B 1 159 ? 6.438 14.273 -1.191 1 98.88 159 SER B C 1
ATOM 3118 O O . SER B 1 159 ? 7.496 13.859 -1.677 1 98.88 159 SER B O 1
ATOM 3120 N N . MET B 1 160 ? 5.336 14.305 -1.876 1 98.75 160 MET B N 1
ATOM 3121 C CA . MET B 1 160 ? 5.273 13.867 -3.268 1 98.75 160 MET B CA 1
ATOM 3122 C C . MET B 1 160 ? 6.145 14.75 -4.156 1 98.75 160 MET B C 1
ATOM 3124 O O . MET B 1 160 ? 6.863 14.25 -5.023 1 98.75 160 MET B O 1
ATOM 3128 N N . ASN B 1 161 ? 5.996 16.016 -3.938 1 98.81 161 ASN B N 1
ATOM 3129 C CA . ASN B 1 161 ? 6.84 16.922 -4.699 1 98.81 161 ASN B CA 1
ATOM 3130 C C . ASN B 1 161 ? 8.32 16.641 -4.477 1 98.81 161 ASN B C 1
ATOM 3132 O O . ASN B 1 161 ? 9.109 16.656 -5.422 1 98.81 161 ASN B O 1
ATOM 3136 N N . MET B 1 162 ? 8.711 16.391 -3.268 1 98.88 162 MET B N 1
ATOM 3137 C CA . MET B 1 162 ? 10.109 16.109 -2.963 1 98.88 162 MET B CA 1
ATOM 3138 C C . MET B 1 162 ? 10.531 14.766 -3.549 1 98.88 162 MET B C 1
ATOM 3140 O O . MET B 1 162 ? 11.664 14.617 -4.023 1 98.88 162 MET B O 1
ATOM 3144 N N . MET B 1 163 ? 9.648 13.797 -3.477 1 98.88 163 MET B N 1
ATOM 3145 C CA . MET B 1 163 ? 9.922 12.516 -4.121 1 98.88 163 MET B CA 1
ATOM 3146 C C . MET B 1 163 ? 10.25 12.711 -5.598 1 98.88 163 MET B C 1
ATOM 3148 O O . MET B 1 163 ? 11.234 12.164 -6.098 1 98.88 163 MET B O 1
ATOM 3152 N N . HIS B 1 164 ? 9.445 13.477 -6.293 1 98.75 164 HIS B N 1
ATOM 3153 C CA . HIS B 1 164 ? 9.672 13.727 -7.711 1 98.75 164 HIS B CA 1
ATOM 3154 C C . HIS B 1 164 ? 11.055 14.336 -7.953 1 98.75 164 HIS B C 1
ATOM 3156 O O . HIS B 1 164 ? 11.766 13.914 -8.867 1 98.75 164 HIS B O 1
ATOM 3162 N N . GLU B 1 165 ? 11.375 15.289 -7.113 1 98.88 165 GLU B N 1
ATOM 3163 C CA . GLU B 1 165 ? 12.656 15.969 -7.305 1 98.88 165 GLU B CA 1
ATOM 3164 C C . GLU B 1 165 ? 13.828 15.031 -6.996 1 98.88 165 GLU B C 1
ATOM 3166 O O . GLU B 1 165 ? 14.883 15.133 -7.617 1 98.88 165 GLU B O 1
ATOM 3171 N N . VAL B 1 166 ? 13.656 14.141 -6.062 1 98.88 166 VAL B N 1
ATOM 3172 C CA . VAL B 1 166 ? 14.695 13.164 -5.754 1 98.88 166 VAL B CA 1
ATOM 3173 C C . VAL B 1 166 ? 14.82 12.164 -6.902 1 98.88 166 VAL B C 1
ATOM 3175 O O . VAL B 1 166 ? 15.93 11.883 -7.363 1 98.88 166 VAL B O 1
ATOM 3178 N N . VAL B 1 167 ? 13.742 11.656 -7.426 1 98.75 167 VAL B N 1
ATOM 3179 C CA . VAL B 1 167 ? 13.727 10.656 -8.484 1 98.75 167 VAL B CA 1
ATOM 3180 C C . VAL B 1 167 ? 14.328 11.25 -9.758 1 98.75 167 VAL B C 1
ATOM 3182 O O . VAL B 1 167 ? 15.047 10.555 -10.492 1 98.75 167 VAL B O 1
ATOM 3185 N N . THR B 1 168 ? 14.086 12.523 -9.984 1 98.5 168 THR B N 1
ATOM 3186 C CA . THR B 1 168 ? 14.555 13.164 -11.211 1 98.5 168 THR B CA 1
ATOM 3187 C C . THR B 1 168 ? 15.961 13.734 -11.023 1 98.5 168 THR B C 1
ATOM 3189 O O . THR B 1 168 ? 16.547 14.273 -11.961 1 98.5 168 THR B O 1
ATOM 3192 N N . GLY B 1 169 ? 16.453 13.75 -9.836 1 98.38 169 GLY B N 1
ATOM 3193 C CA . GLY B 1 169 ? 17.812 14.148 -9.57 1 98.38 169 GLY B CA 1
ATOM 3194 C C . GLY B 1 169 ? 17.969 15.633 -9.273 1 98.38 169 GLY B C 1
ATOM 3195 O O . GLY B 1 169 ? 19.078 16.156 -9.188 1 98.38 169 GLY B O 1
ATOM 3196 N N . GLN B 1 170 ? 16.906 16.328 -9.109 1 98.62 170 GLN B N 1
ATOM 3197 C CA . GLN B 1 170 ? 16.969 17.75 -8.805 1 98.62 170 GLN B CA 1
ATOM 3198 C C . GLN B 1 170 ? 17.453 17.984 -7.379 1 98.62 170 GLN B C 1
ATOM 3200 O O . GLN B 1 170 ? 18.047 19.031 -7.09 1 98.62 170 GLN B O 1
ATOM 3205 N N . ARG B 1 171 ? 17.141 17.062 -6.438 1 98.69 171 ARG B N 1
ATOM 3206 C CA . ARG B 1 171 ? 17.609 17.094 -5.051 1 98.69 171 ARG B CA 1
ATOM 3207 C C . ARG B 1 171 ? 18.094 15.719 -4.602 1 98.69 171 ARG B C 1
ATOM 3209 O O . ARG B 1 171 ? 17.609 14.695 -5.074 1 98.69 171 ARG B O 1
ATOM 3216 N N . THR B 1 172 ? 19.031 15.781 -3.758 1 98.69 172 THR B N 1
ATOM 3217 C CA . THR B 1 172 ? 19.359 14.57 -3.012 1 98.69 172 THR B CA 1
ATOM 3218 C C . THR B 1 172 ? 18.328 14.32 -1.914 1 98.69 172 THR B C 1
ATOM 3220 O O . THR B 1 172 ? 17.562 15.219 -1.554 1 98.69 172 THR B O 1
ATOM 3223 N N . PRO B 1 173 ? 18.297 13.125 -1.436 1 98.69 173 PRO B N 1
ATOM 3224 C CA . PRO B 1 173 ? 17.391 12.875 -0.309 1 98.69 173 PRO B CA 1
ATOM 3225 C C . PRO B 1 173 ? 17.625 13.836 0.855 1 98.69 173 PRO B C 1
ATOM 3227 O O . PRO B 1 173 ? 16.656 14.344 1.44 1 98.69 173 PRO B O 1
ATOM 3230 N N . GLN B 1 174 ? 18.828 14.133 1.166 1 98.44 174 GLN B N 1
ATOM 3231 C CA . GLN B 1 174 ? 19.156 15.016 2.285 1 98.44 174 GLN B CA 1
ATOM 3232 C C . GLN B 1 174 ? 18.672 16.438 2.021 1 98.44 174 GLN B C 1
ATOM 3234 O O . GLN B 1 174 ? 18.125 17.078 2.914 1 98.44 174 GLN B O 1
ATOM 3239 N N . GLU B 1 175 ? 18.891 16.906 0.807 1 98.81 175 GLU B N 1
ATOM 3240 C CA . GLU B 1 175 ? 18.406 18.219 0.44 1 98.81 175 GLU B CA 1
ATOM 3241 C C . GLU B 1 175 ? 16.891 18.297 0.524 1 98.81 175 GLU B C 1
ATOM 3243 O O . GLU B 1 175 ? 16.328 19.312 0.953 1 98.81 175 GLU B O 1
ATOM 3248 N N . ALA B 1 176 ? 16.234 17.281 0.086 1 98.88 176 ALA B N 1
ATOM 3249 C CA . ALA B 1 176 ? 14.781 17.219 0.13 1 98.88 176 ALA B CA 1
ATOM 3250 C C . ALA B 1 176 ? 14.273 17.234 1.568 1 98.88 176 ALA B C 1
ATOM 3252 O O . ALA B 1 176 ? 13.289 17.922 1.875 1 98.88 176 ALA B O 1
ATOM 3253 N N . ARG B 1 177 ? 14.914 16.516 2.439 1 98.75 177 ARG B N 1
ATOM 3254 C CA . ARG B 1 177 ? 14.539 16.516 3.85 1 98.75 177 ARG B CA 1
ATOM 3255 C C . ARG B 1 177 ? 14.656 17.906 4.457 1 98.75 177 ARG B C 1
ATOM 3257 O O . ARG B 1 177 ? 13.781 18.328 5.219 1 98.75 177 ARG B O 1
ATOM 3264 N N . GLU B 1 178 ? 15.695 18.609 4.125 1 98.56 178 GLU B N 1
ATOM 3265 C CA . GLU B 1 178 ? 15.883 19.969 4.617 1 98.56 178 GLU B CA 1
ATOM 3266 C C . GLU B 1 178 ? 14.789 20.891 4.098 1 98.56 178 GLU B C 1
ATOM 3268 O O . GLU B 1 178 ? 14.312 21.781 4.824 1 98.56 178 GLU B O 1
ATOM 3273 N N . PHE B 1 179 ? 14.5 20.672 2.869 1 98.81 179 PHE B N 1
ATOM 3274 C CA . PHE B 1 179 ? 13.438 21.484 2.287 1 98.81 179 PHE B CA 1
ATOM 3275 C C . PHE B 1 179 ? 12.109 21.219 2.986 1 98.81 179 PHE B C 1
ATOM 3277 O O . PHE B 1 179 ? 11.375 22.156 3.312 1 98.81 179 PHE B O 1
ATOM 3284 N N . ILE B 1 180 ? 11.773 19.953 3.238 1 98.81 180 ILE B N 1
ATOM 3285 C CA . ILE B 1 180 ? 10.531 19.562 3.893 1 98.81 180 ILE B CA 1
ATOM 3286 C C . ILE B 1 180 ? 10.461 20.188 5.281 1 98.81 180 ILE B C 1
ATOM 3288 O O . ILE B 1 180 ? 9.414 20.719 5.68 1 98.81 180 ILE B O 1
ATOM 3292 N N . LYS B 1 181 ? 11.547 20.125 5.961 1 98.31 181 LYS B N 1
ATOM 3293 C CA . LYS B 1 181 ? 11.656 20.688 7.305 1 98.31 181 LYS B CA 1
ATOM 3294 C C . LYS B 1 181 ? 11.188 22.141 7.34 1 98.31 181 LYS B C 1
ATOM 3296 O O . LYS B 1 181 ? 10.477 22.547 8.258 1 98.31 181 LYS B O 1
ATOM 3301 N N . LYS B 1 182 ? 11.531 22.875 6.359 1 98.25 182 LYS B N 1
ATOM 3302 C CA . LYS B 1 182 ? 11.211 24.297 6.312 1 98.25 182 LYS B CA 1
ATOM 3303 C C . LYS B 1 182 ? 9.797 24.531 5.797 1 98.25 182 LYS B C 1
ATOM 3305 O O . LYS B 1 182 ? 9.031 25.297 6.383 1 98.25 182 LYS B O 1
ATOM 3310 N N . GLU B 1 183 ? 9.461 23.891 4.715 1 98.69 183 GLU B N 1
ATOM 3311 C CA . GLU B 1 183 ? 8.203 24.125 4.016 1 98.69 183 GLU B CA 1
ATOM 3312 C C . GLU B 1 183 ? 7.008 23.734 4.887 1 98.69 183 GLU B C 1
ATOM 3314 O O . GLU B 1 183 ? 5.957 24.375 4.828 1 98.69 183 GLU B O 1
ATOM 3319 N N . ILE B 1 184 ? 7.133 22.719 5.691 1 98.62 184 ILE B N 1
ATOM 3320 C CA . ILE B 1 184 ? 6.012 22.25 6.484 1 98.62 184 ILE B CA 1
ATOM 3321 C C . ILE B 1 184 ? 5.652 23.281 7.551 1 98.62 184 ILE B C 1
ATOM 3323 O O . ILE B 1 184 ? 4.48 23.438 7.898 1 98.62 184 ILE B O 1
ATOM 3327 N N . VAL B 1 185 ? 6.629 23.953 8.062 1 98.38 185 VAL B N 1
ATOM 3328 C CA . VAL B 1 185 ? 6.402 25.016 9.047 1 98.38 185 VAL B CA 1
ATOM 3329 C C . VAL B 1 185 ? 5.586 26.141 8.422 1 98.38 185 VAL B C 1
ATOM 3331 O O . VAL B 1 185 ? 4.602 26.594 9.008 1 98.38 185 VAL B O 1
ATOM 3334 N N . GLU B 1 186 ? 6.023 26.5 7.207 1 98.31 186 GLU B N 1
ATOM 3335 C CA . GLU B 1 186 ? 5.289 27.547 6.5 1 98.31 186 GLU B CA 1
ATOM 3336 C C . GLU B 1 186 ? 3.832 27.156 6.285 1 98.31 186 GLU B C 1
ATOM 3338 O O . GLU B 1 186 ? 2.926 27.953 6.512 1 98.31 186 GLU B O 1
ATOM 3343 N N . TYR B 1 187 ? 3.568 25.984 5.918 1 98.25 187 TYR B N 1
ATOM 3344 C CA . TYR B 1 187 ? 2.223 25.484 5.641 1 98.25 187 TYR B CA 1
ATOM 3345 C C . TYR B 1 187 ? 1.364 25.516 6.902 1 98.25 187 TYR B C 1
ATOM 3347 O O . TYR B 1 187 ? 0.249 26.031 6.891 1 98.25 187 TYR B O 1
ATOM 3355 N N . MET B 1 188 ? 1.911 24.953 8 1 97.25 188 MET B N 1
ATOM 3356 C CA . MET B 1 188 ? 1.153 24.844 9.242 1 97.25 188 MET B CA 1
ATOM 3357 C C . MET B 1 188 ? 0.86 26.219 9.844 1 97.25 188 MET B C 1
ATOM 3359 O O . MET B 1 188 ? -0.18 26.406 10.469 1 97.25 188 MET B O 1
ATOM 3363 N N . MET B 1 189 ? 1.76 27.172 9.562 1 96.56 189 MET B N 1
ATOM 3364 C CA . MET B 1 189 ? 1.618 28.516 10.117 1 96.56 189 MET B CA 1
ATOM 3365 C C . MET B 1 189 ? 0.842 29.422 9.164 1 96.56 189 MET B C 1
ATOM 3367 O O . MET B 1 189 ? 0.826 30.641 9.336 1 96.56 189 MET B O 1
ATOM 3371 N N . ASN B 1 190 ? 0.301 28.812 8.141 1 96.25 190 ASN B N 1
ATOM 3372 C CA . ASN B 1 190 ? -0.543 29.5 7.172 1 96.25 190 ASN B CA 1
ATOM 3373 C C . ASN B 1 190 ? 0.237 30.578 6.414 1 96.25 190 ASN B C 1
ATOM 3375 O O . ASN B 1 190 ? -0.283 31.656 6.156 1 96.25 190 ASN B O 1
ATOM 3379 N N . ARG B 1 191 ? 1.413 30.328 6.164 1 97.19 191 ARG B N 1
ATOM 3380 C CA . ARG B 1 191 ? 2.246 31.125 5.27 1 97.19 191 ARG B CA 1
ATOM 3381 C C . ARG B 1 191 ? 2.375 30.453 3.902 1 97.19 191 ARG B C 1
ATOM 3383 O O . ARG B 1 191 ? 2.016 29.297 3.738 1 97.19 191 ARG B O 1
ATOM 3390 N N . PRO B 1 192 ? 2.77 31.25 2.902 1 97.06 192 PRO B N 1
ATOM 3391 C CA . PRO B 1 192 ? 2.895 30.641 1.576 1 97.06 192 PRO B CA 1
ATOM 3392 C C . PRO B 1 192 ? 3.795 29.406 1.576 1 97.06 192 PRO B C 1
ATOM 3394 O O . PRO B 1 192 ? 4.941 29.484 2.023 1 97.06 192 PRO B O 1
ATOM 3397 N N . ALA B 1 193 ? 3.262 28.328 1.156 1 98.06 193 ALA B N 1
ATOM 3398 C CA . ALA B 1 193 ? 3.961 27.047 1.062 1 98.06 193 ALA B CA 1
ATOM 3399 C C . ALA B 1 193 ? 3.58 26.312 -0.216 1 98.06 193 ALA B C 1
ATOM 3401 O O . ALA B 1 193 ? 2.92 25.266 -0.165 1 98.06 193 ALA B O 1
ATOM 3402 N N . PRO B 1 194 ? 4.008 26.75 -1.38 1 98.12 194 PRO B N 1
ATOM 3403 C CA . PRO B 1 194 ? 3.529 26.25 -2.67 1 98.12 194 PRO B CA 1
ATOM 3404 C C . PRO B 1 194 ? 3.752 24.75 -2.834 1 98.12 194 PRO B C 1
ATOM 3406 O O . PRO B 1 194 ? 2.955 24.078 -3.488 1 98.12 194 PRO B O 1
ATOM 3409 N N . TYR B 1 195 ? 4.789 24.156 -2.248 1 98.56 195 TYR B N 1
ATOM 3410 C CA . TYR B 1 195 ? 5.098 22.734 -2.418 1 98.56 195 TYR B CA 1
ATOM 3411 C C . TYR B 1 195 ? 4.168 21.875 -1.573 1 98.56 195 TYR B C 1
ATOM 3413 O O . TYR B 1 195 ? 4.07 20.656 -1.79 1 98.56 195 TYR B O 1
ATOM 3421 N N . ALA B 1 196 ? 3.504 22.453 -0.581 1 98.56 196 ALA B N 1
ATOM 3422 C CA . ALA B 1 196 ? 2.52 21.734 0.217 1 98.56 196 ALA B CA 1
ATOM 3423 C C . ALA B 1 196 ? 1.106 21.969 -0.307 1 98.56 196 ALA B C 1
ATOM 3425 O O . ALA B 1 196 ? 0.178 21.234 0.041 1 98.56 196 ALA B O 1
ATOM 3426 N N . GLU B 1 197 ? 0.97 22.953 -1.134 1 97.69 197 GLU B N 1
ATOM 3427 C CA . GLU B 1 197 ? -0.361 23.391 -1.537 1 97.69 197 GLU B CA 1
ATOM 3428 C C . GLU B 1 197 ? -0.783 22.75 -2.854 1 97.69 197 GLU B C 1
ATOM 3430 O O . GLU B 1 197 ? -1.972 22.516 -3.082 1 97.69 197 GLU B O 1
ATOM 3435 N N . LYS B 1 198 ? 0.238 22.578 -3.73 1 96.69 198 LYS B N 1
ATOM 3436 C CA . LYS B 1 198 ? -0.049 21.984 -5.035 1 96.69 198 LYS B CA 1
ATOM 3437 C C . LYS B 1 198 ? 1.145 21.188 -5.555 1 96.69 198 LYS B C 1
ATOM 3439 O O . LYS B 1 198 ? 2.275 21.391 -5.113 1 96.69 198 LYS B O 1
ATOM 3444 N N . PHE B 1 199 ? 0.847 20.297 -6.461 1 97.75 199 PHE B N 1
ATOM 3445 C CA . PHE B 1 199 ? 1.924 19.594 -7.137 1 97.75 199 PHE B CA 1
ATOM 3446 C C . PHE B 1 199 ? 2.766 20.547 -7.977 1 97.75 199 PHE B C 1
ATOM 3448 O O . PHE B 1 199 ? 2.229 21.422 -8.648 1 97.75 199 PHE B O 1
ATOM 3455 N N . GLN B 1 200 ? 4.051 20.391 -7.938 1 97.62 200 GLN B N 1
ATOM 3456 C CA . GLN B 1 200 ? 4.98 21.234 -8.68 1 97.62 200 GLN B CA 1
ATOM 3457 C C . GLN B 1 200 ? 5.438 20.562 -9.969 1 97.62 200 GLN B C 1
ATOM 3459 O O . GLN B 1 200 ? 6.398 21 -10.602 1 97.62 200 GLN B O 1
ATOM 3464 N N . PHE B 1 201 ? 4.859 19.422 -10.289 1 97.25 201 PHE B N 1
ATOM 3465 C CA . PHE B 1 201 ? 5.125 18.672 -11.516 1 97.25 201 PHE B CA 1
ATOM 3466 C C . PHE B 1 201 ? 3.824 18.172 -12.125 1 97.25 201 PHE B C 1
ATOM 3468 O O . PHE B 1 201 ? 2.775 18.188 -11.477 1 97.25 201 PHE B O 1
ATOM 3475 N N . GLN B 1 202 ? 3.928 17.75 -13.352 1 94.19 202 GLN B N 1
ATOM 3476 C CA . GLN B 1 202 ? 2.746 17.266 -14.055 1 94.19 202 GLN B CA 1
ATOM 3477 C C . GLN B 1 202 ? 2.428 15.828 -13.672 1 94.19 202 GLN B C 1
ATOM 3479 O O . GLN B 1 202 ? 3.301 14.961 -13.734 1 94.19 202 GLN B O 1
ATOM 3484 N N . LEU B 1 203 ? 1.256 15.641 -13.289 1 93.44 203 LEU B N 1
ATOM 3485 C CA . LEU B 1 203 ? 0.803 14.289 -12.945 1 93.44 203 LEU B CA 1
ATOM 3486 C C . LEU B 1 203 ? 0.485 13.492 -14.211 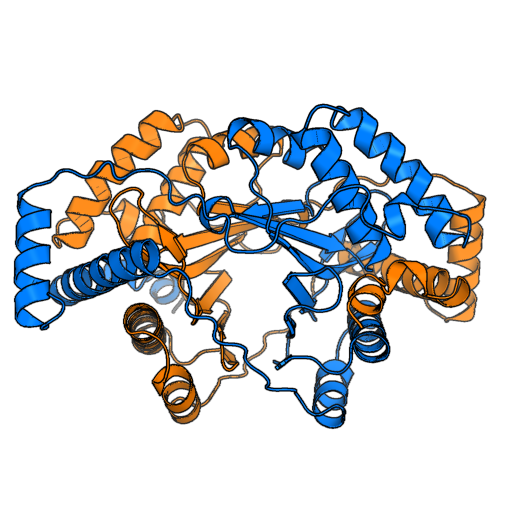1 93.44 203 LEU B C 1
ATOM 3488 O O . LEU B 1 203 ? -0.066 14.031 -15.172 1 93.44 203 LEU B O 1
ATOM 3492 N N . LEU B 1 204 ? 0.887 12.273 -14.133 1 84.19 204 LEU B N 1
ATOM 3493 C CA . LEU B 1 204 ? 0.629 11.383 -15.258 1 84.19 204 LEU B CA 1
ATOM 3494 C C . LEU B 1 204 ? -0.8 10.852 -15.219 1 84.19 204 LEU B C 1
ATOM 3496 O O . LEU B 1 204 ? -1.395 10.75 -14.141 1 84.19 204 LEU B O 1
ATOM 3500 N N . GLN B 1 205 ? -1.307 10.734 -16.422 1 78.19 205 GLN B N 1
ATOM 3501 C CA . GLN B 1 205 ? -2.629 10.125 -16.547 1 78.19 205 GLN B CA 1
ATOM 3502 C C . GLN B 1 205 ? -2.533 8.695 -17.078 1 78.19 205 GLN B C 1
ATOM 3504 O O . GLN B 1 205 ? -1.658 8.391 -17.891 1 78.19 205 GLN B O 1
ATOM 3509 N N . GLY B 1 206 ? -3.318 7.875 -16.594 1 78.5 206 GLY B N 1
ATOM 3510 C CA . GLY B 1 206 ? -3.404 6.512 -17.094 1 78.5 206 GLY B CA 1
ATOM 3511 C C . GLY B 1 206 ? -2.5 5.547 -16.359 1 78.5 206 GLY B C 1
ATOM 3512 O O . GLY B 1 206 ? -1.84 5.93 -15.383 1 78.5 206 GLY B O 1
ATOM 3513 N N . GLU B 1 207 ? -2.539 4.301 -16.844 1 80.94 207 GLU B N 1
ATOM 3514 C CA . GLU B 1 207 ? -1.781 3.242 -16.188 1 80.94 207 GLU B CA 1
ATOM 3515 C C . GLU B 1 207 ? -0.313 3.271 -16.594 1 80.94 207 GLU B C 1
ATOM 3517 O O . GLU B 1 207 ? 0 3.455 -17.781 1 80.94 207 GLU B O 1
ATOM 3522 N N . HIS B 1 208 ? 0.581 3.213 -15.664 1 87.56 208 HIS B N 1
ATOM 3523 C CA . HIS B 1 208 ? 2.023 3.18 -15.867 1 87.56 208 HIS B CA 1
ATOM 3524 C C . HIS B 1 208 ? 2.643 1.941 -15.227 1 87.56 208 HIS B C 1
ATOM 3526 O O . HIS B 1 208 ? 3.643 2.041 -14.508 1 87.56 208 HIS B O 1
ATOM 3532 N N . TRP B 1 209 ? 2.006 0.833 -15.555 1 93.75 209 TRP B N 1
ATOM 3533 C CA . TRP B 1 209 ? 2.436 -0.429 -14.953 1 93.75 209 TRP B CA 1
ATOM 3534 C C . TRP B 1 209 ? 3.889 -0.729 -15.305 1 93.75 209 TRP B C 1
ATOM 3536 O O . TRP B 1 209 ? 4.363 -0.358 -16.375 1 93.75 209 TRP B O 1
ATOM 3546 N N . ASP B 1 210 ? 4.598 -1.298 -14.422 1 96.69 210 ASP B N 1
ATOM 3547 C CA . ASP B 1 210 ? 5.875 -1.966 -14.656 1 96.69 210 ASP B CA 1
ATOM 3548 C C . ASP B 1 210 ? 5.746 -3.475 -14.461 1 96.69 210 ASP B C 1
ATOM 3550 O O . ASP B 1 210 ? 6.055 -3.994 -13.383 1 96.69 210 ASP B O 1
ATOM 3554 N N . PRO B 1 211 ? 5.328 -4.176 -15.453 1 97.38 211 PRO B N 1
ATOM 3555 C CA . PRO B 1 211 ? 5.023 -5.602 -15.297 1 97.38 211 PRO B CA 1
ATOM 3556 C C . PRO B 1 211 ? 6.281 -6.461 -15.148 1 97.38 211 PRO B C 1
ATOM 3558 O O . PRO B 1 211 ? 6.188 -7.645 -14.82 1 97.38 211 PRO B O 1
ATOM 3561 N N . ASP B 1 212 ? 7.473 -5.828 -15.32 1 97.69 212 ASP B N 1
ATOM 3562 C CA . ASP B 1 212 ? 8.727 -6.582 -15.336 1 97.69 212 ASP B CA 1
ATOM 3563 C C . ASP B 1 212 ? 8.781 -7.531 -16.531 1 97.69 212 ASP B C 1
ATOM 3565 O O . ASP B 1 212 ? 8.188 -7.254 -17.578 1 97.69 212 ASP B O 1
ATOM 3569 N N . VAL B 1 213 ? 9.633 -8.602 -16.484 1 97.31 213 VAL B N 1
ATOM 3570 C CA . VAL B 1 213 ? 9.812 -9.445 -17.656 1 97.31 213 VAL B CA 1
ATOM 3571 C C . VAL B 1 213 ? 9.656 -10.914 -17.266 1 97.31 213 VAL B C 1
ATOM 3573 O O . VAL B 1 213 ? 10.039 -11.312 -16.156 1 97.31 213 VAL B O 1
ATOM 3576 N N . THR B 1 214 ? 9.07 -11.672 -18.156 1 98 214 THR B N 1
ATOM 3577 C CA . THR B 1 214 ? 8.953 -13.117 -17.984 1 98 214 THR B CA 1
ATOM 3578 C C . THR B 1 214 ? 10.328 -13.781 -18.031 1 98 214 THR B C 1
ATOM 3580 O O . THR B 1 214 ? 11.102 -13.555 -18.969 1 98 214 THR B O 1
ATOM 3583 N N . VAL B 1 215 ? 10.594 -14.68 -17.031 1 97.56 215 VAL B N 1
ATOM 3584 C CA . VAL B 1 215 ? 11.891 -15.336 -17.031 1 97.56 215 VAL B CA 1
ATOM 3585 C C . VAL B 1 215 ? 11.703 -16.859 -16.984 1 97.56 215 VAL B C 1
ATOM 3587 O O . VAL B 1 215 ? 12.656 -17.609 -17.188 1 97.56 215 VAL B O 1
ATOM 3590 N N . VAL B 1 216 ? 10.516 -17.328 -16.672 1 97.25 216 VAL B N 1
ATOM 3591 C CA . VAL B 1 216 ? 10.203 -18.766 -16.688 1 97.25 216 VAL B CA 1
ATOM 3592 C C . VAL B 1 216 ? 10.086 -19.234 -18.141 1 97.25 216 VAL B C 1
ATOM 3594 O O . VAL B 1 216 ? 9.305 -18.688 -18.922 1 97.25 216 VAL B O 1
ATOM 3597 N N . GLU B 1 217 ? 10.789 -20.312 -18.469 1 93.88 217 GLU B N 1
ATOM 3598 C CA . GLU B 1 217 ? 10.758 -20.906 -19.797 1 93.88 217 GLU B CA 1
ATOM 3599 C C . GLU B 1 217 ? 10.523 -22.422 -19.734 1 93.88 217 GLU B C 1
ATOM 3601 O O . GLU B 1 217 ? 10.867 -23.156 -20.656 1 93.88 217 GLU B O 1
ATOM 3606 N N . ASP B 1 218 ? 10.023 -22.859 -18.75 1 96.62 218 ASP B N 1
ATOM 3607 C CA . ASP B 1 218 ? 9.812 -24.281 -18.562 1 96.62 218 ASP B CA 1
ATOM 3608 C C . ASP B 1 218 ? 8.75 -24.828 -19.516 1 96.62 218 ASP B C 1
ATOM 3610 O O . ASP B 1 218 ? 7.566 -24.5 -19.375 1 96.62 218 ASP B O 1
ATOM 3614 N N . GLN B 1 219 ? 9.125 -25.688 -20.359 1 96.94 219 GLN B N 1
ATOM 3615 C CA . GLN B 1 219 ? 8.242 -26.156 -21.422 1 96.94 219 GLN B CA 1
ATOM 3616 C C . GLN B 1 219 ? 7.117 -27.016 -20.859 1 96.94 219 GLN B C 1
ATOM 3618 O O . GLN B 1 219 ? 5.992 -26.984 -21.359 1 96.94 219 GLN B O 1
ATOM 3623 N N . GLU B 1 220 ? 7.473 -27.797 -19.922 1 97 220 GLU B N 1
ATOM 3624 C CA . GLU B 1 220 ? 6.453 -28.656 -19.312 1 97 220 GLU B CA 1
ATOM 3625 C C . GLU B 1 220 ? 5.348 -27.828 -18.672 1 97 220 GLU B C 1
ATOM 3627 O O . GLU B 1 220 ? 4.164 -28.125 -18.828 1 97 220 GLU B O 1
ATOM 3632 N N . LEU B 1 221 ? 5.738 -26.828 -17.938 1 96.81 221 LEU B N 1
ATOM 3633 C CA . LEU B 1 221 ? 4.762 -25.953 -17.312 1 96.81 221 LEU B CA 1
ATOM 3634 C C . LEU B 1 221 ? 3.904 -25.25 -18.359 1 96.81 221 LEU B C 1
ATOM 3636 O O . LEU B 1 221 ? 2.68 -25.188 -18.234 1 96.81 221 LEU B O 1
ATOM 3640 N N . MET B 1 222 ? 4.527 -24.703 -19.359 1 96.5 222 MET B N 1
ATOM 3641 C CA . MET B 1 222 ? 3.795 -23.953 -20.391 1 96.5 222 MET B CA 1
ATOM 3642 C C . MET B 1 222 ? 2.805 -24.859 -21.109 1 96.5 222 MET B C 1
ATOM 3644 O O . MET B 1 222 ? 1.699 -24.438 -21.453 1 96.5 222 MET B O 1
ATOM 3648 N N . LYS B 1 223 ? 3.215 -26.078 -21.344 1 97.56 223 LYS B N 1
ATOM 3649 C CA . LYS B 1 223 ? 2.312 -27.047 -21.969 1 97.56 223 LYS B CA 1
ATOM 3650 C C . LYS B 1 223 ? 1.116 -27.328 -21.062 1 97.56 223 LYS B C 1
ATOM 3652 O O . LYS B 1 223 ? -0.021 -27.391 -21.531 1 97.56 223 LYS B O 1
ATOM 3657 N N . ALA B 1 224 ? 1.39 -27.562 -19.812 1 97.62 224 ALA B N 1
ATOM 3658 C CA . ALA B 1 224 ? 0.328 -27.844 -18.859 1 97.62 224 ALA B CA 1
ATOM 3659 C C . ALA B 1 224 ? -0.656 -26.672 -18.766 1 97.62 224 ALA B C 1
ATOM 3661 O O . ALA B 1 224 ? -1.87 -26.891 -18.719 1 97.62 224 ALA B O 1
ATOM 3662 N N . VAL B 1 225 ? -0.167 -25.469 -18.781 1 97.44 225 VAL B N 1
ATOM 3663 C CA . VAL B 1 225 ? -0.992 -24.266 -18.688 1 97.44 225 VAL B CA 1
ATOM 3664 C C . VAL B 1 225 ? -1.852 -24.141 -19.938 1 97.44 225 VAL B C 1
ATOM 3666 O O . VAL B 1 225 ? -3.051 -23.859 -19.859 1 97.44 225 VAL B O 1
ATOM 3669 N N . THR B 1 226 ? -1.24 -24.312 -21.062 1 97 226 THR B N 1
ATOM 3670 C CA . THR B 1 226 ? -1.959 -24.219 -22.328 1 97 226 THR B CA 1
ATOM 3671 C C . THR B 1 226 ? -3.094 -25.234 -22.391 1 97 226 THR B C 1
ATOM 3673 O O . THR B 1 226 ? -4.203 -24.922 -22.812 1 97 226 THR B O 1
ATOM 3676 N N . GLN B 1 227 ? -2.768 -26.453 -22.031 1 97.62 227 GLN B N 1
ATOM 3677 C CA . GLN B 1 227 ? -3.785 -27.5 -22.016 1 97.62 227 GLN B CA 1
ATOM 3678 C C . GLN B 1 227 ? -4.93 -27.141 -21.078 1 97.62 227 GLN B C 1
ATOM 3680 O O . GLN B 1 227 ? -6.102 -27.344 -21.406 1 97.62 227 GLN B O 1
ATOM 3685 N N . LYS B 1 228 ? -4.605 -26.656 -19.906 1 97.81 228 LYS B N 1
ATOM 3686 C CA . LYS B 1 228 ? -5.633 -26.266 -18.938 1 97.81 228 LYS B CA 1
ATOM 3687 C C . LYS B 1 228 ? -6.484 -25.125 -19.469 1 97.81 228 LYS B C 1
ATOM 3689 O O . LYS B 1 228 ? -7.699 -25.094 -19.266 1 97.81 228 LYS B O 1
ATOM 3694 N N . GLN B 1 229 ? -5.898 -24.141 -20.156 1 97.69 229 GLN B N 1
ATOM 3695 C CA . GLN B 1 229 ? -6.633 -23.031 -20.766 1 97.69 229 GLN B CA 1
ATOM 3696 C C . GLN B 1 229 ? -7.629 -23.531 -21.812 1 97.69 229 GLN B C 1
ATOM 3698 O O . GLN B 1 229 ? -8.75 -23.031 -21.891 1 97.69 229 GLN B O 1
ATOM 3703 N N . LYS B 1 230 ? -7.18 -24.5 -22.547 1 97.5 230 LYS B N 1
ATOM 3704 C CA . LYS B 1 230 ? -8.078 -25.094 -23.531 1 97.5 230 LYS B CA 1
ATOM 3705 C C . LYS B 1 230 ? -9.273 -25.766 -22.844 1 97.5 230 LYS B C 1
ATOM 3707 O O . LYS B 1 230 ? -10.414 -25.594 -23.281 1 97.5 230 LYS B O 1
ATOM 3712 N N . GLU B 1 231 ? -8.984 -26.484 -21.844 1 97.5 231 GLU B N 1
ATOM 3713 C CA . GLU B 1 231 ? -10.023 -27.172 -21.078 1 97.5 231 GLU B CA 1
ATOM 3714 C C . GLU B 1 231 ? -11.031 -26.172 -20.516 1 97.5 231 GLU B C 1
ATOM 3716 O O . GLU B 1 231 ? -12.219 -26.484 -20.391 1 97.5 231 GLU B O 1
ATOM 3721 N N . LEU B 1 232 ? -10.539 -24.953 -20.156 1 96.69 232 LEU B N 1
ATOM 3722 C CA . LEU B 1 232 ? -11.367 -23.938 -19.516 1 96.69 232 LEU B CA 1
ATOM 3723 C C . LEU B 1 232 ? -12.008 -23.016 -20.531 1 96.69 232 LEU B C 1
ATOM 3725 O O . LEU B 1 232 ? -12.773 -22.109 -20.172 1 96.69 232 LEU B O 1
ATOM 3729 N N . GLY B 1 233 ? -11.594 -23.078 -21.781 1 95.94 233 GLY B N 1
ATOM 3730 C CA . GLY B 1 233 ? -12.133 -22.234 -22.844 1 95.94 233 GLY B CA 1
ATOM 3731 C C . GLY B 1 233 ? -11.562 -20.828 -22.828 1 95.94 233 GLY B C 1
ATOM 3732 O O . GLY B 1 233 ? -12.266 -19.875 -23.172 1 95.94 233 GLY B O 1
ATOM 3733 N N . LEU B 1 234 ? -10.375 -20.641 -22.328 1 92.06 234 LEU B N 1
ATOM 3734 C CA . LEU B 1 234 ? -9.773 -19.312 -22.188 1 92.06 234 LEU B CA 1
ATOM 3735 C C . LEU B 1 234 ? -8.945 -18.953 -23.406 1 92.06 234 LEU B C 1
ATOM 3737 O O . LEU B 1 234 ? -8.25 -17.938 -23.422 1 92.06 234 LEU B O 1
ATOM 3741 N N . HIS B 1 235 ? -9.055 -19.656 -24.625 1 75.75 235 HIS B N 1
ATOM 3742 C CA . HIS B 1 235 ? -8.273 -19.359 -25.812 1 75.75 235 HIS B CA 1
ATOM 3743 C C . HIS B 1 235 ? -8.984 -18.359 -26.719 1 75.75 235 HIS B C 1
ATOM 3745 O O . HIS B 1 235 ? -10.211 -18.297 -26.734 1 75.75 235 HIS B O 1
#

Foldseek 3Di:
DVVVVPDDCVVVPDPVVVLLVVLVVVLVVVVCVVPNDDDDPQPAFDDPVVVCVLCVPAPDLLSVQQVVCCVVQNGARDDDSFWGKHAPGPQFRIKIFGRDWDWDPPPHTFTWGMKTKAQAAFDPVLVVQLVLLDPQWDDDNQFRMIMGTGSHQLLRQLSVQLSVCSSVVVDGSVRSSVVSNPLVVCVVVVHDRPSSVHRPDDTDDDTDGDNDDDDDDDPVSVVSSVVSCVVVVSD/DVVVVPDDCVVVPDPVVVLLVVLVVVLVVVVCVVPNDDPDDQPAFDDPVVVCVLCVPAPDLLSVQQVVCCVVQNGARDDDSFWGKHAPGDQFRIKIFGRDWDWDPPPHTFTWGMKTKAQAAFDPVLVVQLVLLDPQWDDDNQFRMIMGTGSHQLLRQLSVQLSVCSSVVVDGSVRSSVVSNPLVVCVVVVHDRPSSVHRPDDTDDDTDGDNDDDDDDDPVSVVSSVVSCVVVVSD

Solvent-accessible surface area (backbone atoms only — not comparable to full-atom values): 23809 Å² total; per-residue (Å²): 120,77,71,64,42,68,49,40,65,41,58,66,58,53,41,68,59,42,37,52,49,48,25,48,16,29,49,50,18,54,48,34,71,74,66,45,75,74,82,70,80,74,82,51,64,45,54,62,67,60,51,52,62,44,40,67,77,35,50,68,52,25,32,50,43,42,51,53,47,29,72,71,69,38,59,31,45,38,61,44,83,50,38,36,30,35,66,60,51,49,82,26,53,30,37,35,33,30,41,81,61,38,50,30,19,53,46,48,61,22,27,25,24,34,35,40,28,37,48,42,72,62,56,42,90,40,46,23,49,46,36,61,45,38,33,43,52,29,55,32,33,21,66,2,26,36,33,29,46,25,57,44,62,26,62,34,30,29,50,51,41,41,45,51,32,37,68,72,61,77,32,52,37,69,56,38,44,56,47,48,39,53,45,52,52,29,42,43,69,55,39,91,28,66,50,28,28,37,71,84,63,85,78,60,82,69,88,44,60,41,33,72,58,64,68,54,77,56,61,68,59,54,49,51,31,51,53,48,23,57,76,69,63,66,118,119,77,70,67,42,66,50,42,66,41,58,67,59,53,40,69,58,43,36,51,49,49,24,48,16,30,49,52,18,54,49,34,73,75,67,44,76,74,83,70,78,74,84,50,63,43,55,63,68,57,50,50,63,44,41,66,78,35,49,66,51,24,32,50,42,42,50,53,47,28,71,71,69,41,60,31,45,36,60,43,84,50,36,37,31,34,66,60,51,49,81,27,54,29,38,34,33,30,40,79,60,39,49,30,19,54,46,49,59,22,26,25,25,34,35,39,28,37,49,40,71,63,56,42,88,41,46,24,49,46,36,60,44,38,34,42,52,29,55,31,34,23,65,2,25,35,35,27,45,24,56,45,61,25,61,35,30,29,50,50,42,41,45,52,32,37,68,72,61,77,32,51,36,67,56,37,45,55,49,47,39,53,43,51,52,28,42,44,69,53,40,90,26,66,51,28,28,38,72,85,66,86,79,60,80,70,87,42,61,40,34,73,57,64,68,54,74,56,61,69,57,53,51,53,31,52,53,50,23,56,77,70,64,66,116